Protein AF-A0A453RH53-F1 (afdb_monomer_lite)

Organism: Aegilops tauschii subsp. strangulata (NCBI:txid200361)

Radius of gyration: 81.64 Å; chains: 1; bounding box: 183×97×210 Å

Secondary structure (DSSP, 8-state):
------------------PPPP----------------------------------PPPP-----------------------------PPPP---------S--------------HHHHHHHHHHHHHHHHHHHHHHHHHHHHHHHHHHHHHHHHHHHHT-TTS-TTSPPPHHHHHHHHHHHHHHHHHHHHHHHHHHHHHHHHHHHHHHHHHHHHHHHHHHHHHHHHHS-S-HHHHHHHT-HHHHHHHHHHHHHHHHHHHHHHHHHHHHHHHS--TTSHHHHHHHHHHHHHHHHHHHHHHHHHHHHHHHHHHHHHHHHHHHHHHHHHHHHHHHHHHHHHHHHHHHHHHHHHHHHHHHHHHHHHHHH-TT-SS-------------

pLDDT: mean 71.4, std 24.54, range [29.17, 98.38]

InterPro domains:
  IPR033757 Pre-mRNA-splicing regulator WTAP [PF17098] (197-351)
  IPR033757 Pre-mRNA-splicing regulator WTAP [PTHR15217] (89-352)

Structure (mmCIF, N/CA/C/O backbone):
data_AF-A0A453RH53-F1
#
_entry.id   AF-A0A453RH53-F1
#
loop_
_atom_site.group_PDB
_atom_site.id
_atom_site.type_symbol
_atom_site.label_atom_id
_atom_site.label_alt_id
_atom_site.label_comp_id
_atom_site.label_asym_id
_atom_site.label_entity_id
_atom_site.label_seq_id
_atom_site.pdbx_PDB_ins_code
_atom_site.Cartn_x
_atom_site.Cartn_y
_atom_site.Cartn_z
_atom_site.occupancy
_atom_site.B_iso_or_equiv
_atom_site.auth_seq_id
_atom_site.auth_comp_id
_atom_site.auth_asym_id
_atom_site.auth_atom_id
_atom_site.pdbx_PDB_model_num
ATOM 1 N N . SER A 1 1 ? -72.017 -2.218 98.468 1.00 35.94 1 SER A N 1
ATOM 2 C CA . SER A 1 1 ? -72.235 -3.646 98.781 1.00 35.94 1 SER A CA 1
ATOM 3 C C . SER A 1 1 ? -71.368 -4.534 97.909 1.00 35.94 1 SER A C 1
ATOM 5 O O . SER A 1 1 ? -71.440 -4.355 96.709 1.00 35.94 1 SER A O 1
ATOM 7 N N . ARG A 1 2 ? -70.596 -5.438 98.553 1.00 38.03 2 ARG A N 1
ATOM 8 C CA . ARG A 1 2 ? -70.050 -6.762 98.127 1.00 38.03 2 ARG A CA 1
ATOM 9 C C . ARG A 1 2 ? -69.553 -6.917 96.670 1.00 38.03 2 ARG A C 1
ATOM 11 O O . ARG A 1 2 ? -70.292 -6.630 95.754 1.00 38.03 2 ARG A O 1
ATOM 18 N N . ARG A 1 3 ? -68.418 -7.535 96.337 1.00 38.91 3 ARG A N 1
ATOM 19 C CA . ARG A 1 3 ? -67.275 -8.166 97.021 1.00 38.91 3 ARG A CA 1
ATOM 20 C C . ARG A 1 3 ? -66.236 -8.417 95.901 1.00 38.91 3 ARG A C 1
ATOM 22 O O . ARG A 1 3 ? -66.629 -8.709 94.780 1.00 38.91 3 ARG A O 1
ATOM 29 N N . CYS A 1 4 ? -64.963 -8.300 96.270 1.00 41.03 4 CYS A N 1
ATOM 30 C CA . CYS A 1 4 ? -63.705 -8.888 95.767 1.00 41.03 4 CYS A CA 1
ATOM 31 C C . CYS A 1 4 ? -63.775 -10.153 94.854 1.00 41.03 4 CYS A C 1
ATOM 33 O O . CYS A 1 4 ? -64.791 -10.845 94.919 1.00 41.03 4 CYS A O 1
ATOM 35 N N . PRO A 1 5 ? -62.673 -10.571 94.162 1.00 60.12 5 PRO A N 1
ATOM 36 C CA . PRO A 1 5 ? -61.279 -10.334 94.589 1.00 60.12 5 PRO A CA 1
ATOM 37 C C . PRO A 1 5 ? -60.157 -10.052 93.553 1.00 60.12 5 PRO A C 1
ATOM 39 O O . PRO A 1 5 ? -60.187 -10.459 92.399 1.00 60.12 5 PRO A O 1
ATOM 42 N N . PHE A 1 6 ? -59.147 -9.366 94.111 1.00 37.56 6 PHE A N 1
ATOM 43 C CA . PHE A 1 6 ? -57.708 -9.180 93.801 1.00 37.56 6 PHE A CA 1
ATOM 44 C C . PHE A 1 6 ? -56.891 -10.508 93.767 1.00 37.56 6 PHE A C 1
ATOM 46 O O . PHE A 1 6 ? -57.515 -11.536 94.045 1.00 37.56 6 PHE A O 1
ATOM 53 N N . PRO A 1 7 ? -55.532 -10.543 93.581 1.00 56.72 7 PRO A N 1
ATOM 54 C CA . PRO A 1 7 ? -54.509 -9.455 93.598 1.00 56.72 7 PRO A CA 1
ATOM 55 C C . PRO A 1 7 ? -53.497 -9.419 92.414 1.00 56.72 7 PRO A C 1
ATOM 57 O O . PRO A 1 7 ? -53.393 -10.392 91.680 1.00 56.72 7 PRO A O 1
ATOM 60 N N . ALA A 1 8 ? -52.920 -8.255 92.045 1.00 39.69 8 ALA A N 1
ATOM 61 C CA . ALA A 1 8 ? -51.662 -7.586 92.504 1.00 39.69 8 ALA A CA 1
ATOM 62 C C . ALA A 1 8 ? -50.370 -8.319 92.040 1.00 39.69 8 ALA A C 1
ATOM 64 O O . ALA A 1 8 ? -50.335 -9.537 92.083 1.00 39.69 8 ALA A O 1
ATOM 65 N N . GLU A 1 9 ? -49.306 -7.708 91.497 1.00 32.75 9 GLU A N 1
ATOM 66 C CA . GLU A 1 9 ? -48.512 -6.553 91.952 1.00 32.75 9 GLU A CA 1
ATOM 67 C C . GLU A 1 9 ? -47.663 -5.915 90.821 1.00 32.75 9 GLU A C 1
ATOM 69 O O . GLU A 1 9 ? -47.488 -6.465 89.736 1.00 32.75 9 GLU A O 1
ATOM 74 N N . ALA A 1 10 ? -47.127 -4.730 91.124 1.00 39.47 10 ALA A N 1
ATOM 75 C CA . ALA A 1 10 ? -46.311 -3.845 90.297 1.00 39.47 10 ALA A CA 1
ATOM 76 C C . ALA A 1 10 ? -44.801 -4.166 90.324 1.00 39.47 10 ALA A C 1
ATOM 78 O O . ALA A 1 10 ? -44.318 -4.697 91.314 1.00 39.47 10 ALA A O 1
ATOM 79 N N . HIS A 1 11 ? -44.034 -3.695 89.325 1.00 35.31 11 HIS A N 1
ATOM 80 C CA . HIS A 1 11 ? -42.730 -3.039 89.546 1.00 35.31 11 HIS A CA 1
ATOM 81 C C . HIS A 1 11 ? -42.187 -2.300 88.301 1.00 35.31 11 HIS A C 1
ATOM 83 O O . HIS A 1 11 ? -42.644 -2.487 87.179 1.00 35.31 11 HIS A O 1
ATOM 89 N N . LYS A 1 12 ? -41.261 -1.372 88.573 1.00 42.44 12 LYS A N 1
ATOM 90 C CA . LYS A 1 12 ? -40.758 -0.245 87.767 1.00 42.44 12 LYS A CA 1
ATOM 91 C C . LYS A 1 12 ? -39.607 -0.618 86.798 1.00 42.44 12 LYS A C 1
ATOM 93 O O . LYS A 1 12 ? -38.992 -1.659 86.966 1.00 42.44 12 LYS A O 1
ATOM 98 N N . GLN A 1 13 ? -39.236 0.380 85.973 1.00 33.38 13 GLN A N 1
ATOM 99 C CA . GLN A 1 13 ? -37.901 0.715 85.407 1.00 33.38 13 GLN A CA 1
ATOM 100 C C . GLN A 1 13 ? -37.521 0.234 83.983 1.00 33.38 13 GLN A C 1
ATOM 102 O O . GLN A 1 13 ? -37.319 -0.944 83.723 1.00 33.38 13 GLN A O 1
ATOM 107 N N . SER A 1 14 ? -37.314 1.215 83.088 1.00 36.53 14 SER A N 1
ATOM 108 C CA . SER A 1 14 ? -36.391 1.215 81.923 1.00 36.53 14 SER A CA 1
ATOM 109 C C . SER A 1 14 ? -34.909 1.132 82.397 1.00 36.53 14 SER A C 1
ATOM 111 O O . SER A 1 14 ? -34.725 1.389 83.590 1.00 36.53 14 SER A O 1
ATOM 113 N N . PRO A 1 15 ? -33.835 0.930 81.568 1.00 48.97 15 PRO A N 1
ATOM 114 C CA . PRO A 1 15 ? -33.708 1.239 80.123 1.00 48.97 15 PRO A CA 1
ATOM 115 C C . PRO A 1 15 ? -32.702 0.375 79.268 1.00 48.97 15 PRO A C 1
ATOM 117 O O . PRO A 1 15 ? -32.082 -0.558 79.755 1.00 48.97 15 PRO A O 1
ATOM 120 N N . LEU A 1 16 ? -32.490 0.794 78.002 1.00 33.28 16 LEU A N 1
ATOM 121 C CA . LEU A 1 16 ? -31.287 0.654 77.130 1.00 33.28 16 LEU A CA 1
ATOM 122 C C . LEU A 1 16 ? -30.893 -0.687 76.437 1.00 33.28 16 LEU A C 1
ATOM 124 O O . LEU A 1 16 ? -30.535 -1.675 77.060 1.00 33.28 16 LEU A O 1
ATOM 128 N N . LEU A 1 17 ? -30.770 -0.555 75.102 1.00 35.88 17 LEU A N 1
ATOM 129 C CA . LEU A 1 17 ? -29.735 -1.056 74.167 1.00 35.88 17 LEU A CA 1
ATOM 130 C C . LEU A 1 17 ? -29.563 -2.567 73.905 1.00 35.88 17 LEU A C 1
ATOM 132 O O . LEU A 1 17 ? -28.977 -3.309 74.685 1.00 35.88 17 LEU A O 1
ATOM 136 N N . THR A 1 18 ? -29.891 -2.961 72.671 1.00 40.31 18 THR A N 1
ATOM 137 C CA . THR A 1 18 ? -29.415 -4.181 71.999 1.00 40.31 18 THR A CA 1
ATOM 138 C C . THR A 1 18 ? -28.397 -3.827 70.897 1.00 40.31 18 THR A C 1
ATOM 140 O O . THR A 1 18 ? -28.629 -2.884 70.136 1.00 40.31 18 THR A O 1
ATOM 143 N N . PRO A 1 19 ? -27.263 -4.548 70.770 1.00 46.75 19 PRO A N 1
ATOM 144 C CA . PRO A 1 19 ? -26.304 -4.343 69.688 1.00 46.75 19 PRO A CA 1
ATOM 145 C C . PRO A 1 19 ? -26.539 -5.296 68.502 1.00 46.75 19 PRO A C 1
ATOM 147 O O . PRO A 1 19 ? -26.808 -6.485 68.664 1.00 46.75 19 PRO A O 1
ATOM 150 N N . VAL A 1 20 ? -26.372 -4.754 67.294 1.00 45.00 20 VAL A N 1
ATOM 151 C CA . VAL A 1 20 ? -26.364 -5.453 65.996 1.00 45.00 20 VAL A CA 1
ATOM 152 C C . VAL A 1 20 ? -24.944 -5.969 65.692 1.00 45.00 20 VAL A C 1
ATOM 154 O O . VAL A 1 20 ? -23.983 -5.223 65.900 1.00 45.00 20 VAL A O 1
ATOM 157 N N . PRO A 1 21 ? -24.753 -7.200 65.170 1.00 49.34 21 PRO A N 1
ATOM 158 C CA . PRO A 1 21 ? -23.423 -7.722 64.880 1.00 49.34 21 PRO A CA 1
ATOM 159 C C . PRO A 1 21 ? -22.918 -7.317 63.484 1.00 49.34 21 PRO A C 1
ATOM 161 O O . PRO A 1 21 ? -23.538 -7.588 62.458 1.00 49.34 21 PRO A O 1
ATOM 164 N N . SER A 1 22 ? -21.719 -6.733 63.459 1.00 34.31 22 SER A N 1
ATOM 165 C CA . SER A 1 22 ? -20.901 -6.501 62.262 1.00 34.31 22 SER A CA 1
ATOM 166 C C . SER A 1 22 ? -20.202 -7.793 61.812 1.00 34.31 22 SER A C 1
ATOM 168 O O . SER A 1 22 ? -19.449 -8.379 62.589 1.00 34.31 22 SER A O 1
ATOM 170 N N . ARG A 1 23 ? -20.341 -8.207 60.542 1.00 40.12 23 ARG A N 1
ATOM 171 C CA . ARG A 1 23 ? -19.445 -9.201 59.914 1.00 40.12 23 ARG A CA 1
ATOM 172 C C . ARG A 1 23 ? -18.500 -8.524 58.927 1.00 40.12 23 ARG A C 1
ATOM 174 O O . ARG A 1 23 ? -18.890 -8.079 57.852 1.00 40.12 23 ARG A O 1
ATOM 181 N N . ARG A 1 24 ? -17.231 -8.462 59.332 1.00 37.59 24 ARG A N 1
ATOM 182 C CA . ARG A 1 24 ? -16.094 -7.922 58.586 1.00 37.59 24 ARG A CA 1
ATOM 183 C C . ARG A 1 24 ? -15.341 -9.054 57.872 1.00 37.59 24 ARG A C 1
ATOM 185 O O . ARG A 1 24 ? -15.231 -10.169 58.371 1.00 37.59 24 ARG A O 1
ATOM 192 N N . ARG A 1 25 ? -14.838 -8.685 56.696 1.00 36.69 25 ARG A N 1
ATOM 193 C CA . ARG A 1 25 ? -14.014 -9.395 55.706 1.00 36.69 25 ARG A CA 1
ATOM 194 C C . ARG A 1 25 ? -12.963 -10.368 56.265 1.00 36.69 25 ARG A C 1
ATOM 196 O O . ARG A 1 25 ? -12.195 -10.015 57.155 1.00 36.69 25 ARG A O 1
ATOM 203 N N . GLN A 1 26 ? -12.861 -11.531 55.618 1.00 34.19 26 GLN A N 1
ATOM 204 C CA . GLN A 1 26 ? -11.754 -12.483 55.739 1.00 34.19 26 GLN A CA 1
ATOM 205 C C . GLN A 1 26 ? -10.547 -12.044 54.889 1.00 34.19 26 GLN A C 1
ATOM 207 O O . GLN A 1 26 ? -10.695 -11.658 53.730 1.00 34.19 26 GLN A O 1
ATOM 212 N N . ARG A 1 27 ? -9.347 -12.152 55.465 1.00 38.06 27 ARG A N 1
ATOM 213 C CA . ARG A 1 27 ? -8.060 -12.310 54.766 1.00 38.06 27 ARG A CA 1
ATOM 214 C C . ARG A 1 27 ? -7.533 -13.712 55.098 1.00 38.06 27 ARG A C 1
ATOM 216 O O . ARG A 1 27 ? -7.653 -14.089 56.263 1.00 38.06 27 ARG A O 1
ATOM 223 N N . PRO A 1 28 ? -6.879 -14.439 54.179 1.00 47.91 28 PRO A N 1
ATOM 224 C CA . PRO A 1 28 ? -6.075 -15.594 54.547 1.00 47.91 28 PRO A CA 1
ATOM 225 C C . PRO A 1 28 ? -4.583 -15.235 54.631 1.00 47.91 28 PRO A C 1
ATOM 227 O O . PRO A 1 28 ? -4.059 -14.462 53.830 1.00 47.91 28 PRO A O 1
ATOM 230 N N . ASN A 1 29 ? -3.915 -15.819 55.625 1.00 36.28 29 ASN A N 1
ATOM 231 C CA . ASN A 1 29 ? -2.473 -15.763 55.858 1.00 36.28 29 ASN A CA 1
ATOM 232 C C . ASN A 1 29 ? -1.880 -17.160 55.560 1.00 36.28 29 ASN A C 1
ATOM 234 O O . ASN A 1 29 ? -2.536 -18.152 55.889 1.00 36.28 29 ASN A O 1
ATOM 238 N N . PRO A 1 30 ? -0.669 -17.288 54.986 1.00 49.69 30 PRO A N 1
ATOM 239 C CA . PRO A 1 30 ? -0.076 -18.582 54.658 1.00 49.69 30 PRO A CA 1
ATOM 240 C C . PRO A 1 30 ? 0.939 -19.038 55.721 1.00 49.69 30 PRO A C 1
ATOM 242 O O . PRO A 1 30 ? 1.760 -18.233 56.158 1.00 49.69 30 PRO A O 1
ATOM 245 N N . ARG A 1 31 ? 0.919 -20.331 56.097 1.00 37.34 31 ARG A N 1
ATOM 246 C CA . ARG A 1 31 ? 2.086 -21.204 56.412 1.00 37.34 31 ARG A CA 1
ATOM 247 C C . ARG A 1 31 ? 1.686 -22.449 57.224 1.00 37.34 31 ARG A C 1
ATOM 249 O O . ARG A 1 31 ? 1.321 -22.323 58.387 1.00 37.34 31 ARG A O 1
ATOM 256 N N . ARG A 1 32 ? 1.963 -23.646 56.689 1.00 33.94 32 ARG A N 1
ATOM 257 C CA . ARG A 1 32 ? 2.806 -24.671 57.347 1.00 33.94 32 ARG A CA 1
ATOM 258 C C . ARG A 1 32 ? 3.237 -25.760 56.352 1.00 33.94 32 ARG A C 1
ATOM 260 O O . ARG A 1 32 ? 2.791 -25.787 55.218 1.00 33.94 32 ARG A O 1
ATOM 267 N N . ARG A 1 33 ? 4.209 -26.550 56.797 1.00 36.81 33 ARG A N 1
ATOM 268 C CA . ARG A 1 33 ? 5.350 -27.172 56.108 1.00 36.81 33 ARG A CA 1
ATOM 269 C C . ARG A 1 33 ? 5.340 -28.692 56.329 1.00 36.81 33 ARG A C 1
ATOM 271 O O . ARG A 1 33 ? 4.986 -29.100 57.429 1.00 36.81 33 ARG A O 1
ATOM 278 N N . SER A 1 34 ? 5.885 -29.459 55.382 1.00 30.41 34 SER A N 1
ATOM 279 C CA . SER A 1 34 ? 6.519 -30.790 55.568 1.00 30.41 34 SER A CA 1
ATOM 280 C C . SER A 1 34 ? 7.356 -31.098 54.305 1.00 30.41 34 SER A C 1
ATOM 282 O O . SER A 1 34 ? 6.794 -31.074 53.218 1.00 30.41 34 SER A O 1
ATOM 284 N N . THR A 1 35 ? 8.700 -31.002 54.320 1.00 34.38 35 THR A N 1
ATOM 285 C CA . THR A 1 35 ? 9.717 -32.081 54.537 1.00 34.38 35 THR A CA 1
ATOM 286 C C . THR A 1 35 ? 9.566 -33.242 53.537 1.00 34.38 35 THR A C 1
ATOM 288 O O . THR A 1 35 ? 8.480 -33.795 53.474 1.00 34.38 35 THR A O 1
ATOM 291 N N . THR A 1 36 ? 10.561 -33.650 52.730 1.00 34.19 36 THR A N 1
ATOM 292 C CA . THR A 1 36 ? 11.909 -34.156 53.101 1.00 34.19 36 THR A CA 1
ATOM 293 C C . THR A 1 36 ? 12.926 -34.178 51.927 1.00 34.19 36 THR A C 1
ATOM 295 O O . THR A 1 36 ? 12.523 -34.455 50.806 1.00 34.19 36 THR A O 1
ATOM 298 N N . SER A 1 37 ? 14.219 -33.959 52.262 1.00 33.69 37 SER A N 1
ATOM 299 C CA . SER A 1 37 ? 15.502 -34.544 51.748 1.00 33.69 37 SER A CA 1
ATOM 300 C C . SER A 1 37 ? 15.803 -34.670 50.241 1.00 33.69 37 SER A C 1
ATOM 302 O O . SER A 1 37 ? 14.928 -35.021 49.472 1.00 33.69 37 SER A O 1
ATOM 304 N N . SER A 1 38 ? 17.036 -34.661 49.725 1.00 32.47 38 SER A N 1
ATOM 305 C CA . SER A 1 38 ? 18.415 -34.277 50.095 1.00 32.47 38 SER A CA 1
ATOM 306 C C . SER A 1 38 ? 19.269 -34.791 48.919 1.00 32.47 38 SER A C 1
ATOM 308 O O . SER A 1 38 ? 19.054 -35.938 48.540 1.00 32.47 38 SER A O 1
ATOM 310 N N . ALA A 1 39 ? 20.196 -33.999 48.362 1.00 32.12 39 ALA A N 1
ATOM 311 C CA . ALA A 1 39 ? 21.547 -34.433 47.947 1.00 32.12 39 ALA A CA 1
ATOM 312 C C . ALA A 1 39 ? 22.236 -33.399 47.030 1.00 32.12 39 ALA A C 1
ATOM 314 O O . ALA A 1 39 ? 21.783 -33.123 45.927 1.00 32.12 39 ALA A O 1
ATOM 315 N N . ALA A 1 40 ? 23.328 -32.848 47.569 1.00 36.56 40 ALA A N 1
ATOM 316 C CA . ALA A 1 40 ? 24.627 -32.518 46.973 1.00 36.56 40 ALA A CA 1
ATOM 317 C C . ALA A 1 40 ? 24.772 -32.195 45.470 1.00 36.56 40 ALA A C 1
ATOM 319 O O . ALA A 1 40 ? 24.400 -32.983 44.608 1.00 36.56 40 ALA A O 1
ATOM 320 N N . GLY A 1 41 ? 25.552 -31.143 45.184 1.00 31.36 41 GLY A N 1
ATOM 321 C CA . GLY A 1 41 ? 26.382 -31.118 43.975 1.00 31.36 41 GLY A CA 1
ATOM 322 C C . GLY A 1 41 ? 26.675 -29.742 43.384 1.00 31.36 41 GLY A C 1
ATOM 323 O O . GLY A 1 41 ? 25.972 -29.300 42.493 1.00 31.36 41 GLY A O 1
ATOM 324 N N . THR A 1 42 ? 27.758 -29.130 43.864 1.00 34.78 42 THR A N 1
ATOM 325 C CA . THR A 1 42 ? 28.796 -28.439 43.074 1.00 34.78 42 THR A CA 1
ATOM 326 C C . THR A 1 42 ? 28.409 -27.302 42.115 1.00 34.78 42 THR A C 1
ATOM 328 O O . THR A 1 42 ? 27.867 -27.487 41.031 1.00 34.78 42 THR A O 1
ATOM 331 N N . VAL A 1 43 ? 28.870 -26.108 42.495 1.00 43.09 43 VAL A N 1
ATOM 332 C CA . VAL A 1 43 ? 29.023 -24.915 41.657 1.00 43.09 43 VAL A CA 1
ATOM 333 C C . VAL A 1 43 ? 30.058 -25.176 40.559 1.00 43.09 43 VAL A C 1
ATOM 335 O O . VAL A 1 43 ? 31.223 -25.431 40.858 1.00 43.09 43 VAL A O 1
ATOM 338 N N . VAL A 1 44 ? 29.644 -25.053 39.297 1.00 35.97 44 VAL A N 1
ATOM 339 C CA . VAL A 1 44 ? 30.531 -24.901 38.136 1.00 35.97 44 VAL A CA 1
ATOM 340 C C . VAL A 1 44 ? 29.947 -23.798 37.254 1.00 35.97 44 VAL A C 1
ATOM 342 O O . VAL A 1 44 ? 28.818 -23.897 36.779 1.00 35.97 44 VAL A O 1
ATOM 345 N N . HIS A 1 45 ? 30.713 -22.721 37.075 1.00 47.50 45 HIS A N 1
ATOM 346 C CA . HIS A 1 45 ? 30.467 -21.707 36.050 1.00 47.50 45 HIS A CA 1
ATOM 347 C C . HIS A 1 45 ? 30.446 -22.354 34.658 1.00 47.50 45 HIS A C 1
ATOM 349 O O . HIS A 1 45 ? 31.249 -23.249 34.397 1.00 47.50 45 HIS A O 1
ATOM 355 N N . PRO A 1 46 ? 29.691 -21.784 33.709 1.00 43.50 46 PRO A N 1
ATOM 356 C CA . PRO A 1 46 ? 30.301 -21.616 32.403 1.00 43.50 46 PRO A CA 1
ATOM 357 C C . PRO A 1 46 ? 30.228 -20.178 31.903 1.00 43.50 46 PRO A C 1
ATOM 359 O O . PRO A 1 46 ? 29.207 -19.495 31.949 1.00 43.50 46 PRO A O 1
ATOM 362 N N . ALA A 1 47 ? 31.398 -19.776 31.422 1.00 36.84 47 ALA A N 1
ATOM 363 C CA . ALA A 1 47 ? 31.679 -18.698 30.504 1.00 36.84 47 ALA A CA 1
ATOM 364 C C . ALA A 1 47 ? 30.544 -18.433 29.504 1.00 36.84 47 ALA A C 1
ATOM 366 O O . ALA A 1 47 ? 30.196 -19.291 28.694 1.00 36.84 47 ALA A O 1
ATOM 367 N N . VAL A 1 48 ? 30.053 -17.194 29.498 1.00 33.00 48 VAL A N 1
ATOM 368 C CA . VAL A 1 48 ? 29.478 -16.610 28.289 1.00 33.00 48 VAL A CA 1
ATOM 369 C C . VAL A 1 48 ? 30.641 -15.996 27.526 1.00 33.00 48 VAL A C 1
ATOM 371 O O . VAL A 1 48 ? 31.231 -14.998 27.932 1.00 33.00 48 VAL A O 1
ATOM 374 N N . SER A 1 49 ? 30.996 -16.666 26.438 1.00 31.39 49 SER A N 1
ATOM 375 C CA . SER A 1 49 ? 31.874 -16.174 25.392 1.00 31.39 49 SER A CA 1
ATOM 376 C C . SER A 1 49 ? 31.307 -14.879 24.814 1.00 31.39 49 SER A C 1
ATOM 378 O O . SER A 1 49 ? 30.294 -14.886 24.115 1.00 31.39 49 SER A O 1
ATOM 380 N N . THR A 1 50 ? 31.986 -13.773 25.087 1.00 37.03 50 THR A N 1
ATOM 381 C CA . THR A 1 50 ? 31.834 -12.514 24.364 1.00 37.03 50 THR A CA 1
ATOM 382 C C . THR A 1 50 ? 32.338 -12.721 22.935 1.00 37.03 50 THR A C 1
ATOM 384 O O . THR A 1 50 ? 33.528 -12.599 22.659 1.00 37.03 50 THR A O 1
ATOM 387 N N . THR A 1 51 ? 31.450 -13.066 22.007 1.00 35.91 51 THR A N 1
ATOM 388 C CA . THR A 1 51 ? 31.706 -12.831 20.582 1.00 35.91 51 THR A CA 1
ATOM 389 C C . THR A 1 51 ? 31.585 -11.329 20.335 1.00 35.91 51 THR A C 1
ATOM 391 O O . THR A 1 51 ? 30.559 -10.753 20.710 1.00 35.91 51 THR A O 1
ATOM 394 N N . PRO A 1 52 ? 32.580 -10.660 19.731 1.00 39.91 52 PRO A N 1
ATOM 395 C CA . PRO A 1 52 ? 32.444 -9.252 19.417 1.00 39.91 52 PRO A CA 1
ATOM 396 C C . PRO A 1 52 ? 31.361 -9.102 18.351 1.00 39.91 52 PRO A C 1
ATOM 398 O O . PRO A 1 52 ? 31.379 -9.777 17.319 1.00 39.91 52 PRO A O 1
ATOM 401 N N . ALA A 1 53 ? 30.412 -8.209 18.620 1.00 32.50 53 ALA A N 1
ATOM 402 C CA . ALA A 1 53 ? 29.508 -7.687 17.619 1.00 32.50 53 ALA A CA 1
ATOM 403 C C . ALA A 1 53 ? 30.348 -7.165 16.446 1.00 32.50 53 ALA A C 1
ATOM 405 O O . ALA A 1 53 ? 31.013 -6.134 16.543 1.00 32.50 53 ALA A O 1
ATOM 406 N N . LYS A 1 54 ? 30.330 -7.895 15.330 1.00 36.31 54 LYS A N 1
ATOM 407 C CA . LYS A 1 54 ? 30.728 -7.368 14.031 1.00 36.31 54 LYS A CA 1
ATOM 408 C C . LYS A 1 54 ? 29.615 -6.412 13.618 1.00 36.31 54 LYS A C 1
ATOM 410 O O . LYS A 1 54 ? 28.674 -6.807 12.938 1.00 36.31 54 LYS A O 1
ATOM 415 N N . ALA A 1 55 ? 29.685 -5.185 14.135 1.00 35.38 55 ALA A N 1
ATOM 416 C CA . ALA A 1 55 ? 28.904 -4.072 13.633 1.00 35.38 55 ALA A CA 1
ATOM 417 C C . ALA A 1 55 ? 29.201 -3.979 12.135 1.00 35.38 55 ALA A C 1
ATOM 419 O O . ALA A 1 55 ? 30.342 -3.760 11.722 1.00 35.38 55 ALA A O 1
ATOM 420 N N . MET A 1 56 ? 28.181 -4.281 11.337 1.00 38.59 56 MET A N 1
ATOM 421 C CA . MET A 1 56 ? 28.180 -4.037 9.908 1.00 38.59 56 MET A CA 1
ATOM 422 C C . MET A 1 56 ? 28.401 -2.539 9.748 1.00 38.59 56 MET A C 1
ATOM 424 O O . MET A 1 56 ? 27.568 -1.737 10.158 1.00 38.59 56 MET A O 1
ATOM 428 N N . ALA A 1 57 ? 29.583 -2.190 9.249 1.00 38.50 57 ALA A N 1
ATOM 429 C CA . ALA A 1 57 ? 29.854 -0.868 8.738 1.00 38.50 57 ALA A CA 1
ATOM 430 C C . ALA A 1 57 ? 28.782 -0.550 7.692 1.00 38.50 57 ALA A C 1
ATOM 432 O O . ALA A 1 57 ? 28.531 -1.364 6.796 1.00 38.50 57 ALA A O 1
ATOM 433 N N . ASP A 1 58 ? 28.150 0.610 7.842 1.00 42.12 58 ASP A N 1
ATOM 434 C CA . ASP A 1 58 ? 27.341 1.217 6.796 1.00 42.12 58 ASP A CA 1
ATOM 435 C C . ASP A 1 58 ? 28.128 1.188 5.475 1.00 42.12 58 ASP A C 1
ATOM 437 O O . ASP A 1 58 ? 29.319 1.529 5.466 1.00 42.12 58 ASP A O 1
ATOM 441 N N . PRO A 1 59 ? 27.520 0.776 4.350 1.00 47.88 59 PRO A N 1
ATOM 442 C CA . PRO A 1 59 ? 28.164 0.954 3.064 1.00 47.88 59 PRO A CA 1
ATOM 443 C C . PRO A 1 59 ? 28.280 2.464 2.805 1.00 47.88 59 PRO A C 1
ATOM 445 O O . PRO A 1 59 ? 27.272 3.173 2.893 1.00 47.88 59 PRO A O 1
ATOM 448 N N . PRO A 1 60 ? 29.476 2.993 2.495 1.00 44.75 60 PRO A N 1
ATOM 449 C CA . PRO A 1 60 ? 29.590 4.382 2.102 1.00 44.75 60 PRO A CA 1
ATOM 450 C C . PRO A 1 60 ? 28.847 4.549 0.778 1.00 44.75 60 PRO A C 1
ATOM 452 O O . PRO A 1 60 ? 29.030 3.766 -0.157 1.00 44.75 60 PRO A O 1
ATOM 455 N N . SER A 1 61 ? 27.990 5.566 0.711 1.00 45.19 61 SER A N 1
ATOM 456 C CA . SER A 1 61 ? 27.424 6.068 -0.538 1.00 45.19 61 SER A CA 1
ATOM 457 C C . SER A 1 61 ? 28.523 6.136 -1.604 1.00 45.19 61 SER A C 1
ATOM 459 O O . SER A 1 61 ? 29.608 6.638 -1.288 1.00 45.19 61 SER A O 1
ATOM 461 N N . PRO A 1 62 ? 28.290 5.692 -2.852 1.00 44.09 62 PRO A N 1
ATOM 462 C CA . PRO A 1 62 ? 29.237 5.949 -3.920 1.00 44.09 62 PRO A CA 1
ATOM 463 C C . PRO A 1 62 ? 29.281 7.465 -4.113 1.00 44.09 62 PRO A C 1
ATOM 465 O O . PRO A 1 62 ? 28.346 8.070 -4.638 1.00 44.09 62 PRO A O 1
ATOM 468 N N . ARG A 1 63 ? 30.352 8.089 -3.618 1.00 39.41 63 ARG A N 1
ATOM 469 C CA . ARG A 1 63 ? 30.819 9.360 -4.153 1.00 39.41 63 ARG A CA 1
ATOM 470 C C . ARG A 1 63 ? 31.119 9.088 -5.620 1.00 39.41 63 ARG A C 1
ATOM 472 O O . ARG A 1 63 ? 31.906 8.202 -5.935 1.00 39.41 63 ARG A O 1
ATOM 479 N N . LEU A 1 64 ? 30.421 9.796 -6.494 1.00 38.94 64 LEU A N 1
ATOM 480 C CA . LEU A 1 64 ? 30.865 9.954 -7.864 1.00 38.94 64 LEU A CA 1
ATOM 481 C C . LEU A 1 64 ? 32.136 10.799 -7.778 1.00 38.94 64 LEU A C 1
ATOM 483 O O . LEU A 1 64 ? 32.061 11.998 -7.519 1.00 38.94 64 LEU A O 1
ATOM 487 N N . ASP A 1 65 ? 33.288 10.143 -7.890 1.00 38.44 65 ASP A N 1
ATOM 488 C CA . ASP A 1 65 ? 34.519 10.805 -8.294 1.00 38.44 65 ASP A CA 1
ATOM 489 C C . ASP A 1 65 ? 34.306 11.220 -9.757 1.00 38.44 65 ASP A C 1
ATOM 491 O O . ASP A 1 65 ? 34.383 10.407 -10.679 1.00 38.44 65 ASP A O 1
ATOM 495 N N . GLU A 1 66 ? 33.914 12.476 -9.957 1.00 42.16 66 GLU A N 1
ATOM 496 C CA . GLU A 1 66 ? 34.030 13.147 -11.245 1.00 42.16 66 GLU A CA 1
ATOM 497 C C . GLU A 1 66 ? 35.483 13.599 -11.407 1.00 42.16 66 GLU A C 1
ATOM 499 O O . GLU A 1 66 ? 35.840 14.713 -11.036 1.00 42.16 66 GLU A O 1
ATOM 504 N N . ASP A 1 67 ? 36.314 12.723 -11.968 1.00 38.19 67 ASP A N 1
ATOM 505 C CA . ASP A 1 67 ? 37.615 13.085 -12.528 1.00 38.19 67 ASP A CA 1
ATOM 506 C C . ASP A 1 67 ? 37.578 12.879 -14.048 1.00 38.19 67 ASP A C 1
ATOM 508 O O . ASP A 1 67 ? 38.125 11.919 -14.580 1.00 38.19 67 ASP A O 1
ATOM 512 N N . ASP A 1 68 ? 36.954 13.821 -14.758 1.00 42.16 68 ASP A N 1
ATOM 513 C CA . ASP A 1 68 ? 37.302 14.132 -16.149 1.00 42.16 68 ASP A CA 1
ATOM 514 C C . ASP A 1 68 ? 37.898 15.547 -16.186 1.00 42.16 68 ASP A C 1
ATOM 516 O O . ASP A 1 68 ? 37.294 16.538 -16.601 1.00 42.16 68 ASP A O 1
ATOM 520 N N . THR A 1 69 ? 39.139 15.641 -15.708 1.00 40.50 69 THR A N 1
ATOM 521 C CA . THR A 1 69 ? 39.992 16.814 -15.898 1.00 40.50 69 THR A CA 1
ATOM 522 C C . THR A 1 69 ? 40.595 16.777 -17.302 1.00 40.50 69 THR A C 1
ATOM 524 O O . THR A 1 69 ? 41.642 16.169 -17.502 1.00 40.50 69 THR A O 1
ATOM 527 N N . PHE A 1 70 ? 39.994 17.494 -18.258 1.00 36.38 70 PHE A N 1
ATOM 528 C CA . PHE A 1 70 ? 40.751 18.358 -19.179 1.00 36.38 70 PHE A CA 1
ATOM 529 C C . PHE A 1 70 ? 39.832 19.374 -19.879 1.00 36.38 70 PHE A C 1
ATOM 531 O O . PHE A 1 70 ? 39.377 19.176 -21.003 1.00 36.38 70 PHE A O 1
ATOM 538 N N . GLY A 1 71 ? 39.574 20.502 -19.218 1.00 40.66 71 GLY A N 1
ATOM 539 C CA . GLY A 1 71 ? 38.813 21.612 -19.788 1.00 40.66 71 GLY A CA 1
ATOM 540 C C . GLY A 1 71 ? 39.315 22.944 -19.253 1.00 40.66 71 GLY A C 1
ATOM 541 O O . GLY A 1 71 ? 38.779 23.465 -18.283 1.00 40.66 71 GLY A O 1
ATOM 542 N N . ARG A 1 72 ? 40.374 23.469 -19.877 1.00 34.31 72 ARG A N 1
ATOM 543 C CA . ARG A 1 72 ? 40.914 24.811 -19.627 1.00 34.31 72 ARG A CA 1
ATOM 544 C C . ARG A 1 72 ? 39.848 25.891 -19.861 1.00 34.31 72 ARG A C 1
ATOM 546 O O . ARG A 1 72 ? 39.460 26.140 -20.995 1.00 34.31 72 ARG A O 1
ATOM 553 N N . ASP A 1 73 ? 39.464 26.527 -18.764 1.00 33.72 73 ASP A N 1
ATOM 554 C CA . ASP A 1 73 ? 39.692 27.941 -18.462 1.00 33.72 73 ASP A CA 1
ATOM 555 C C . ASP A 1 73 ? 39.047 29.094 -19.271 1.00 33.72 73 ASP A C 1
ATOM 557 O O . ASP A 1 73 ? 39.268 29.302 -20.461 1.00 33.72 73 ASP A O 1
ATOM 561 N N . PHE A 1 74 ? 38.445 29.958 -18.439 1.00 34.22 74 PHE A N 1
ATOM 562 C CA . PHE A 1 74 ? 38.224 31.408 -18.497 1.00 34.22 74 PHE A CA 1
ATOM 563 C C . PHE A 1 74 ? 37.019 31.979 -19.253 1.00 34.22 74 PHE A C 1
ATOM 565 O O . PHE A 1 74 ? 37.025 32.179 -20.463 1.00 34.22 74 PHE A O 1
ATOM 572 N N . ASN A 1 75 ? 36.061 32.476 -18.459 1.00 32.81 75 ASN A N 1
ATOM 573 C CA . ASN A 1 75 ? 35.392 33.734 -18.769 1.00 32.81 75 ASN A CA 1
ATOM 574 C C . ASN A 1 75 ? 35.149 34.552 -17.483 1.00 32.81 75 ASN A C 1
ATOM 576 O O . ASN A 1 75 ? 34.246 34.256 -16.703 1.00 32.81 75 ASN A O 1
ATOM 580 N N . ALA A 1 76 ? 35.969 35.581 -17.266 1.00 36.44 76 ALA A N 1
ATOM 581 C CA . ALA A 1 76 ? 35.669 36.712 -16.393 1.00 36.44 76 ALA A CA 1
ATOM 582 C C . ALA A 1 76 ? 36.045 37.985 -17.165 1.00 36.44 76 ALA A C 1
ATOM 584 O O . ALA A 1 76 ? 37.173 38.128 -17.635 1.00 36.44 76 ALA A O 1
ATOM 585 N N . SER A 1 77 ? 35.057 38.857 -17.352 1.00 47.09 77 SER A N 1
ATOM 586 C CA . SER A 1 77 ? 35.085 40.058 -18.192 1.00 47.09 77 SER A CA 1
ATOM 587 C C . SER A 1 77 ? 36.271 40.989 -17.915 1.00 47.09 77 SER A C 1
ATOM 589 O O . SER A 1 77 ? 36.610 41.201 -16.749 1.00 47.09 77 SER A O 1
ATOM 591 N N . PRO A 1 78 ? 36.800 41.679 -18.947 1.00 42.78 78 PRO A N 1
ATOM 592 C CA . PRO A 1 78 ? 37.178 43.071 -18.706 1.00 42.78 78 PRO A CA 1
ATOM 593 C C . PRO A 1 78 ? 36.962 44.054 -19.869 1.00 42.78 78 PRO A C 1
ATOM 595 O O . PRO A 1 78 ? 36.990 43.742 -21.057 1.00 42.78 78 PRO A O 1
ATOM 598 N N . SER A 1 79 ? 36.806 45.303 -19.434 1.00 32.47 79 SER A N 1
ATOM 599 C CA . SER A 1 79 ? 36.931 46.553 -20.176 1.00 32.47 79 SER A CA 1
ATOM 600 C C . SER A 1 79 ? 38.408 46.926 -20.413 1.00 32.47 79 SER A C 1
ATOM 602 O O . SER A 1 79 ? 39.235 46.728 -19.531 1.00 32.47 79 SER A O 1
ATOM 604 N N . ARG A 1 80 ? 38.658 47.550 -21.576 1.00 32.03 80 ARG A N 1
ATOM 605 C CA . ARG A 1 80 ? 39.703 48.532 -21.960 1.00 32.03 80 ARG A CA 1
ATOM 606 C C . ARG A 1 80 ? 41.212 48.214 -21.821 1.00 32.03 80 ARG A C 1
ATOM 608 O O . ARG A 1 80 ? 41.759 48.104 -20.735 1.00 32.03 80 ARG A O 1
ATOM 615 N N . ASN A 1 81 ? 41.865 48.387 -22.982 1.00 32.75 81 ASN A N 1
ATOM 616 C CA . ASN A 1 81 ? 43.251 48.812 -23.250 1.00 32.75 81 ASN A CA 1
ATOM 617 C C . ASN A 1 81 ? 44.379 47.762 -23.159 1.00 32.75 81 ASN A C 1
ATOM 619 O O . ASN A 1 81 ? 44.987 47.605 -22.110 1.00 32.75 81 ASN A O 1
ATOM 623 N N . ALA A 1 82 ? 44.755 47.168 -24.305 1.00 29.17 82 ALA A N 1
ATOM 624 C CA . ALA A 1 82 ? 46.056 47.384 -24.977 1.00 29.17 82 ALA A CA 1
ATOM 625 C C . ALA A 1 82 ? 46.317 46.359 -26.113 1.00 29.17 82 ALA A C 1
ATOM 627 O O . ALA A 1 82 ? 46.278 45.158 -25.889 1.00 29.17 82 ALA A O 1
ATOM 628 N N . ALA A 1 83 ? 46.603 46.899 -27.307 1.00 34.09 83 ALA A N 1
ATOM 629 C CA . ALA A 1 83 ? 47.352 46.383 -28.472 1.00 34.09 83 ALA A CA 1
ATOM 630 C C . ALA A 1 83 ? 47.181 44.919 -28.980 1.00 34.09 83 ALA A C 1
ATOM 632 O O . ALA A 1 83 ? 47.598 43.977 -28.312 1.00 34.09 83 ALA A O 1
ATOM 633 N N . PRO A 1 84 ? 46.743 44.724 -30.248 1.00 39.25 84 PRO A N 1
ATOM 634 C CA . PRO A 1 84 ? 46.863 43.461 -30.976 1.00 39.25 84 PRO A CA 1
ATOM 635 C C . PRO A 1 84 ? 48.100 43.436 -31.896 1.00 39.25 84 PRO A C 1
ATOM 637 O O . PRO A 1 84 ? 48.481 44.449 -32.486 1.00 39.25 84 PRO A O 1
ATOM 640 N N . ALA A 1 85 ? 48.695 42.255 -32.078 1.00 35.25 85 ALA A N 1
ATOM 641 C CA . ALA A 1 85 ? 49.751 42.006 -33.054 1.00 35.25 85 ALA A CA 1
ATOM 642 C C . ALA A 1 85 ? 49.225 41.165 -34.230 1.00 35.25 85 ALA A C 1
ATOM 644 O O . ALA A 1 85 ? 48.814 40.032 -34.011 1.00 35.25 85 ALA A O 1
ATOM 645 N N . ARG A 1 86 ? 49.360 41.730 -35.449 1.00 32.78 86 ARG A N 1
ATOM 646 C CA . ARG A 1 86 ? 49.462 41.094 -36.790 1.00 32.78 86 ARG A CA 1
ATOM 647 C C . ARG A 1 86 ? 48.248 40.266 -37.264 1.00 32.78 86 ARG A C 1
ATOM 649 O O . ARG A 1 86 ? 47.688 39.485 -36.524 1.00 32.78 86 ARG A O 1
ATOM 656 N N . SER A 1 87 ? 47.776 40.310 -38.508 1.00 34.41 87 SER A N 1
ATOM 657 C CA . SER A 1 87 ? 48.273 40.828 -39.784 1.00 34.41 87 SER A CA 1
ATOM 658 C C . SER A 1 87 ? 47.047 40.924 -40.701 1.00 34.41 87 SER A C 1
ATOM 660 O O . SER A 1 87 ? 46.474 39.898 -41.059 1.00 34.41 87 SER A O 1
ATOM 662 N N . GLY A 1 88 ? 46.602 42.136 -41.022 1.00 31.47 88 GLY A N 1
ATOM 663 C CA . GLY A 1 88 ? 45.567 42.372 -42.023 1.00 31.47 88 GLY A CA 1
ATOM 664 C C . GLY A 1 88 ? 46.223 42.812 -43.322 1.00 31.47 88 GLY A C 1
ATOM 665 O O . GLY A 1 88 ? 47.013 43.747 -43.304 1.00 31.47 88 GLY A O 1
ATOM 666 N N . GLU A 1 89 ? 45.867 42.176 -44.433 1.00 34.50 89 GLU A N 1
ATOM 667 C CA . GLU A 1 89 ? 46.234 42.645 -45.767 1.00 34.50 89 GLU A CA 1
ATOM 668 C C . GLU A 1 89 ? 44.943 42.796 -46.574 1.00 34.50 89 GLU A C 1
ATOM 670 O O . GLU A 1 89 ? 44.447 41.881 -47.231 1.00 34.50 89 GLU A O 1
ATOM 675 N N . LYS A 1 90 ? 44.321 43.969 -46.408 1.00 36.59 90 LYS A N 1
ATOM 676 C CA . LYS A 1 90 ? 43.305 44.475 -47.328 1.00 36.59 90 LYS A CA 1
ATOM 677 C C . LYS A 1 90 ? 44.016 45.312 -48.380 1.00 36.59 90 LYS A C 1
ATOM 679 O O . LYS A 1 90 ? 44.802 46.196 -48.060 1.00 36.59 90 LYS A O 1
ATOM 684 N N . ARG A 1 91 ? 43.680 44.982 -49.623 1.00 43.28 91 ARG A N 1
ATOM 685 C CA . ARG A 1 91 ? 44.103 45.590 -50.880 1.00 43.28 91 ARG A CA 1
ATOM 686 C C . ARG A 1 91 ? 43.996 47.113 -50.822 1.00 43.28 91 ARG A C 1
ATOM 688 O O . ARG A 1 91 ? 42.940 47.650 -50.488 1.00 43.28 91 ARG A O 1
ATOM 695 N N . GLN A 1 92 ? 45.100 47.762 -51.162 1.00 35.81 92 GLN A N 1
ATOM 696 C CA . GLN A 1 92 ? 45.215 49.198 -51.338 1.00 35.81 92 GLN A CA 1
ATOM 697 C C . GLN A 1 92 ? 44.765 49.548 -52.762 1.00 35.81 92 GLN A C 1
ATOM 699 O O . GLN A 1 92 ? 45.255 48.977 -53.733 1.00 35.81 92 GLN A O 1
ATOM 704 N N . PHE A 1 93 ? 43.782 50.440 -52.857 1.00 38.94 93 PHE A N 1
ATOM 705 C CA . PHE A 1 93 ? 43.443 51.174 -54.073 1.00 38.94 93 PHE A CA 1
ATOM 706 C C . PHE A 1 93 ? 44.614 52.128 -54.375 1.00 38.94 93 PHE A C 1
ATOM 708 O O . PHE A 1 93 ? 44.928 52.965 -53.531 1.00 38.94 93 PHE A O 1
ATOM 715 N N . GLY A 1 94 ? 45.256 51.968 -55.532 1.00 42.22 94 GLY A N 1
ATOM 716 C CA . GLY A 1 94 ? 46.019 53.014 -56.225 1.00 42.22 94 GLY A CA 1
ATOM 717 C C . GLY A 1 94 ? 45.264 53.259 -57.529 1.00 42.22 94 GLY A C 1
ATOM 718 O O . GLY A 1 94 ? 44.979 52.300 -58.243 1.00 42.22 94 GLY A O 1
ATOM 719 N N . ASP A 1 95 ? 44.553 54.371 -57.648 1.00 34.81 95 ASP A N 1
ATOM 720 C CA . ASP A 1 95 ? 45.047 55.711 -57.990 1.00 34.81 95 ASP A CA 1
ATOM 721 C C . ASP A 1 95 ? 45.418 55.781 -59.473 1.00 34.81 95 ASP A C 1
ATOM 723 O O . ASP A 1 95 ? 46.283 55.059 -59.965 1.00 34.81 95 ASP A O 1
ATOM 727 N N . LEU A 1 96 ? 44.589 56.551 -60.171 1.00 50.47 96 LEU A N 1
ATOM 728 C CA . LEU A 1 96 ? 44.584 56.760 -61.605 1.00 50.47 96 LEU A CA 1
ATOM 729 C C . LEU A 1 96 ? 45.572 57.882 -61.882 1.00 50.47 96 LEU A C 1
ATOM 731 O O . LEU A 1 96 ? 45.201 59.043 -61.737 1.00 50.47 96 LEU A O 1
ATOM 735 N N . ASP A 1 97 ? 46.776 57.524 -62.307 1.00 44.00 97 ASP A N 1
ATOM 736 C CA . ASP A 1 97 ? 47.663 58.478 -62.953 1.00 44.00 97 ASP A CA 1
ATOM 737 C C . ASP A 1 97 ? 47.643 58.232 -64.464 1.00 44.00 97 ASP A C 1
ATOM 739 O O . ASP A 1 97 ? 48.079 57.207 -64.993 1.00 44.00 97 ASP A O 1
ATOM 743 N N . ASP A 1 98 ? 46.971 59.194 -65.083 1.00 51.91 98 ASP A N 1
ATOM 744 C CA . ASP A 1 98 ? 47.019 59.660 -66.458 1.00 51.91 98 ASP A CA 1
ATOM 745 C C . ASP A 1 98 ? 48.484 59.833 -66.885 1.00 51.91 98 ASP A C 1
ATOM 747 O O . ASP A 1 98 ? 49.182 60.636 -66.281 1.00 51.91 98 ASP A O 1
ATOM 751 N N . ASP A 1 99 ? 48.944 59.100 -67.899 1.00 49.78 99 ASP A N 1
ATOM 752 C CA . ASP A 1 99 ? 50.120 59.480 -68.690 1.00 49.78 99 ASP A CA 1
ATOM 753 C C . ASP A 1 99 ? 50.003 58.845 -70.087 1.00 49.78 99 ASP A C 1
ATOM 755 O O . ASP A 1 99 ? 50.298 57.674 -70.342 1.00 49.78 99 ASP A O 1
ATOM 759 N N . GLU A 1 100 ? 49.485 59.673 -70.990 1.00 52.88 100 GLU A N 1
ATOM 760 C CA . GLU A 1 100 ? 49.649 59.615 -72.437 1.00 52.88 100 GLU A CA 1
ATOM 761 C C . GLU A 1 100 ? 51.148 59.606 -72.784 1.00 52.88 100 GLU A C 1
ATOM 763 O O . GLU A 1 100 ? 51.770 60.662 -72.894 1.00 52.88 100 GLU A O 1
ATOM 768 N N . ASP A 1 101 ? 51.743 58.425 -72.972 1.00 47.25 101 ASP A N 1
ATOM 769 C CA . ASP A 1 101 ? 53.114 58.322 -73.479 1.00 47.25 101 ASP A CA 1
ATOM 770 C C . ASP A 1 101 ? 53.138 58.107 -74.999 1.00 47.25 101 ASP A C 1
ATOM 772 O O . ASP A 1 101 ? 52.947 57.014 -75.545 1.00 47.25 101 ASP A O 1
ATOM 776 N N . ASP A 1 102 ? 53.417 59.230 -75.657 1.00 46.62 102 ASP A N 1
ATOM 777 C CA . ASP A 1 102 ? 53.768 59.440 -77.051 1.00 46.62 102 ASP A CA 1
ATOM 778 C C . ASP A 1 102 ? 54.547 58.282 -77.704 1.00 46.62 102 ASP A C 1
ATOM 780 O O . ASP A 1 102 ? 55.752 58.060 -77.519 1.00 46.62 102 ASP A O 1
ATOM 784 N N . VAL A 1 103 ? 53.862 57.647 -78.651 1.00 50.19 103 VAL A N 1
ATOM 785 C CA . VAL A 1 103 ? 54.421 56.909 -79.785 1.00 50.19 103 VAL A CA 1
ATOM 786 C C . VAL A 1 103 ? 55.198 57.889 -80.679 1.00 50.19 103 VAL A C 1
ATOM 788 O O . VAL A 1 103 ? 54.739 58.181 -81.764 1.00 50.19 103 VAL A O 1
ATOM 791 N N . PHE A 1 104 ? 56.341 58.455 -80.260 1.00 44.41 104 PHE A N 1
ATOM 792 C CA . PHE A 1 104 ? 57.383 59.000 -81.166 1.00 44.41 104 PHE A CA 1
ATOM 793 C C . PHE A 1 104 ? 58.669 59.470 -80.445 1.00 44.41 104 PHE A C 1
ATOM 795 O O . PHE A 1 104 ? 59.225 60.530 -80.738 1.00 44.41 104 PHE A O 1
ATOM 802 N N . ALA A 1 105 ? 59.259 58.656 -79.565 1.00 38.50 105 ALA A N 1
ATOM 803 C CA . ALA A 1 105 ? 60.634 58.898 -79.111 1.00 38.50 105 ALA A CA 1
ATOM 804 C C . ALA A 1 105 ? 61.657 58.526 -80.209 1.00 38.50 105 ALA A C 1
ATOM 806 O O . ALA A 1 105 ? 62.278 57.462 -80.206 1.00 38.50 105 ALA A O 1
ATOM 807 N N . SER A 1 106 ? 61.864 59.439 -81.161 1.00 49.09 106 SER A N 1
ATOM 808 C CA . SER A 1 106 ? 62.973 59.404 -82.122 1.00 49.09 106 SER A CA 1
ATOM 809 C C . SER A 1 106 ? 64.315 59.578 -81.405 1.00 49.09 106 SER A C 1
ATOM 811 O O . SER A 1 106 ? 64.895 60.666 -81.372 1.00 49.09 106 SER A O 1
ATOM 813 N N . LYS A 1 107 ? 64.864 58.496 -80.842 1.00 43.03 107 LYS A N 1
ATOM 814 C CA . LYS A 1 107 ? 66.240 58.496 -80.336 1.00 43.03 107 LYS A CA 1
ATOM 815 C C . LYS A 1 107 ? 67.216 58.302 -81.494 1.00 43.03 107 LYS A C 1
ATOM 817 O O . LYS A 1 107 ? 67.579 57.195 -81.881 1.00 43.03 107 LYS A O 1
ATOM 822 N N . LYS A 1 108 ? 67.653 59.443 -82.025 1.00 45.28 108 LYS A N 1
ATOM 823 C CA . LYS A 1 108 ? 68.778 59.643 -82.945 1.00 45.28 108 LYS A CA 1
ATOM 824 C C . LYS A 1 108 ? 70.076 59.102 -82.320 1.00 45.28 108 LYS A C 1
ATOM 826 O O . LYS A 1 108 ? 70.830 59.833 -81.684 1.00 45.28 108 LYS A O 1
ATOM 831 N N . GLY A 1 109 ? 70.317 57.802 -82.485 1.00 37.75 109 GLY A N 1
ATOM 832 C CA . GLY A 1 109 ? 71.562 57.113 -82.148 1.00 37.75 109 GLY A CA 1
ATOM 833 C C . GLY A 1 109 ? 72.570 57.236 -83.287 1.00 37.75 109 GLY A C 1
ATOM 834 O O . GLY A 1 109 ? 72.434 56.617 -84.336 1.00 37.75 109 GLY A O 1
ATOM 835 N N . LYS A 1 110 ? 73.565 58.091 -83.077 1.00 37.44 110 LYS A N 1
ATOM 836 C CA . LYS A 1 110 ? 74.646 58.439 -83.997 1.00 37.44 110 LYS A CA 1
ATOM 837 C C . LYS A 1 110 ? 75.572 57.234 -84.236 1.00 37.44 110 LYS A C 1
ATOM 839 O O . LYS A 1 110 ? 76.278 56.805 -83.332 1.00 37.44 110 LYS A O 1
ATOM 844 N N . THR A 1 111 ? 75.539 56.728 -85.467 1.00 42.38 111 THR A N 1
ATOM 845 C CA . THR A 1 111 ? 76.595 56.025 -86.221 1.00 42.38 111 THR A CA 1
ATOM 846 C C . THR A 1 111 ? 77.946 55.843 -85.511 1.00 42.38 111 THR A C 1
ATOM 848 O O . THR A 1 111 ? 78.748 56.778 -85.448 1.00 42.38 111 THR A O 1
ATOM 851 N N . LYS A 1 112 ? 78.257 54.599 -85.129 1.00 36.75 112 LYS A N 1
ATOM 852 C CA . LYS A 1 112 ? 79.596 54.037 -85.329 1.00 36.75 112 LYS A CA 1
ATOM 853 C C . LYS A 1 112 ? 79.494 53.035 -86.472 1.00 36.75 112 LYS A C 1
ATOM 855 O O . LYS A 1 112 ? 78.873 51.988 -86.344 1.00 36.75 112 LYS A O 1
ATOM 860 N N . VAL A 1 113 ? 80.044 53.454 -87.606 1.00 49.03 113 VAL A N 1
ATOM 861 C CA . VAL A 1 113 ? 80.430 52.596 -88.719 1.00 49.03 113 VAL A CA 1
ATOM 862 C C . VAL A 1 113 ? 81.466 51.634 -88.155 1.00 49.03 113 VAL A C 1
ATOM 864 O O . VAL A 1 113 ? 82.590 52.043 -87.879 1.00 49.03 113 VAL A O 1
ATOM 867 N N . GLU A 1 114 ? 81.066 50.394 -87.916 1.00 41.22 114 GLU A N 1
ATOM 868 C CA . GLU A 1 114 ? 82.004 49.291 -87.807 1.00 41.22 114 GLU A CA 1
ATOM 869 C C . GLU A 1 114 ? 81.695 48.356 -88.968 1.00 41.22 114 GLU A C 1
ATOM 871 O O . GLU A 1 114 ? 80.553 47.969 -89.220 1.00 41.22 114 GLU A O 1
ATOM 876 N N . GLU A 1 115 ? 82.738 48.170 -89.757 1.00 41.66 115 GLU A N 1
ATOM 877 C CA . GLU A 1 115 ? 82.836 47.404 -90.979 1.00 41.66 115 GLU A CA 1
ATOM 878 C C . GLU A 1 115 ? 81.991 46.127 -90.915 1.00 41.66 115 GLU A C 1
ATOM 880 O O . GLU A 1 115 ? 82.113 45.324 -89.991 1.00 41.66 115 GLU A O 1
ATOM 885 N N . SER A 1 116 ? 81.092 45.979 -91.892 1.00 48.31 116 SER A N 1
ATOM 886 C CA . SER A 1 116 ? 80.188 44.843 -92.049 1.00 48.31 116 SER A CA 1
ATOM 887 C C . SER A 1 116 ? 80.982 43.548 -92.218 1.00 48.31 116 SER A C 1
ATOM 889 O O . SER A 1 116 ? 81.174 43.055 -93.329 1.00 48.31 116 SER A O 1
ATOM 891 N N . ALA A 1 117 ? 81.400 42.964 -91.099 1.00 48.28 117 ALA A N 1
ATOM 892 C CA . ALA A 1 117 ? 81.781 41.573 -91.031 1.00 48.28 117 ALA A CA 1
ATOM 893 C C . ALA A 1 117 ? 80.519 40.730 -91.304 1.00 48.28 117 ALA A C 1
ATOM 895 O O . ALA A 1 117 ? 79.462 41.003 -90.721 1.00 48.28 117 ALA A O 1
ATOM 896 N N . PRO A 1 118 ? 80.594 39.681 -92.141 1.00 54.31 118 PRO A N 1
ATOM 897 C CA . PRO A 1 118 ? 79.442 38.863 -92.537 1.00 54.31 118 PRO A CA 1
ATOM 898 C C . PRO A 1 118 ? 78.687 38.195 -91.365 1.00 54.31 118 PRO A C 1
ATOM 900 O O . PRO A 1 118 ? 77.616 37.630 -91.571 1.00 54.31 118 PRO A O 1
ATOM 903 N N . GLY A 1 119 ? 79.188 38.290 -90.127 1.00 61.62 119 GLY A N 1
ATOM 904 C CA . GLY A 1 119 ? 78.529 37.810 -88.909 1.00 61.62 119 GLY A CA 1
ATOM 905 C C . GLY A 1 119 ? 77.472 38.745 -88.296 1.00 61.62 119 GLY A C 1
ATOM 906 O O . GLY A 1 119 ? 76.508 38.240 -87.729 1.00 61.62 119 GLY A O 1
ATOM 907 N N . ALA A 1 120 ? 77.578 40.077 -88.423 1.00 67.69 120 ALA A N 1
ATOM 908 C CA . ALA A 1 120 ? 76.685 41.012 -87.709 1.00 67.69 120 ALA A CA 1
ATOM 909 C C . ALA A 1 120 ? 75.285 41.124 -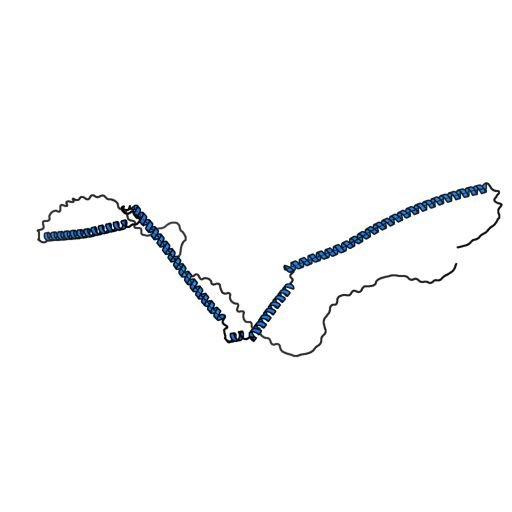88.345 1.00 67.69 120 ALA A C 1
ATOM 911 O O . ALA A 1 120 ? 74.268 41.040 -87.654 1.00 67.69 120 ALA A O 1
ATOM 912 N N . ALA A 1 121 ? 75.221 41.241 -89.677 1.00 71.62 121 ALA A N 1
ATOM 913 C CA . ALA A 1 121 ? 73.959 41.180 -90.419 1.00 71.62 121 ALA A CA 1
ATOM 914 C C . ALA A 1 121 ? 73.298 39.797 -90.280 1.00 71.62 121 ALA A C 1
ATOM 916 O O . ALA A 1 121 ? 72.086 39.701 -90.105 1.00 71.62 121 ALA A O 1
ATOM 917 N N . THR A 1 122 ? 74.103 38.730 -90.272 1.00 76.62 122 THR A N 1
ATOM 918 C CA . THR A 1 122 ? 73.627 37.357 -90.057 1.00 76.62 122 THR A CA 1
ATOM 919 C C . THR A 1 122 ? 73.032 37.176 -88.656 1.00 76.62 122 THR A C 1
ATOM 921 O O . THR A 1 122 ? 71.960 36.592 -88.537 1.00 76.62 122 THR A O 1
ATOM 924 N N . GLY A 1 123 ? 73.650 37.740 -87.611 1.00 81.62 123 GLY A N 1
ATOM 925 C CA . GLY A 1 123 ? 73.114 37.730 -86.244 1.00 81.62 123 GLY A CA 1
ATOM 926 C C . GLY A 1 123 ? 71.761 38.440 -86.118 1.00 81.62 123 GLY A C 1
ATOM 927 O O . GLY A 1 123 ? 70.820 37.857 -85.590 1.00 81.62 123 GLY A O 1
ATOM 928 N N . MET A 1 124 ? 71.617 39.646 -86.684 1.00 82.44 124 MET A N 1
ATOM 929 C CA . MET A 1 124 ? 70.331 40.368 -86.692 1.00 82.44 124 MET A CA 1
ATOM 930 C C . MET A 1 124 ? 69.238 39.616 -87.461 1.00 82.44 124 MET A C 1
ATOM 932 O O . MET A 1 124 ? 68.098 39.552 -87.007 1.00 82.44 124 MET A O 1
ATOM 936 N N . ILE A 1 125 ? 69.577 39.010 -88.603 1.00 83.94 125 ILE A N 1
ATOM 937 C CA . ILE A 1 125 ? 68.633 38.196 -89.379 1.00 83.94 125 ILE A CA 1
ATOM 938 C C . ILE A 1 125 ? 68.181 36.968 -88.575 1.00 83.94 125 ILE A C 1
ATOM 940 O O . ILE A 1 125 ? 67.002 36.623 -88.620 1.00 83.94 125 ILE A O 1
ATOM 944 N N . LEU A 1 126 ? 69.079 36.319 -87.826 1.00 86.56 126 LEU A N 1
ATOM 945 C CA . LEU A 1 126 ? 68.728 35.188 -86.963 1.00 86.56 126 LEU A CA 1
ATOM 946 C C . LEU A 1 126 ? 67.845 35.619 -85.785 1.00 86.56 126 LEU A C 1
ATOM 948 O O . LEU A 1 126 ? 66.809 34.996 -85.581 1.00 86.56 126 LEU A O 1
ATOM 952 N N . SER A 1 127 ? 68.166 36.714 -85.089 1.00 86.56 127 SER A N 1
ATOM 953 C CA . SER A 1 127 ? 67.336 37.231 -83.988 1.00 86.56 127 SER A CA 1
ATOM 954 C C . SER A 1 127 ? 65.946 37.678 -84.446 1.00 86.56 127 SER A C 1
ATOM 956 O O . SER A 1 127 ? 64.966 37.461 -83.739 1.00 86.56 127 SER A O 1
ATOM 958 N N . LEU A 1 128 ? 65.827 38.270 -85.640 1.00 90.00 128 LEU A N 1
ATOM 959 C CA . LEU A 1 128 ? 64.527 38.616 -86.222 1.00 90.00 128 LEU A CA 1
ATOM 960 C C . LEU A 1 128 ? 63.737 37.370 -86.630 1.00 90.00 128 LEU A C 1
ATOM 962 O O . LEU A 1 128 ? 62.526 37.340 -86.439 1.00 90.00 128 LEU A O 1
ATOM 966 N N . ARG A 1 129 ? 64.399 36.336 -87.164 1.00 89.12 129 ARG A N 1
ATOM 967 C CA . ARG A 1 129 ? 63.753 35.049 -87.472 1.00 89.12 129 ARG A CA 1
ATOM 968 C C . ARG A 1 129 ? 63.279 34.340 -86.212 1.00 89.12 129 ARG A C 1
ATOM 970 O O . ARG A 1 129 ? 62.161 33.848 -86.210 1.00 89.12 129 ARG A O 1
ATOM 977 N N . GLU A 1 130 ? 64.094 34.320 -85.164 1.00 90.31 130 GLU A N 1
ATOM 978 C CA . GLU A 1 130 ? 63.733 33.773 -83.856 1.00 90.31 130 GLU A CA 1
ATOM 979 C C . GLU A 1 130 ? 62.568 34.561 -83.249 1.00 90.31 130 GLU A C 1
ATOM 981 O O . GLU A 1 130 ? 61.556 33.967 -82.912 1.00 90.31 130 GLU A O 1
ATOM 986 N N . SER A 1 131 ? 62.623 35.897 -83.249 1.00 88.50 131 SER A N 1
ATOM 987 C CA . SER A 1 131 ? 61.522 36.744 -82.758 1.00 88.50 131 SER A CA 1
ATOM 988 C C . SER A 1 131 ? 60.233 36.565 -83.566 1.00 88.50 131 SER A C 1
ATOM 990 O O . SER A 1 131 ? 59.141 36.564 -83.003 1.00 88.50 131 SER A O 1
ATOM 992 N N . LEU A 1 132 ? 60.335 36.401 -84.888 1.00 92.06 132 LEU A N 1
ATOM 993 C CA . LEU A 1 132 ? 59.191 36.136 -85.761 1.00 92.06 132 LEU A CA 1
ATOM 994 C C . LEU A 1 132 ? 58.620 34.736 -85.515 1.00 92.06 132 LEU A C 1
ATOM 996 O O . LEU A 1 132 ? 57.403 34.572 -85.504 1.00 92.06 132 LEU A O 1
ATOM 1000 N N . GLN A 1 133 ? 59.486 33.753 -85.273 1.00 91.62 133 GLN A N 1
ATOM 1001 C CA . GLN A 1 133 ? 59.097 32.398 -84.902 1.00 91.62 133 GLN A CA 1
ATOM 1002 C C . GLN A 1 133 ? 58.403 32.378 -83.530 1.00 91.62 133 GLN A C 1
ATOM 1004 O O . GLN A 1 133 ? 57.311 31.832 -83.423 1.00 91.62 133 GLN A O 1
ATOM 1009 N N . THR A 1 134 ? 58.941 33.070 -82.523 1.00 91.75 134 THR A N 1
ATOM 1010 C CA . THR A 1 134 ? 58.304 33.248 -81.208 1.00 91.75 134 THR A CA 1
ATOM 1011 C C . THR A 1 134 ? 56.974 33.996 -81.314 1.00 91.75 134 THR A C 1
ATOM 1013 O O . THR A 1 134 ? 55.995 33.617 -80.681 1.00 91.75 134 THR A O 1
ATOM 1016 N N . CYS A 1 135 ? 56.890 35.041 -82.144 1.00 90.06 135 CYS A N 1
ATOM 1017 C CA . CYS A 1 135 ? 55.637 35.758 -82.390 1.00 90.06 135 CYS A CA 1
ATOM 1018 C C . CYS A 1 135 ? 54.578 34.838 -83.018 1.00 90.06 135 CYS A C 1
ATOM 1020 O O . CYS A 1 135 ? 53.412 34.868 -82.625 1.00 90.06 135 CYS A O 1
ATOM 1022 N N . LYS A 1 136 ? 54.993 33.978 -83.952 1.00 94.25 136 LYS A N 1
ATOM 1023 C CA . LYS A 1 136 ? 54.127 32.977 -84.571 1.00 94.25 136 LYS A CA 1
ATOM 1024 C C . LYS A 1 136 ? 53.642 31.934 -83.559 1.00 94.25 136 LYS A C 1
ATOM 1026 O O . LYS A 1 136 ? 52.449 31.663 -83.519 1.00 94.25 136 LYS A O 1
ATOM 1031 N N . GLU A 1 137 ? 54.530 31.408 -82.720 1.00 94.06 137 GLU A N 1
ATOM 1032 C CA . GLU A 1 137 ? 54.181 30.466 -81.646 1.00 94.06 137 GLU A CA 1
ATOM 1033 C C . GLU A 1 137 ? 53.219 31.095 -80.626 1.00 94.06 137 GLU A C 1
ATOM 1035 O O . GLU A 1 137 ? 52.224 30.478 -80.252 1.00 94.06 137 GLU A O 1
ATOM 1040 N N . ASN A 1 138 ? 53.441 32.355 -80.243 1.00 93.56 138 ASN A N 1
ATOM 1041 C CA . ASN A 1 138 ? 52.530 33.095 -79.366 1.00 93.56 138 ASN A CA 1
ATOM 1042 C C . ASN A 1 138 ? 51.159 33.320 -80.017 1.00 93.56 138 ASN A C 1
ATOM 1044 O O . ASN A 1 138 ? 50.138 33.230 -79.342 1.00 93.56 138 ASN A O 1
ATOM 1048 N N . LEU A 1 139 ? 51.112 33.600 -81.322 1.00 93.69 139 LEU A N 1
ATOM 1049 C CA . LEU A 1 139 ? 49.855 33.740 -82.056 1.00 93.69 139 LEU A CA 1
ATOM 1050 C C . LEU A 1 139 ? 49.096 32.409 -82.128 1.00 93.69 139 LEU A C 1
ATOM 1052 O O . LEU A 1 139 ? 47.884 32.391 -81.929 1.00 93.69 139 LEU A O 1
ATOM 1056 N N . GLU A 1 140 ? 49.802 31.301 -82.354 1.00 94.38 140 GLU A N 1
ATOM 1057 C CA . GLU A 1 140 ? 49.226 29.955 -82.309 1.00 94.38 140 GLU A CA 1
ATOM 1058 C C . GLU A 1 140 ? 48.705 29.616 -80.898 1.00 94.38 140 GLU A C 1
ATOM 1060 O O . GLU A 1 140 ? 47.579 29.135 -80.770 1.00 94.38 140 GLU A O 1
ATOM 1065 N N . SER A 1 141 ? 49.446 29.955 -79.836 1.00 93.31 141 SER A N 1
ATOM 1066 C CA . SER A 1 141 ? 49.000 29.795 -78.441 1.00 93.31 141 SER A CA 1
ATOM 1067 C C . SER A 1 141 ? 47.752 30.626 -78.138 1.00 93.31 141 SER A C 1
ATOM 1069 O O . SER A 1 141 ? 46.755 30.099 -77.649 1.00 93.31 141 SER A O 1
ATOM 1071 N N . ASN A 1 142 ? 47.761 31.909 -78.504 1.00 93.75 142 ASN A N 1
ATOM 1072 C CA . ASN A 1 142 ? 46.622 32.806 -78.309 1.00 93.75 142 ASN A CA 1
ATOM 1073 C C . ASN A 1 142 ? 45.388 32.333 -79.086 1.00 93.75 142 ASN A C 1
ATOM 1075 O O . ASN A 1 142 ? 44.262 32.478 -78.615 1.00 93.75 142 ASN A O 1
ATOM 1079 N N . GLN A 1 143 ? 45.579 31.745 -80.268 1.00 94.31 143 GLN A N 1
ATOM 1080 C CA . GLN A 1 143 ? 44.487 31.165 -81.043 1.00 94.31 143 GLN A CA 1
ATOM 1081 C C . GLN A 1 143 ? 43.882 29.946 -80.335 1.00 94.31 143 GLN A C 1
ATOM 1083 O O . GLN A 1 143 ? 42.659 29.804 -80.309 1.00 94.31 143 GLN A O 1
ATOM 1088 N N . VAL A 1 144 ? 44.708 29.088 -79.729 1.00 95.25 144 VAL A N 1
ATOM 1089 C CA . VAL A 1 144 ? 44.236 27.955 -78.918 1.00 95.25 144 VAL A CA 1
ATOM 1090 C C . VAL A 1 144 ? 43.480 28.445 -77.683 1.00 95.25 144 VAL A C 1
ATOM 1092 O O . VAL A 1 144 ? 42.387 27.952 -77.403 1.00 95.25 144 VAL A O 1
ATOM 1095 N N . GLU A 1 145 ? 44.009 29.443 -76.975 1.00 94.56 145 GLU A N 1
ATOM 1096 C CA . GLU A 1 145 ? 43.350 30.043 -75.809 1.00 94.56 145 GLU A CA 1
ATOM 1097 C C . GLU A 1 145 ? 42.020 30.710 -76.174 1.00 94.56 145 GLU A C 1
ATOM 1099 O O . GLU A 1 145 ? 41.037 30.566 -75.447 1.00 94.56 145 GLU A O 1
ATOM 1104 N N . LEU A 1 146 ? 41.947 31.379 -77.326 1.00 94.06 146 LEU A N 1
ATOM 1105 C CA . LEU A 1 146 ? 40.714 31.977 -77.826 1.00 94.06 146 LEU A CA 1
ATOM 1106 C C . LEU A 1 146 ? 39.649 30.916 -78.125 1.00 94.06 146 LEU A C 1
ATOM 1108 O O . LEU A 1 146 ? 38.490 31.088 -77.744 1.00 94.06 146 LEU A O 1
ATOM 1112 N N . GLU A 1 147 ? 40.012 29.820 -78.793 1.00 94.50 147 GLU A N 1
ATOM 1113 C CA . GLU A 1 147 ? 39.070 28.727 -79.063 1.00 94.50 147 GLU A CA 1
ATOM 1114 C C . GLU A 1 147 ? 38.657 27.990 -77.778 1.00 94.50 147 GLU A C 1
ATOM 1116 O O . GLU A 1 147 ? 37.490 27.611 -77.628 1.00 94.50 147 GLU A O 1
ATOM 1121 N N . ALA A 1 148 ? 39.560 27.865 -76.801 1.00 94.69 148 ALA A N 1
ATOM 1122 C CA . ALA A 1 148 ? 39.231 27.357 -75.472 1.00 94.69 148 ALA A CA 1
ATOM 1123 C C . ALA A 1 148 ? 38.246 28.287 -74.741 1.00 94.69 148 ALA A C 1
ATOM 1125 O O . ALA A 1 148 ? 37.241 27.820 -74.203 1.00 94.69 148 ALA A O 1
ATOM 1126 N N . ALA A 1 149 ? 38.470 29.604 -74.784 1.00 94.69 149 ALA A N 1
ATOM 1127 C CA . ALA A 1 149 ? 37.580 30.596 -74.189 1.00 94.69 149 ALA A CA 1
ATOM 1128 C C . ALA A 1 149 ? 36.195 30.601 -74.855 1.00 94.69 149 ALA A C 1
ATOM 1130 O O . ALA A 1 149 ? 35.180 30.631 -74.161 1.00 94.69 149 ALA A O 1
ATOM 1131 N N . LYS A 1 150 ? 36.126 30.501 -76.190 1.00 93.06 150 LYS A N 1
ATOM 1132 C CA . LYS A 1 150 ? 34.857 30.364 -76.926 1.00 93.06 150 LYS A CA 1
ATOM 1133 C C . LYS A 1 150 ? 34.107 29.093 -76.536 1.00 93.06 150 LYS A C 1
ATOM 1135 O O . LYS A 1 150 ? 32.899 29.149 -76.304 1.00 93.06 150 LYS A O 1
ATOM 1140 N N . SER A 1 151 ? 34.818 27.972 -76.425 1.00 93.75 151 SER A N 1
ATOM 1141 C CA . SER A 1 151 ? 34.237 26.696 -75.996 1.00 93.75 151 SER A CA 1
ATOM 1142 C C . SER A 1 151 ? 33.692 26.784 -74.567 1.00 93.75 151 SER A C 1
ATOM 1144 O O . SER A 1 151 ? 32.592 26.303 -74.291 1.00 93.75 151 SER A O 1
ATOM 1146 N N . GLU A 1 152 ? 34.407 27.461 -73.664 1.00 93.12 152 GLU A N 1
ATOM 1147 C CA . GLU A 1 152 ? 33.949 27.686 -72.291 1.00 93.12 152 GLU A CA 1
ATOM 1148 C C . GLU A 1 152 ? 32.725 28.618 -72.255 1.00 93.12 152 GLU A C 1
ATOM 1150 O O . GLU A 1 152 ? 31.746 28.309 -71.580 1.00 93.12 152 GLU A O 1
ATOM 1155 N N . ILE A 1 153 ? 32.700 29.702 -73.042 1.00 89.81 153 ILE A N 1
ATOM 1156 C CA . ILE A 1 153 ? 31.522 30.580 -73.182 1.00 89.81 153 ILE A CA 1
ATOM 1157 C C . ILE A 1 153 ? 30.308 29.790 -73.690 1.00 89.81 153 ILE A C 1
ATOM 1159 O O . ILE A 1 153 ? 29.213 29.905 -73.136 1.00 89.81 153 ILE A O 1
ATOM 1163 N N . GLN A 1 154 ? 30.485 28.943 -74.706 1.00 89.62 154 GLN A N 1
ATOM 1164 C CA . GLN A 1 154 ? 29.411 28.101 -75.237 1.00 89.62 154 GLN A CA 1
ATOM 1165 C C . GLN A 1 154 ? 28.888 27.105 -74.190 1.00 89.62 154 GLN A C 1
ATOM 1167 O O . GLN A 1 154 ? 27.677 26.872 -74.085 1.00 89.62 154 GLN A O 1
ATOM 1172 N N . LYS A 1 155 ? 29.787 26.539 -73.383 1.00 90.81 155 LYS A N 1
ATOM 1173 C CA . LYS A 1 155 ? 29.439 25.669 -72.258 1.00 90.81 155 LYS A CA 1
ATOM 1174 C C . LYS A 1 155 ? 28.635 26.421 -71.195 1.00 90.81 155 LYS A C 1
ATOM 1176 O O . LYS A 1 155 ? 27.612 25.900 -70.753 1.00 90.81 155 LYS A O 1
ATOM 1181 N N . TRP A 1 156 ? 29.017 27.651 -70.843 1.00 86.88 156 TRP A N 1
ATOM 1182 C CA . TRP A 1 156 ? 28.228 28.502 -69.944 1.00 86.88 156 TRP A CA 1
ATOM 1183 C C . TRP A 1 156 ? 26.846 28.819 -70.520 1.00 86.88 156 TRP A C 1
ATOM 1185 O O . TRP A 1 156 ? 25.852 28.650 -69.817 1.00 86.88 156 TRP A O 1
ATOM 1195 N N . HIS A 1 157 ? 26.743 29.184 -71.802 1.00 81.44 157 HIS A N 1
ATOM 1196 C CA . HIS A 1 157 ? 25.448 29.405 -72.457 1.00 81.44 157 HIS A CA 1
ATOM 1197 C C . HIS A 1 157 ? 24.537 28.176 -72.383 1.00 81.44 157 HIS A C 1
ATOM 1199 O O . HIS A 1 157 ? 23.364 28.298 -72.031 1.00 81.44 157 HIS A O 1
ATOM 1205 N N . SER A 1 158 ? 25.091 26.990 -72.643 1.00 84.06 158 SER A N 1
ATOM 1206 C CA . SER A 1 158 ? 24.355 25.726 -72.543 1.00 84.06 158 SER A CA 1
ATOM 1207 C C . SER A 1 158 ? 23.910 25.450 -71.102 1.00 84.06 158 SER A C 1
ATOM 1209 O O . SER A 1 158 ? 22.783 25.021 -70.870 1.00 84.06 158 SER A O 1
ATOM 1211 N N . ALA A 1 159 ? 24.763 25.724 -70.111 1.00 80.12 159 ALA A N 1
ATOM 1212 C CA . ALA A 1 159 ? 24.422 25.558 -68.700 1.00 80.12 159 ALA A CA 1
ATOM 1213 C C . ALA A 1 159 ? 23.278 26.490 -68.270 1.00 80.12 159 ALA A C 1
ATOM 1215 O O . ALA A 1 159 ? 22.340 26.031 -67.622 1.00 80.12 159 ALA A O 1
ATOM 1216 N N . PHE A 1 160 ? 23.306 27.764 -68.680 1.00 76.31 160 PHE A N 1
ATOM 1217 C CA . PHE A 1 160 ? 22.253 28.736 -68.363 1.00 76.31 160 PHE A CA 1
ATOM 1218 C C . PHE A 1 160 ? 20.917 28.420 -69.042 1.00 76.31 160 PHE A C 1
ATOM 1220 O O . PHE A 1 160 ? 19.867 28.622 -68.435 1.00 76.31 160 PHE A O 1
ATOM 1227 N N . GLN A 1 161 ? 20.941 27.875 -70.261 1.00 73.31 161 GLN A N 1
ATOM 1228 C CA . GLN A 1 161 ? 19.730 27.450 -70.969 1.00 73.31 161 GLN A CA 1
ATOM 1229 C C . GLN A 1 161 ? 19.015 26.282 -70.271 1.00 73.31 161 GLN A C 1
ATOM 1231 O O . GLN A 1 161 ? 17.800 26.146 -70.383 1.00 73.31 161 GLN A O 1
ATOM 1236 N N . ASN A 1 162 ? 19.760 25.461 -69.528 1.00 72.56 162 ASN A N 1
ATOM 1237 C CA . ASN A 1 162 ? 19.233 24.306 -68.805 1.00 72.56 162 ASN A CA 1
ATOM 1238 C C . ASN A 1 162 ? 18.774 24.635 -67.370 1.00 72.56 162 ASN A C 1
ATOM 1240 O O . ASN A 1 162 ? 18.368 23.728 -66.642 1.00 72.56 162 ASN A O 1
ATOM 1244 N N . ILE A 1 163 ? 18.835 25.901 -66.933 1.00 72.31 163 ILE A N 1
ATOM 1245 C CA . ILE A 1 163 ? 18.382 26.287 -65.591 1.00 72.31 163 ILE A CA 1
ATOM 1246 C C . ILE A 1 163 ? 16.843 26.294 -65.551 1.00 72.31 163 ILE A C 1
ATOM 1248 O O . ILE A 1 163 ? 16.224 27.046 -66.304 1.00 72.31 163 ILE A O 1
ATOM 1252 N N . PRO A 1 164 ? 16.199 25.553 -64.625 1.00 67.12 164 PRO A N 1
ATOM 1253 C CA . PRO A 1 164 ? 14.734 25.458 -64.538 1.00 67.12 164 PRO A CA 1
ATOM 1254 C C . PRO A 1 164 ? 13.994 26.779 -64.260 1.00 67.12 164 PRO A C 1
ATOM 1256 O O . PRO A 1 164 ? 12.770 26.825 -64.326 1.00 67.12 164 PRO A O 1
ATOM 1259 N N . ALA A 1 165 ? 14.719 27.838 -63.894 1.00 58.44 165 ALA A N 1
ATOM 1260 C CA . ALA A 1 165 ? 14.181 29.135 -63.492 1.00 58.44 165 ALA A CA 1
ATOM 1261 C C . ALA A 1 165 ? 13.873 30.089 -64.668 1.00 58.44 165 ALA A C 1
ATOM 1263 O O . ALA A 1 165 ? 13.411 31.201 -64.422 1.00 58.44 165 ALA A O 1
ATOM 1264 N N . VAL A 1 166 ? 14.123 29.694 -65.925 1.00 58.22 166 VAL A N 1
ATOM 1265 C CA . VAL A 1 166 ? 13.983 30.571 -67.104 1.00 58.22 166 VAL A CA 1
ATOM 1266 C C . VAL A 1 166 ? 12.963 29.987 -68.096 1.00 58.22 166 VAL A C 1
ATOM 1268 O O . VAL A 1 166 ? 13.086 28.819 -68.467 1.00 58.22 166 VAL A O 1
ATOM 1271 N N . PRO A 1 167 ? 11.966 30.761 -68.568 1.00 58.94 167 PRO A N 1
ATOM 1272 C CA . PRO A 1 167 ? 11.097 30.347 -69.670 1.00 58.94 167 PRO A CA 1
ATOM 1273 C C . PRO A 1 167 ? 11.912 30.077 -70.942 1.00 58.94 167 PRO A C 1
ATOM 1275 O O . PRO A 1 167 ? 12.807 30.847 -71.295 1.00 58.94 167 PRO A O 1
ATOM 1278 N N . ALA A 1 168 ? 11.603 28.987 -71.646 1.00 56.47 168 ALA A N 1
ATOM 1279 C CA . ALA A 1 168 ? 12.337 28.586 -72.843 1.00 56.47 168 ALA A CA 1
ATOM 1280 C C . ALA A 1 168 ? 12.351 29.714 -73.898 1.00 56.47 168 ALA A C 1
ATOM 1282 O O . ALA A 1 168 ? 11.303 30.103 -74.407 1.00 56.47 168 ALA A O 1
ATOM 1283 N N . GLY A 1 169 ? 13.545 30.220 -74.233 1.00 59.75 169 GLY A N 1
ATOM 1284 C CA . GLY A 1 169 ? 13.761 31.175 -75.330 1.00 59.75 169 GLY A CA 1
ATOM 1285 C C . GLY A 1 169 ? 14.160 32.604 -74.936 1.00 59.75 169 GLY A C 1
ATOM 1286 O O . GLY A 1 169 ? 14.425 33.403 -75.830 1.00 59.75 169 GLY A O 1
ATOM 1287 N N . THR A 1 170 ? 14.257 32.943 -73.645 1.00 60.50 170 THR A N 1
ATOM 1288 C CA . THR A 1 170 ? 14.734 34.268 -73.191 1.00 60.50 170 THR A CA 1
ATOM 1289 C C . THR A 1 170 ? 16.131 34.198 -72.574 1.00 60.50 170 THR A C 1
ATOM 1291 O O . THR A 1 170 ? 16.419 33.278 -71.812 1.00 60.50 170 THR A O 1
ATOM 1294 N N . ASN A 1 171 ? 16.993 35.179 -72.870 1.00 61.09 171 ASN A N 1
ATOM 1295 C CA . ASN A 1 171 ? 18.299 35.318 -72.217 1.00 61.09 171 ASN A CA 1
ATOM 1296 C C . ASN A 1 171 ? 18.082 35.650 -70.725 1.00 61.09 171 ASN A C 1
ATOM 1298 O O . ASN A 1 171 ? 17.411 36.647 -70.442 1.00 61.09 171 ASN A O 1
ATOM 1302 N N . PRO A 1 172 ? 18.571 34.832 -69.776 1.00 63.75 172 PRO A N 1
ATOM 1303 C CA . PRO A 1 172 ? 18.319 35.058 -68.361 1.00 63.75 172 PRO A CA 1
ATOM 1304 C C . PRO A 1 172 ? 18.888 36.389 -67.872 1.00 63.75 172 PRO A C 1
ATOM 1306 O O . PRO A 1 172 ? 20.063 36.697 -68.064 1.00 63.75 172 PRO A O 1
ATOM 1309 N N . GLU A 1 173 ? 18.057 37.160 -67.174 1.00 68.12 173 GLU A N 1
ATOM 1310 C CA . GLU A 1 173 ? 18.499 38.371 -66.493 1.00 68.12 173 GLU A CA 1
ATOM 1311 C C . GLU A 1 173 ? 19.510 38.007 -65.381 1.00 68.12 173 GLU A C 1
ATOM 1313 O O . GLU A 1 173 ? 19.203 37.155 -64.535 1.00 68.12 173 GLU A O 1
ATOM 1318 N N . PRO A 1 174 ? 20.693 38.654 -65.318 1.00 78.81 174 PRO A N 1
ATOM 1319 C CA . PRO A 1 174 ? 21.733 38.335 -64.336 1.00 78.81 174 PRO A CA 1
ATOM 1320 C C . PRO A 1 174 ? 21.240 38.329 -62.881 1.00 78.81 174 PRO A C 1
ATOM 1322 O O . PRO A 1 174 ? 21.625 37.464 -62.096 1.00 78.81 174 PRO A O 1
ATOM 1325 N N . VAL A 1 175 ? 20.341 39.252 -62.525 1.00 79.25 175 VAL A N 1
ATOM 1326 C CA . VAL A 1 175 ? 19.765 39.359 -61.173 1.00 79.25 175 VAL A CA 1
ATOM 1327 C C . VAL A 1 175 ? 18.909 38.138 -60.832 1.00 79.25 175 VAL A C 1
ATOM 1329 O O . VAL A 1 175 ? 18.991 37.614 -59.720 1.00 79.25 175 VAL A O 1
ATOM 1332 N N . SER A 1 176 ? 18.141 37.630 -61.796 1.00 79.31 176 SER A N 1
ATOM 1333 C CA . SER A 1 176 ? 17.279 36.457 -61.624 1.00 79.31 176 SER A CA 1
ATOM 1334 C C . SER A 1 176 ? 18.099 35.178 -61.402 1.00 79.31 176 SER A C 1
ATOM 1336 O O . SER A 1 176 ? 17.789 34.380 -60.514 1.00 79.31 176 SER A O 1
ATOM 1338 N N . VAL A 1 177 ? 19.210 35.022 -62.129 1.00 81.81 177 VAL A N 1
ATOM 1339 C CA . VAL A 1 177 ? 20.156 33.902 -61.957 1.00 81.81 177 VAL A CA 1
ATOM 1340 C C . VAL A 1 177 ? 20.851 33.963 -60.601 1.00 81.81 177 VAL A C 1
ATOM 1342 O O . VAL A 1 177 ? 20.899 32.961 -59.891 1.00 81.81 177 VAL A O 1
ATOM 1345 N N . VAL A 1 178 ? 21.357 35.136 -60.209 1.00 86.19 178 VAL A N 1
ATOM 1346 C CA . VAL A 1 178 ? 21.997 35.337 -58.898 1.00 86.19 178 VAL A CA 1
ATOM 1347 C C . VAL A 1 178 ? 21.011 35.049 -57.763 1.00 86.19 178 VAL A C 1
ATOM 1349 O O . VAL A 1 178 ? 21.367 34.373 -56.799 1.00 86.19 178 VAL A O 1
ATOM 1352 N N . THR A 1 179 ? 19.757 35.488 -57.898 1.00 87.88 179 THR A N 1
ATOM 1353 C CA . THR A 1 179 ? 18.692 35.201 -56.925 1.00 87.88 179 THR A CA 1
ATOM 1354 C C . THR A 1 179 ? 18.434 33.699 -56.808 1.00 87.88 179 THR A C 1
ATOM 1356 O O . THR A 1 179 ? 18.402 33.165 -55.699 1.00 87.88 179 THR A O 1
ATOM 1359 N N . TYR A 1 180 ? 18.321 32.989 -57.936 1.00 86.00 180 TYR A N 1
ATOM 1360 C CA . TYR A 1 180 ? 18.155 31.535 -57.949 1.00 86.00 180 TYR A CA 1
ATOM 1361 C C . TYR A 1 180 ? 19.346 30.810 -57.313 1.00 86.00 180 TYR A C 1
ATOM 1363 O O . TYR A 1 180 ? 19.142 29.931 -56.481 1.00 86.00 180 TYR A O 1
ATOM 1371 N N . LEU A 1 181 ? 20.579 31.207 -57.634 1.00 88.50 181 LEU A N 1
ATOM 1372 C CA . LEU A 1 181 ? 21.788 30.636 -57.035 1.00 88.50 181 LEU A CA 1
ATOM 1373 C C . LEU A 1 181 ? 21.838 30.859 -55.524 1.00 88.50 181 LEU A C 1
ATOM 1375 O O . LEU A 1 181 ? 22.212 29.952 -54.784 1.00 88.50 181 LEU A O 1
ATOM 1379 N N . ASN A 1 182 ? 21.429 32.036 -55.050 1.00 91.81 182 ASN A N 1
ATOM 1380 C CA . ASN A 1 182 ? 21.381 32.321 -53.623 1.00 91.81 182 ASN A CA 1
ATOM 1381 C C . ASN A 1 182 ? 20.311 31.479 -52.906 1.00 91.81 182 ASN A C 1
ATOM 1383 O O . ASN A 1 182 ? 20.575 30.938 -51.835 1.00 91.81 182 ASN A O 1
ATOM 1387 N N . ASN A 1 183 ? 19.137 31.303 -53.522 1.00 91.94 183 ASN A N 1
ATOM 1388 C CA . ASN A 1 183 ? 18.082 30.422 -53.011 1.00 91.94 183 ASN A CA 1
ATOM 1389 C C . ASN A 1 183 ? 18.500 28.945 -53.034 1.00 91.94 183 ASN A C 1
ATOM 1391 O O . ASN A 1 183 ? 18.212 28.198 -52.103 1.00 91.94 183 ASN A O 1
ATOM 1395 N N . LEU A 1 184 ? 19.204 28.514 -54.081 1.00 91.62 184 LEU A N 1
ATOM 1396 C CA . LEU A 1 184 ? 19.730 27.160 -54.175 1.00 91.62 184 LEU A CA 1
ATOM 1397 C C . LEU A 1 184 ? 20.775 26.926 -53.082 1.00 91.62 184 LEU A C 1
ATOM 1399 O O . LEU A 1 184 ? 20.693 25.927 -52.374 1.00 91.62 184 LEU A O 1
ATOM 1403 N N . LYS A 1 185 ? 21.681 27.885 -52.873 1.00 95.25 185 LYS A N 1
ATOM 1404 C CA . LYS A 1 185 ? 22.694 27.840 -51.814 1.00 95.25 185 LYS A CA 1
ATOM 1405 C C . LYS A 1 185 ? 22.070 27.787 -50.418 1.00 95.25 185 LYS A C 1
ATOM 1407 O O . LYS A 1 185 ? 22.493 26.975 -49.602 1.00 95.25 185 LYS A O 1
ATOM 1412 N N . SER A 1 186 ? 21.041 28.593 -50.148 1.00 95.69 186 SER A N 1
ATOM 1413 C CA . SER A 1 186 ? 20.336 28.547 -48.861 1.00 95.69 186 SER A CA 1
ATOM 1414 C C . SER A 1 186 ? 19.560 27.238 -48.675 1.00 95.69 186 SER A C 1
ATOM 1416 O O . SER A 1 186 ? 19.556 26.675 -47.580 1.00 95.69 186 SER A O 1
ATOM 1418 N N . SER A 1 187 ? 18.966 26.695 -49.744 1.00 95.50 187 SER A N 1
ATOM 1419 C CA . SER A 1 187 ? 18.309 25.383 -49.708 1.00 95.50 187 SER A CA 1
ATOM 1420 C C . SER A 1 187 ? 19.304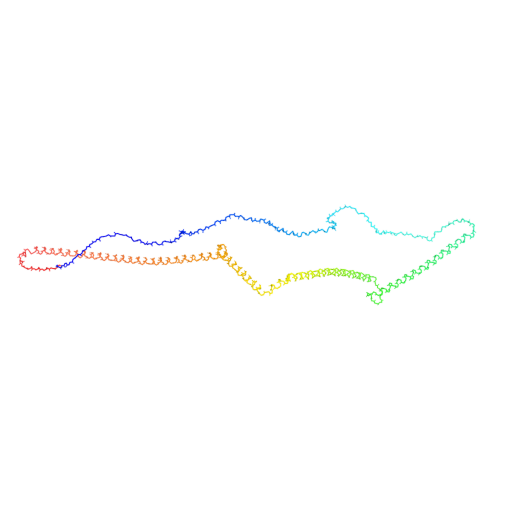 24.239 -49.477 1.00 95.50 187 SER A C 1
ATOM 1422 O O . SER A 1 187 ? 19.025 23.333 -48.694 1.00 95.50 187 SER A O 1
ATOM 1424 N N . GLU A 1 188 ? 20.493 24.308 -50.083 1.00 95.75 188 GLU A N 1
ATOM 1425 C CA . GLU A 1 188 ? 21.582 23.352 -49.887 1.00 95.75 188 GLU A CA 1
ATOM 1426 C C . GLU A 1 188 ? 22.076 23.385 -48.436 1.00 95.75 188 GLU A C 1
ATOM 1428 O O . GLU A 1 188 ? 22.236 22.337 -47.809 1.00 95.75 188 GLU A O 1
ATOM 1433 N N . GLU A 1 189 ? 22.278 24.580 -47.880 1.00 96.50 189 GLU A N 1
ATOM 1434 C CA . GLU A 1 189 ? 22.687 24.765 -46.487 1.00 96.50 189 GLU A CA 1
ATOM 1435 C C . GLU A 1 189 ? 21.622 24.241 -45.512 1.00 96.50 189 GLU A C 1
ATOM 1437 O O . GLU A 1 189 ? 21.945 23.497 -44.583 1.00 96.50 189 GLU A O 1
ATOM 1442 N N . SER A 1 190 ? 20.340 24.513 -45.782 1.00 97.06 190 SER A N 1
ATOM 1443 C CA . SER A 1 190 ? 19.225 23.974 -44.996 1.00 97.06 190 SER A CA 1
ATOM 1444 C C . SER A 1 190 ? 19.160 22.442 -45.041 1.00 97.06 190 SER A C 1
ATOM 1446 O O . SER A 1 190 ? 18.986 21.796 -44.004 1.00 97.06 190 SER A O 1
ATOM 1448 N N . LEU A 1 191 ? 19.337 21.830 -46.218 1.00 97.12 191 LEU A N 1
ATOM 1449 C CA . LEU A 1 191 ? 19.358 20.371 -46.361 1.00 97.12 191 LEU A CA 1
ATOM 1450 C C . LEU A 1 191 ? 20.558 19.745 -45.644 1.00 97.12 191 LEU A C 1
ATOM 1452 O O . LEU A 1 191 ? 20.401 18.708 -44.996 1.00 97.12 191 LEU A O 1
ATOM 1456 N N . LYS A 1 192 ? 21.736 20.381 -45.691 1.00 97.50 192 LYS A N 1
ATOM 1457 C CA . LYS A 1 192 ? 22.912 19.948 -44.918 1.00 97.50 192 LYS A CA 1
ATOM 1458 C C . LYS A 1 192 ? 22.641 19.997 -43.417 1.00 97.50 192 LYS A C 1
ATOM 1460 O O . LYS A 1 192 ? 22.956 19.038 -42.716 1.00 97.50 192 LYS A O 1
ATOM 1465 N N . GLU A 1 193 ? 22.003 21.052 -42.915 1.00 97.19 193 GLU A N 1
ATOM 1466 C CA . GLU A 1 193 ? 21.639 21.137 -41.498 1.00 97.19 193 GLU A CA 1
ATOM 1467 C C . GLU A 1 193 ? 20.643 20.032 -41.096 1.00 97.19 193 GLU A C 1
ATOM 1469 O O . GLU A 1 193 ? 20.794 19.397 -40.048 1.00 97.19 193 GLU A O 1
ATOM 1474 N N . GLN A 1 194 ? 19.641 19.751 -41.937 1.00 97.06 194 GLN A N 1
ATOM 1475 C CA . GLN A 1 194 ? 18.684 18.665 -41.704 1.00 97.06 194 GLN A CA 1
ATOM 1476 C C . GLN A 1 194 ? 19.352 17.286 -41.716 1.00 97.06 194 GLN A C 1
ATOM 1478 O O . GLN A 1 194 ? 19.033 16.456 -40.860 1.00 97.06 194 GLN A O 1
ATOM 1483 N N . LEU A 1 195 ? 20.298 17.060 -42.632 1.00 96.69 195 LEU A N 1
ATOM 1484 C CA . LEU A 1 195 ? 21.109 15.846 -42.698 1.00 96.69 195 LEU A CA 1
ATOM 1485 C C . LEU A 1 195 ? 21.913 15.660 -41.407 1.00 96.69 195 LEU A C 1
ATOM 1487 O O . LEU A 1 195 ? 21.873 14.589 -40.807 1.00 96.69 195 LEU A O 1
ATOM 1491 N N . GLU A 1 196 ? 22.592 16.702 -40.931 1.00 97.75 196 GLU A N 1
ATOM 1492 C CA . GLU A 1 196 ? 23.369 16.631 -39.690 1.00 97.75 196 GLU A CA 1
ATOM 1493 C C . GLU A 1 196 ? 22.471 16.415 -38.461 1.00 97.75 196 GLU A C 1
ATOM 1495 O O . GLU A 1 196 ? 22.796 15.617 -37.579 1.00 97.75 196 GLU A O 1
ATOM 1500 N N . LYS A 1 197 ? 21.282 17.032 -38.418 1.00 97.75 197 LYS A N 1
ATOM 1501 C CA . LYS A 1 197 ? 20.265 16.735 -37.390 1.00 97.75 197 LYS A CA 1
ATOM 1502 C C . LYS A 1 197 ? 19.750 15.297 -37.478 1.00 97.75 197 LYS A C 1
ATOM 1504 O O . LYS A 1 197 ? 19.423 14.713 -36.445 1.00 97.75 197 LYS A O 1
ATOM 1509 N N . ALA A 1 198 ? 19.616 14.730 -38.676 1.00 97.38 198 ALA A N 1
ATOM 1510 C CA . ALA A 1 198 ? 19.207 13.340 -38.866 1.00 97.38 198 ALA A CA 1
ATOM 1511 C C . ALA A 1 198 ? 20.300 12.372 -38.393 1.00 97.38 198 ALA A C 1
ATOM 1513 O O . ALA A 1 198 ? 20.005 11.505 -37.577 1.00 97.38 198 ALA A O 1
ATOM 1514 N N . LYS A 1 199 ? 21.562 12.596 -38.780 1.00 98.12 199 LYS A N 1
ATOM 1515 C CA . LYS A 1 199 ? 22.714 11.801 -38.322 1.00 98.12 199 LYS A CA 1
ATOM 1516 C C . LYS A 1 199 ? 22.876 11.825 -36.804 1.00 98.12 199 LYS A C 1
ATOM 1518 O O . LYS A 1 199 ? 23.087 10.785 -36.190 1.00 98.12 199 LYS A O 1
ATOM 1523 N N . LYS A 1 200 ? 22.724 12.994 -36.167 1.00 97.94 200 LYS A N 1
ATOM 1524 C CA . LYS A 1 200 ? 22.763 13.107 -34.696 1.00 97.94 200 LYS A CA 1
ATOM 1525 C C . LYS A 1 200 ? 21.635 12.317 -34.026 1.00 97.94 200 LYS A C 1
ATOM 1527 O O . LYS A 1 200 ? 21.869 11.671 -33.008 1.00 97.94 200 LYS A O 1
ATOM 1532 N N . ARG A 1 201 ? 20.422 12.342 -34.595 1.00 98.00 201 ARG A N 1
ATOM 1533 C CA . ARG A 1 201 ? 19.286 11.542 -34.105 1.00 98.00 201 ARG A CA 1
ATOM 1534 C C . ARG A 1 201 ? 19.524 10.044 -34.283 1.00 98.00 201 ARG A C 1
ATOM 1536 O O . ARG A 1 201 ? 19.256 9.287 -33.360 1.00 98.00 201 ARG A O 1
ATOM 1543 N N . GLU A 1 202 ? 20.049 9.628 -35.429 1.00 97.44 202 GLU A N 1
ATOM 1544 C CA . GLU A 1 202 ? 20.406 8.235 -35.699 1.00 97.44 202 GLU A CA 1
ATOM 1545 C C . GLU A 1 202 ? 21.470 7.728 -34.718 1.00 97.44 202 GLU A C 1
ATOM 1547 O O . GLU A 1 202 ? 21.274 6.695 -34.082 1.00 97.44 202 GLU A O 1
ATOM 1552 N N . ALA A 1 203 ? 22.538 8.500 -34.497 1.00 98.06 203 ALA A N 1
ATOM 1553 C CA . ALA A 1 203 ? 23.566 8.171 -33.513 1.00 98.06 203 ALA A CA 1
ATOM 1554 C C . ALA A 1 203 ? 22.988 8.039 -32.093 1.00 98.06 203 ALA A C 1
ATOM 1556 O O . ALA A 1 203 ? 23.310 7.089 -31.377 1.00 98.06 203 ALA A O 1
ATOM 1557 N N . ALA A 1 204 ? 22.082 8.941 -31.696 1.00 98.00 204 ALA A N 1
ATOM 1558 C CA . ALA A 1 204 ? 21.383 8.834 -30.418 1.00 98.00 204 ALA A CA 1
ATOM 1559 C C . ALA A 1 204 ? 20.545 7.546 -30.329 1.00 98.00 204 ALA A C 1
ATOM 1561 O O . ALA A 1 204 ? 20.583 6.862 -29.304 1.00 98.00 204 ALA A O 1
ATOM 1562 N N . PHE A 1 205 ? 19.840 7.167 -31.403 1.00 98.25 205 PHE A N 1
ATOM 1563 C CA . PHE A 1 205 ? 19.086 5.915 -31.434 1.00 98.25 205 PHE A CA 1
ATOM 1564 C C . PHE A 1 205 ? 19.986 4.688 -31.303 1.00 98.25 205 PHE A C 1
ATOM 1566 O O . PHE A 1 205 ? 19.673 3.823 -30.487 1.00 98.25 205 PHE A O 1
ATOM 1573 N N . ILE A 1 206 ? 21.117 4.639 -32.010 1.00 98.25 206 ILE A N 1
ATOM 1574 C CA . ILE A 1 206 ? 22.089 3.538 -31.908 1.00 98.25 206 ILE A CA 1
ATOM 1575 C C . ILE A 1 206 ? 22.548 3.355 -30.455 1.00 98.25 206 ILE A C 1
ATOM 1577 O O . ILE A 1 206 ? 22.503 2.241 -29.934 1.00 98.25 206 ILE A O 1
ATOM 1581 N N . VAL A 1 207 ? 22.903 4.443 -29.762 1.00 98.38 207 VAL A N 1
ATOM 1582 C CA . VAL A 1 207 ? 23.307 4.392 -28.345 1.00 98.38 207 VAL A CA 1
ATOM 1583 C C . VAL A 1 207 ? 22.168 3.882 -27.456 1.00 98.38 207 VAL A C 1
ATOM 1585 O O . VAL A 1 207 ? 22.381 3.009 -26.613 1.00 98.38 207 VAL A O 1
ATOM 1588 N N . THR A 1 208 ? 20.943 4.387 -27.638 1.00 97.81 208 THR A N 1
ATOM 1589 C CA . THR A 1 208 ? 19.792 3.925 -26.839 1.00 97.81 208 THR A CA 1
ATOM 1590 C C . THR A 1 208 ? 19.438 2.465 -27.101 1.00 97.81 208 THR A C 1
ATOM 1592 O O . THR A 1 208 ? 19.036 1.762 -26.173 1.00 97.81 208 THR A O 1
ATOM 1595 N N . PHE A 1 209 ? 19.605 2.001 -28.339 1.00 97.75 209 PHE A N 1
ATOM 1596 C CA . PHE A 1 209 ? 19.355 0.623 -28.728 1.00 97.75 209 PHE A CA 1
ATOM 1597 C C . PHE A 1 209 ? 20.390 -0.306 -28.095 1.00 97.75 209 PHE A C 1
ATOM 1599 O O . PHE A 1 209 ? 20.003 -1.240 -27.401 1.00 97.75 209 PHE A O 1
ATOM 1606 N N . ALA A 1 210 ? 21.679 0.030 -28.193 1.00 98.19 210 ALA A N 1
ATOM 1607 C CA . ALA A 1 210 ? 22.750 -0.719 -27.540 1.00 98.19 210 ALA A CA 1
ATOM 1608 C C . ALA A 1 210 ? 22.543 -0.815 -26.017 1.00 98.19 210 ALA A C 1
ATOM 1610 O O . ALA A 1 210 ? 22.669 -1.891 -25.433 1.00 98.19 210 ALA A O 1
ATOM 1611 N N . LYS A 1 211 ? 22.138 0.286 -25.365 1.00 98.06 211 LYS A N 1
ATOM 1612 C CA . LYS A 1 211 ? 21.827 0.287 -23.926 1.00 98.06 211 LYS A CA 1
ATOM 1613 C C . LYS A 1 211 ? 20.635 -0.617 -23.584 1.00 98.06 211 LYS A C 1
ATOM 1615 O O . LYS A 1 211 ? 20.685 -1.349 -22.600 1.00 98.06 211 LYS A O 1
ATOM 1620 N N . ARG A 1 212 ? 19.572 -0.590 -24.394 1.00 98.12 212 ARG A N 1
ATOM 1621 C CA . ARG A 1 212 ? 18.401 -1.475 -24.242 1.00 98.12 212 ARG A CA 1
ATOM 1622 C C . ARG A 1 212 ? 18.766 -2.944 -24.450 1.00 98.12 212 ARG A C 1
ATOM 1624 O O . ARG A 1 212 ? 18.281 -3.799 -23.717 1.00 98.12 212 ARG A O 1
ATOM 1631 N N . GLU A 1 213 ? 19.616 -3.253 -25.423 1.00 98.25 213 GLU A N 1
ATOM 1632 C CA . GLU A 1 213 ? 20.098 -4.617 -25.661 1.00 98.25 213 GLU A CA 1
ATOM 1633 C C . GLU A 1 213 ? 20.954 -5.134 -24.504 1.00 98.25 213 GLU A C 1
ATOM 1635 O O . GLU A 1 213 ? 20.790 -6.286 -24.090 1.00 98.25 213 GLU A O 1
ATOM 1640 N N . GLN A 1 214 ? 21.806 -4.276 -23.938 1.00 98.25 214 GLN A N 1
ATOM 1641 C CA . GLN A 1 214 ? 22.568 -4.585 -22.733 1.00 98.25 214 GLN A CA 1
ATOM 1642 C C . GLN A 1 214 ? 21.641 -4.889 -21.546 1.00 98.25 214 GLN A C 1
ATOM 1644 O O . GLN A 1 214 ? 21.784 -5.937 -20.919 1.00 98.25 214 GLN A O 1
ATOM 1649 N N . GLU A 1 215 ? 20.645 -4.039 -21.284 1.00 97.75 215 GLU A N 1
ATOM 1650 C CA . GLU A 1 215 ? 19.656 -4.255 -20.217 1.00 97.75 215 GLU A CA 1
ATOM 1651 C C . GLU A 1 215 ? 18.909 -5.589 -20.404 1.00 97.75 215 GLU A C 1
ATOM 1653 O O . GLU A 1 215 ? 18.749 -6.370 -19.465 1.00 97.75 215 GLU A O 1
ATOM 1658 N N . ILE A 1 216 ? 18.510 -5.916 -21.638 1.00 98.00 216 ILE A N 1
ATOM 1659 C CA . ILE A 1 216 ? 17.889 -7.209 -21.956 1.00 98.00 216 ILE A CA 1
ATOM 1660 C C . ILE A 1 216 ? 18.844 -8.374 -21.652 1.00 98.00 216 ILE A C 1
ATOM 1662 O O . ILE A 1 216 ? 18.400 -9.417 -21.161 1.00 98.00 216 ILE A O 1
ATOM 1666 N N . ALA A 1 217 ? 20.137 -8.246 -21.954 1.00 98.12 217 ALA A N 1
ATOM 1667 C CA . ALA A 1 217 ? 21.128 -9.281 -21.667 1.00 98.12 217 ALA A CA 1
ATOM 1668 C C . ALA A 1 217 ? 21.336 -9.481 -20.154 1.00 98.12 217 ALA A C 1
ATOM 1670 O O . ALA A 1 217 ? 21.373 -10.627 -19.692 1.00 98.12 217 ALA A O 1
ATOM 1671 N N . GLU A 1 218 ? 21.393 -8.390 -19.389 1.00 98.00 218 GLU A N 1
ATOM 1672 C CA . GLU A 1 218 ? 21.485 -8.393 -17.925 1.00 98.00 218 GLU A CA 1
ATOM 1673 C C . GLU A 1 218 ? 20.248 -9.047 -17.295 1.00 98.00 218 GLU A C 1
ATOM 1675 O O . GLU A 1 218 ? 20.377 -9.991 -16.510 1.00 98.00 218 GLU A O 1
ATOM 1680 N N . LEU A 1 219 ? 19.042 -8.657 -17.725 1.00 98.00 219 LEU A N 1
ATOM 1681 C CA . LEU A 1 219 ? 17.784 -9.267 -17.279 1.00 98.00 219 LEU A CA 1
ATOM 1682 C C . LEU A 1 219 ? 17.716 -10.760 -17.624 1.00 98.00 219 LEU A C 1
ATOM 1684 O O . LEU A 1 219 ? 17.326 -11.579 -16.789 1.00 98.00 219 LEU A O 1
ATOM 1688 N N . LYS A 1 220 ? 18.147 -11.158 -18.830 1.00 98.25 220 LYS A N 1
ATOM 1689 C CA . LYS A 1 220 ? 18.248 -12.579 -19.210 1.00 98.25 220 LYS A CA 1
ATOM 1690 C C . LYS A 1 220 ? 19.214 -13.344 -18.303 1.00 98.25 220 LYS A C 1
ATOM 1692 O O . LYS A 1 220 ? 18.961 -14.518 -18.028 1.00 98.25 220 LYS A O 1
ATOM 1697 N N . SER A 1 221 ? 20.307 -12.722 -17.857 1.00 97.38 221 SER A N 1
ATOM 1698 C CA . SER A 1 221 ? 21.233 -13.338 -16.900 1.00 97.38 221 SER A CA 1
ATOM 1699 C C . SER A 1 221 ? 20.595 -13.507 -15.530 1.00 97.38 221 SER A C 1
ATOM 1701 O O . SER A 1 221 ? 20.556 -14.627 -15.027 1.00 97.38 221 SER A O 1
ATOM 1703 N N . ALA A 1 222 ? 19.990 -12.448 -14.990 1.00 96.88 222 ALA A N 1
ATOM 1704 C CA . ALA A 1 222 ? 19.298 -12.495 -13.705 1.00 96.88 222 ALA A CA 1
ATOM 1705 C C . ALA A 1 222 ? 18.210 -13.582 -13.677 1.00 96.88 222 ALA A C 1
ATOM 1707 O O . ALA A 1 222 ? 18.087 -14.323 -12.705 1.00 96.88 222 ALA A O 1
ATOM 1708 N N . VAL A 1 223 ? 17.459 -13.752 -14.772 1.00 96.69 223 VAL A N 1
ATOM 1709 C CA . VAL A 1 223 ? 16.470 -14.835 -14.900 1.00 96.69 223 VAL A CA 1
ATOM 1710 C C . VAL A 1 223 ? 17.124 -16.218 -14.852 1.00 96.69 223 VAL A C 1
ATOM 1712 O O . VAL A 1 223 ? 16.588 -17.121 -14.207 1.00 96.69 223 VAL A O 1
ATOM 1715 N N . ARG A 1 224 ? 18.268 -16.419 -15.521 1.00 95.75 224 ARG A N 1
ATOM 1716 C CA . ARG A 1 224 ? 19.001 -17.693 -15.438 1.00 95.75 224 ARG A CA 1
ATOM 1717 C C . ARG A 1 224 ? 19.475 -17.956 -14.013 1.00 95.75 224 ARG A C 1
ATOM 1719 O O . ARG A 1 224 ? 19.276 -19.069 -13.536 1.00 95.75 224 ARG A O 1
ATOM 1726 N N . ASP A 1 225 ? 20.013 -16.950 -13.336 1.00 92.62 225 ASP A N 1
ATOM 1727 C CA . ASP A 1 225 ? 20.523 -17.076 -11.969 1.00 92.62 225 ASP A CA 1
ATOM 1728 C C . ASP A 1 225 ? 19.399 -17.341 -10.960 1.00 92.62 225 ASP A C 1
ATOM 1730 O O . ASP A 1 225 ? 19.504 -18.224 -10.115 1.00 92.62 225 ASP A O 1
ATOM 1734 N N . LEU A 1 226 ? 18.254 -16.671 -11.085 1.00 91.19 226 LEU A N 1
ATOM 1735 C CA . LEU A 1 226 ? 17.079 -16.985 -10.268 1.00 91.19 226 LEU A CA 1
ATOM 1736 C C . LEU A 1 226 ? 16.565 -18.402 -10.541 1.00 91.19 226 LEU A C 1
ATOM 1738 O O . LEU A 1 226 ? 16.189 -19.122 -9.617 1.00 91.19 226 LEU A O 1
ATOM 1742 N N . LYS A 1 227 ? 16.585 -18.846 -11.801 1.00 88.56 227 LYS A N 1
ATOM 1743 C CA . LYS A 1 227 ? 16.198 -20.213 -12.170 1.00 88.56 227 LYS A CA 1
ATOM 1744 C C . LYS A 1 227 ? 17.158 -21.258 -11.595 1.00 88.56 227 LYS A C 1
ATOM 1746 O O . LYS A 1 227 ? 16.709 -22.355 -11.260 1.00 88.56 227 LYS A O 1
ATOM 1751 N N . THR A 1 228 ? 18.453 -20.955 -11.472 1.00 85.38 228 THR A N 1
ATOM 1752 C CA . THR A 1 228 ? 19.408 -21.846 -10.796 1.00 85.38 228 THR A CA 1
ATOM 1753 C C . THR A 1 228 ? 19.226 -21.824 -9.282 1.00 85.38 228 THR A C 1
ATOM 1755 O O . THR A 1 228 ? 19.260 -22.895 -8.686 1.00 85.38 228 THR A O 1
ATOM 1758 N N . GLN A 1 229 ? 18.943 -20.670 -8.671 1.00 80.94 229 GLN A N 1
ATOM 1759 C CA . GLN A 1 229 ? 18.631 -20.567 -7.238 1.00 80.94 229 GLN A CA 1
ATOM 1760 C C . GLN A 1 229 ? 17.343 -21.308 -6.856 1.00 80.94 229 GLN A C 1
ATOM 1762 O O . GLN A 1 229 ? 17.290 -21.971 -5.824 1.00 80.94 229 GLN A O 1
ATOM 1767 N N . LEU A 1 230 ? 16.309 -21.239 -7.701 1.00 76.19 230 LEU A N 1
ATOM 1768 C CA . LEU A 1 230 ? 15.049 -21.954 -7.486 1.00 76.19 230 LEU A CA 1
ATOM 1769 C C . LEU A 1 230 ? 15.199 -23.471 -7.672 1.00 76.19 230 LEU A C 1
ATOM 1771 O O . LEU A 1 230 ? 14.365 -24.245 -7.202 1.00 76.19 230 LEU A O 1
ATOM 1775 N N . ARG A 1 231 ? 16.254 -23.925 -8.356 1.00 76.88 231 ARG A N 1
ATOM 1776 C CA . ARG A 1 231 ? 16.549 -25.349 -8.485 1.00 76.88 231 ARG A CA 1
ATOM 1777 C C . ARG A 1 231 ? 17.126 -25.839 -7.152 1.00 76.88 231 ARG A C 1
ATOM 1779 O O . ARG A 1 231 ? 18.213 -25.405 -6.783 1.00 76.88 231 ARG A O 1
ATOM 1786 N N . PRO A 1 232 ? 16.471 -26.781 -6.444 1.00 71.81 232 PRO A N 1
ATOM 1787 C CA . PRO A 1 232 ? 16.992 -27.255 -5.170 1.00 71.81 232 PRO A CA 1
ATOM 1788 C C . PRO A 1 232 ? 18.417 -27.817 -5.350 1.00 71.81 232 PRO A C 1
ATOM 1790 O O . PRO A 1 232 ? 18.616 -28.627 -6.268 1.00 71.81 232 PRO A O 1
ATOM 1793 N N . PRO A 1 233 ? 19.391 -27.434 -4.495 1.00 72.25 233 PRO A N 1
ATOM 1794 C CA . PRO A 1 233 ? 20.817 -27.720 -4.696 1.00 72.25 233 PRO A CA 1
ATOM 1795 C C . PRO A 1 233 ? 21.179 -29.206 -4.812 1.00 72.25 233 PRO A C 1
ATOM 1797 O O . PRO A 1 233 ? 22.225 -29.541 -5.359 1.00 72.25 233 PRO A O 1
ATOM 1800 N N . SER A 1 234 ? 20.327 -30.124 -4.334 1.00 71.31 234 SER A N 1
ATOM 1801 C CA . SER A 1 234 ? 20.594 -31.565 -4.389 1.00 71.31 234 SER A CA 1
ATOM 1802 C C . SER A 1 234 ? 19.374 -32.401 -4.811 1.00 71.31 234 SER A C 1
ATOM 1804 O O . SER A 1 234 ? 18.215 -32.054 -4.566 1.00 71.31 234 SER A O 1
ATOM 1806 N N . MET A 1 235 ? 19.625 -33.548 -5.461 1.00 66.06 235 MET A N 1
ATOM 1807 C CA . MET A 1 235 ? 18.598 -34.575 -5.720 1.00 66.06 235 MET A CA 1
ATOM 1808 C C . MET A 1 235 ? 17.995 -35.129 -4.420 1.00 66.06 235 MET A C 1
ATOM 1810 O O . MET A 1 235 ? 16.830 -35.511 -4.419 1.00 66.06 235 MET A O 1
ATOM 1814 N N . GLN A 1 236 ? 18.761 -35.160 -3.325 1.00 67.38 236 GLN A N 1
ATOM 1815 C CA . GLN A 1 236 ? 18.272 -35.584 -2.012 1.00 67.38 236 GLN A CA 1
ATOM 1816 C C . GLN A 1 236 ? 17.255 -34.591 -1.450 1.00 67.38 236 GLN A C 1
ATOM 1818 O O . GLN A 1 236 ? 16.180 -35.013 -1.057 1.00 67.38 236 GLN A O 1
ATOM 1823 N N . THR A 1 237 ? 17.516 -33.284 -1.513 1.00 64.75 237 THR A N 1
ATOM 1824 C CA . THR A 1 237 ? 16.541 -32.250 -1.126 1.00 64.75 237 THR A CA 1
ATOM 1825 C C . THR A 1 237 ? 15.275 -32.342 -1.980 1.00 64.75 237 THR A C 1
ATOM 1827 O O . THR A 1 237 ? 14.179 -32.231 -1.448 1.00 64.75 237 THR A O 1
ATOM 1830 N N . ARG A 1 238 ? 15.394 -32.636 -3.286 1.00 67.12 238 ARG A N 1
ATOM 1831 C CA . ARG A 1 238 ? 14.225 -32.928 -4.139 1.00 67.12 238 ARG A CA 1
ATOM 1832 C C . ARG A 1 238 ? 13.455 -34.165 -3.679 1.00 67.12 238 ARG A C 1
ATOM 1834 O O . ARG A 1 238 ? 12.238 -34.111 -3.638 1.00 67.12 238 ARG A O 1
ATOM 1841 N N . ARG A 1 239 ? 14.140 -35.259 -3.328 1.00 67.12 239 ARG A N 1
ATOM 1842 C CA . ARG A 1 239 ? 13.497 -36.478 -2.806 1.00 67.12 239 ARG A CA 1
ATOM 1843 C C . ARG A 1 239 ? 12.825 -36.244 -1.455 1.00 67.12 239 ARG A C 1
ATOM 1845 O O . ARG A 1 239 ? 11.715 -36.712 -1.277 1.00 67.12 239 ARG A O 1
ATOM 1852 N N . LEU A 1 240 ? 13.457 -35.485 -0.560 1.00 68.88 240 LEU A N 1
ATOM 1853 C CA . LEU A 1 240 ? 12.906 -35.134 0.750 1.00 68.88 240 LEU A CA 1
ATOM 1854 C C . LEU A 1 240 ? 11.685 -34.206 0.626 1.00 68.88 240 LEU A C 1
ATOM 1856 O O . LEU A 1 240 ? 10.721 -34.371 1.353 1.00 68.88 240 LEU A O 1
ATOM 1860 N N . LEU A 1 241 ? 11.679 -33.265 -0.326 1.00 66.12 241 LEU A N 1
ATOM 1861 C CA . LEU A 1 241 ? 10.503 -32.424 -0.607 1.00 66.12 241 LEU A CA 1
ATOM 1862 C C . LEU A 1 241 ? 9.369 -33.177 -1.327 1.00 66.12 241 LEU A C 1
ATOM 1864 O O . LEU A 1 241 ? 8.240 -32.695 -1.345 1.00 66.12 241 LEU A O 1
ATOM 1868 N N . LEU A 1 242 ? 9.668 -34.328 -1.935 1.00 73.06 242 LEU A N 1
ATOM 1869 C CA . LEU A 1 242 ? 8.688 -35.237 -2.539 1.00 73.06 242 LEU A CA 1
ATOM 1870 C C . LEU A 1 242 ? 8.252 -36.356 -1.579 1.00 73.06 242 LEU A C 1
ATOM 1872 O O . LEU A 1 242 ? 7.410 -37.167 -1.955 1.00 73.06 242 LEU A O 1
ATOM 1876 N N . ASP A 1 243 ? 8.821 -36.420 -0.375 1.00 83.56 243 ASP A N 1
ATOM 1877 C CA . ASP A 1 243 ? 8.459 -37.399 0.644 1.00 83.56 243 ASP A CA 1
ATOM 1878 C C . ASP A 1 243 ? 7.150 -36.957 1.331 1.00 83.56 243 ASP A C 1
ATOM 1880 O O . ASP A 1 243 ? 7.113 -35.883 1.947 1.00 83.56 243 ASP A O 1
ATOM 1884 N N . PRO A 1 244 ? 6.067 -37.754 1.244 1.00 84.31 244 PRO A N 1
ATOM 1885 C CA . PRO A 1 244 ? 4.795 -37.415 1.875 1.00 84.31 244 PRO A CA 1
ATOM 1886 C C . PRO A 1 244 ? 4.892 -37.194 3.393 1.00 84.31 244 PRO A C 1
ATOM 1888 O O . PRO A 1 244 ? 4.212 -36.311 3.910 1.00 84.31 244 PRO A O 1
ATOM 1891 N N . ALA A 1 245 ? 5.760 -37.925 4.101 1.00 88.50 245 ALA A N 1
ATOM 1892 C CA . ALA A 1 245 ? 5.931 -37.781 5.547 1.00 88.50 245 ALA A CA 1
ATOM 1893 C C . ALA A 1 245 ? 6.628 -36.460 5.906 1.00 88.50 245 ALA A C 1
ATOM 1895 O O . ALA A 1 245 ? 6.296 -35.809 6.895 1.00 88.50 245 ALA A O 1
ATOM 1896 N N . ILE A 1 246 ? 7.566 -36.012 5.069 1.00 87.62 246 ILE A N 1
ATOM 1897 C CA . ILE A 1 246 ? 8.239 -34.720 5.258 1.00 87.62 246 ILE A CA 1
ATOM 1898 C C . ILE A 1 246 ? 7.294 -33.567 4.924 1.00 87.62 246 ILE A C 1
ATOM 1900 O O . ILE A 1 246 ? 7.302 -32.550 5.619 1.00 87.62 246 ILE A O 1
ATOM 1904 N N . HIS A 1 247 ? 6.453 -33.719 3.899 1.00 86.69 247 HIS A N 1
ATOM 1905 C CA . HIS A 1 247 ? 5.400 -32.750 3.603 1.00 86.69 247 HIS A CA 1
ATOM 1906 C C . HIS A 1 247 ? 4.413 -32.608 4.770 1.00 86.69 247 HIS A C 1
ATOM 1908 O O . HIS A 1 247 ? 4.025 -31.489 5.118 1.00 86.69 247 HIS A O 1
ATOM 1914 N N . GLU A 1 248 ? 4.041 -33.723 5.396 1.00 90.00 248 GLU A N 1
ATOM 1915 C CA . GLU A 1 248 ? 3.169 -33.737 6.567 1.00 90.00 248 GLU A CA 1
ATOM 1916 C C . GLU A 1 248 ? 3.817 -33.035 7.769 1.00 90.00 248 GLU A C 1
ATOM 1918 O O . GLU A 1 248 ? 3.199 -32.138 8.342 1.00 90.00 248 GLU A O 1
ATOM 1923 N N . GLU A 1 249 ? 5.082 -33.325 8.097 1.00 91.38 249 GLU A N 1
ATOM 1924 C CA . GLU A 1 249 ? 5.790 -32.622 9.178 1.00 91.38 249 GLU A CA 1
ATOM 1925 C C . GLU A 1 249 ? 5.997 -31.135 8.879 1.00 91.38 249 GLU A C 1
ATOM 1927 O O . GLU A 1 249 ? 5.827 -30.299 9.767 1.00 91.38 249 GLU A O 1
ATOM 1932 N N . PHE A 1 250 ? 6.301 -30.761 7.633 1.00 87.75 250 PHE A N 1
ATOM 1933 C CA . PHE A 1 250 ? 6.402 -29.353 7.250 1.00 87.75 250 PHE A CA 1
ATOM 1934 C C . PHE A 1 250 ? 5.058 -28.637 7.402 1.00 87.75 250 PHE A C 1
ATOM 1936 O O . PHE A 1 250 ? 5.004 -27.528 7.928 1.00 87.75 250 PHE A O 1
ATOM 1943 N N . THR A 1 251 ? 3.964 -29.282 6.997 1.00 89.94 251 THR A N 1
ATOM 1944 C CA . THR A 1 251 ? 2.606 -28.751 7.163 1.00 89.94 251 THR A CA 1
ATOM 1945 C C . THR A 1 251 ? 2.241 -28.639 8.641 1.00 89.94 251 THR A C 1
ATOM 1947 O O . THR A 1 251 ? 1.724 -27.610 9.069 1.00 89.94 251 THR A O 1
ATOM 1950 N N . ARG A 1 252 ? 2.579 -29.644 9.455 1.00 95.19 252 ARG A N 1
ATOM 1951 C CA . ARG A 1 252 ? 2.382 -29.630 10.909 1.00 95.19 252 ARG A CA 1
ATOM 1952 C C . ARG A 1 252 ? 3.160 -28.499 11.574 1.00 95.19 252 ARG A C 1
ATOM 1954 O O . ARG A 1 252 ? 2.593 -27.769 12.381 1.00 95.19 252 ARG A O 1
ATOM 1961 N N . LEU A 1 253 ? 4.434 -28.327 11.220 1.00 94.94 253 LEU A N 1
ATOM 1962 C CA . LEU A 1 253 ? 5.292 -27.256 11.729 1.00 94.94 253 LEU A CA 1
ATOM 1963 C C . LEU A 1 253 ? 4.814 -25.879 11.274 1.00 94.94 253 LEU A C 1
ATOM 1965 O O . LEU A 1 253 ? 4.804 -24.955 12.082 1.00 94.94 253 LEU A O 1
ATOM 1969 N N . LYS A 1 254 ? 4.378 -25.744 10.020 1.00 94.00 254 LYS A N 1
ATOM 1970 C CA . LYS A 1 254 ? 3.782 -24.514 9.494 1.00 94.00 254 LYS A CA 1
ATOM 1971 C C . LYS A 1 254 ? 2.515 -24.149 10.267 1.00 94.00 254 LYS A C 1
ATOM 1973 O O . LYS A 1 254 ? 2.419 -23.032 10.760 1.00 94.00 254 LYS A O 1
ATOM 1978 N N . ASN A 1 255 ? 1.597 -25.098 10.450 1.00 95.25 255 ASN A N 1
ATOM 1979 C CA . ASN A 1 255 ? 0.367 -24.886 11.213 1.00 95.25 255 ASN A CA 1
ATOM 1980 C C . ASN A 1 255 ? 0.667 -24.540 12.678 1.00 95.25 255 ASN A C 1
ATOM 1982 O O . ASN A 1 255 ? 0.061 -23.626 13.227 1.00 95.25 255 ASN A O 1
ATOM 1986 N N . LEU A 1 256 ? 1.632 -25.223 13.303 1.00 96.69 256 LEU A N 1
ATOM 1987 C CA . LEU A 1 256 ? 2.065 -24.920 14.667 1.00 96.69 256 LEU A CA 1
ATOM 1988 C C . LEU A 1 256 ? 2.684 -23.519 14.756 1.00 96.69 256 LEU A C 1
ATOM 1990 O O . LEU A 1 256 ? 2.414 -22.795 15.709 1.00 96.69 256 LEU A O 1
ATOM 1994 N N . ALA A 1 257 ? 3.495 -23.116 13.777 1.00 95.75 257 ALA A N 1
ATOM 1995 C CA . ALA A 1 257 ? 4.065 -21.775 13.718 1.00 95.75 257 ALA A CA 1
ATOM 1996 C C . ALA A 1 257 ? 2.969 -20.710 13.561 1.00 95.75 257 ALA A C 1
ATOM 1998 O O . ALA A 1 257 ? 2.945 -19.758 14.337 1.00 95.75 257 ALA A O 1
ATOM 1999 N N . GLU A 1 258 ? 2.020 -20.907 12.641 1.00 95.88 258 GLU A N 1
ATOM 2000 C CA . GLU A 1 258 ? 0.857 -20.028 12.453 1.00 95.88 258 GLU A CA 1
ATOM 2001 C C . GLU A 1 258 ? -0.012 -19.942 13.722 1.00 95.88 258 GLU A C 1
ATOM 2003 O O . GLU A 1 258 ? -0.441 -18.855 14.116 1.00 95.88 258 GLU A O 1
ATOM 2008 N N . GLU A 1 259 ? -0.222 -21.062 14.420 1.00 96.50 259 GLU A N 1
ATOM 2009 C CA . GLU A 1 259 ? -0.936 -21.109 15.700 1.00 96.50 259 GLU A CA 1
ATOM 2010 C C . GLU A 1 259 ? -0.197 -20.317 16.790 1.00 96.50 259 GLU A C 1
ATOM 2012 O O . GLU A 1 259 ? -0.808 -19.520 17.508 1.00 96.50 259 GLU A O 1
ATOM 2017 N N . LYS A 1 260 ? 1.125 -20.495 16.918 1.00 96.12 260 LYS A N 1
ATOM 2018 C CA . LYS A 1 260 ? 1.940 -19.744 17.885 1.00 96.12 260 LYS A CA 1
ATOM 2019 C C . LYS A 1 260 ? 1.990 -18.258 17.548 1.00 96.12 260 LYS A C 1
ATOM 2021 O O . LYS A 1 260 ? 1.887 -17.449 18.463 1.00 96.12 260 LYS A O 1
ATOM 2026 N N . GLU A 1 261 ? 2.081 -17.889 16.274 1.00 96.88 261 GLU A N 1
ATOM 2027 C CA . GLU A 1 261 ? 2.025 -16.500 15.807 1.00 96.88 261 GLU A CA 1
ATOM 2028 C C . GLU A 1 261 ? 0.679 -15.857 16.161 1.00 96.88 261 GLU A C 1
ATOM 2030 O O . GLU A 1 261 ? 0.636 -14.757 16.718 1.00 96.88 261 GLU A O 1
ATOM 2035 N N . LYS A 1 262 ? -0.430 -16.572 15.935 1.00 97.25 262 LYS A N 1
ATOM 2036 C CA . LYS A 1 262 ? -1.757 -16.140 16.384 1.00 97.25 262 LYS A CA 1
ATOM 2037 C C . LYS A 1 262 ? -1.796 -15.969 17.903 1.00 97.25 262 LYS A C 1
ATOM 2039 O O . LYS A 1 262 ? -2.282 -14.948 18.381 1.00 97.25 262 LYS A O 1
ATOM 2044 N N . LYS A 1 263 ? -1.228 -16.908 18.668 1.00 96.50 263 LYS A N 1
ATOM 2045 C CA . LYS A 1 263 ? -1.161 -16.811 20.134 1.00 96.50 263 LYS A CA 1
ATOM 2046 C C . LYS A 1 263 ? -0.324 -15.623 20.604 1.00 96.50 263 LYS A C 1
ATOM 2048 O O . LYS A 1 263 ? -0.701 -14.972 21.574 1.00 96.50 263 LYS A O 1
ATOM 2053 N N . ILE A 1 264 ? 0.783 -15.325 19.927 1.00 96.31 264 ILE A N 1
ATOM 2054 C CA . ILE A 1 264 ? 1.612 -14.148 20.202 1.00 96.31 264 ILE A CA 1
ATOM 2055 C C . ILE A 1 264 ? 0.804 -12.876 19.955 1.00 96.31 264 ILE A C 1
ATOM 2057 O O . ILE A 1 264 ? 0.777 -12.023 20.837 1.00 96.31 264 ILE A O 1
ATOM 2061 N N . LYS A 1 265 ? 0.101 -12.770 18.820 1.00 94.69 265 LYS A N 1
ATOM 2062 C CA . LYS A 1 265 ? -0.769 -11.621 18.519 1.00 94.69 265 LYS A CA 1
ATOM 2063 C C . LYS A 1 265 ? -1.878 -11.460 19.557 1.00 94.69 265 LYS A C 1
ATOM 2065 O O . LYS A 1 265 ? -2.012 -10.383 20.120 1.00 94.69 265 LYS A O 1
ATOM 2070 N N . GLU A 1 266 ? -2.588 -12.533 19.904 1.00 92.12 266 GLU A N 1
ATOM 2071 C CA . GLU A 1 266 ? -3.605 -12.515 20.966 1.00 92.12 266 GLU A CA 1
ATOM 2072 C C . GLU A 1 266 ? -3.021 -12.066 22.314 1.00 92.12 266 GLU A C 1
ATOM 2074 O O . GLU A 1 266 ? -3.632 -11.284 23.036 1.00 92.12 266 GLU A O 1
ATOM 2079 N N . LEU A 1 267 ? -1.840 -12.561 22.700 1.00 90.06 267 LEU A N 1
ATOM 2080 C CA . LEU A 1 267 ? -1.190 -12.154 23.947 1.00 90.06 267 LEU A CA 1
ATOM 2081 C C . LEU A 1 267 ? -0.713 -10.699 23.893 1.00 90.06 267 LEU A C 1
ATOM 2083 O O . LEU A 1 267 ? -0.845 -10.000 24.892 1.00 90.06 267 LEU A O 1
ATOM 2087 N N . GLN A 1 268 ? -0.213 -10.219 22.754 1.00 88.50 268 GLN A N 1
ATOM 2088 C CA . GLN A 1 268 ? 0.143 -8.812 22.549 1.00 88.50 268 GLN A CA 1
ATOM 2089 C C . GLN A 1 268 ? -1.087 -7.903 22.618 1.00 88.50 268 GLN A C 1
ATOM 2091 O O . GLN A 1 268 ? -1.029 -6.868 23.275 1.00 88.50 268 GLN A O 1
ATOM 2096 N N . GLU A 1 269 ? -2.204 -8.299 22.007 1.00 84.25 269 GLU A N 1
ATOM 2097 C CA . GLU A 1 269 ? -3.488 -7.599 22.098 1.00 84.25 269 GLU A CA 1
ATOM 2098 C C . GLU A 1 269 ? -4.009 -7.582 23.535 1.00 84.25 269 GLU A C 1
ATOM 2100 O O . GLU A 1 269 ? -4.419 -6.533 24.021 1.00 84.25 269 GLU A O 1
ATOM 2105 N N . ASN A 1 270 ? -3.925 -8.704 24.255 1.00 84.06 270 ASN A N 1
ATOM 2106 C CA . ASN A 1 270 ? -4.293 -8.771 25.669 1.00 84.06 270 ASN A CA 1
ATOM 2107 C C . ASN A 1 270 ? -3.383 -7.896 26.536 1.00 84.06 270 ASN A C 1
ATOM 2109 O O . ASN A 1 270 ? -3.874 -7.190 27.408 1.00 84.06 270 ASN A O 1
ATOM 2113 N N . VAL A 1 271 ? -2.070 -7.893 26.294 1.00 84.19 271 VAL A N 1
ATOM 2114 C CA . VAL A 1 271 ? -1.135 -6.992 26.981 1.00 84.19 271 VAL A CA 1
ATOM 2115 C C . VAL A 1 271 ? -1.461 -5.537 26.650 1.00 84.19 271 VAL A C 1
ATOM 2117 O O . VAL A 1 271 ? -1.489 -4.715 27.555 1.00 84.19 271 VAL A O 1
ATOM 2120 N N . ALA A 1 272 ? -1.776 -5.200 25.399 1.00 75.31 272 ALA A N 1
ATOM 2121 C CA . ALA A 1 272 ? -2.202 -3.857 25.009 1.00 75.31 272 ALA A CA 1
ATOM 2122 C C . ALA A 1 272 ? -3.544 -3.455 25.649 1.00 75.31 272 ALA A C 1
ATOM 2124 O O . ALA A 1 272 ? -3.705 -2.310 26.065 1.00 75.31 272 ALA A O 1
ATOM 2125 N N . ALA A 1 273 ? -4.481 -4.396 25.778 1.00 69.50 273 ALA A N 1
ATOM 2126 C CA . ALA A 1 273 ? -5.762 -4.198 26.447 1.00 69.50 273 ALA A CA 1
ATOM 2127 C C . ALA A 1 273 ? -5.597 -4.013 27.964 1.00 69.50 273 ALA A C 1
ATOM 2129 O O . ALA A 1 273 ? -6.247 -3.151 28.555 1.00 69.50 273 ALA A O 1
ATOM 2130 N N . VAL A 1 274 ? -4.705 -4.785 28.594 1.00 69.31 274 VAL A N 1
ATOM 2131 C CA . VAL A 1 274 ? -4.354 -4.659 30.018 1.00 69.31 274 VAL A CA 1
ATOM 2132 C C . VAL A 1 274 ? -3.539 -3.388 30.272 1.00 69.31 274 VAL A C 1
ATOM 2134 O O . VAL A 1 274 ? -3.715 -2.747 31.306 1.00 69.31 274 VAL A O 1
ATOM 2137 N N . ASN A 1 275 ? -2.740 -2.945 29.301 1.00 68.06 275 ASN A N 1
ATOM 2138 C CA . ASN A 1 275 ? -2.073 -1.642 29.281 1.00 68.06 275 ASN A CA 1
ATOM 2139 C C . ASN A 1 275 ? -3.050 -0.518 28.909 1.00 68.06 275 ASN A C 1
ATOM 2141 O O . ASN A 1 275 ? -2.729 0.381 28.125 1.00 68.06 275 ASN A O 1
ATOM 2145 N N . PHE A 1 276 ? -4.249 -0.558 29.487 1.00 65.56 276 PHE A N 1
ATOM 2146 C CA . PHE A 1 276 ? -5.185 0.545 29.452 1.00 65.56 276 PHE A CA 1
ATOM 2147 C C . PHE A 1 276 ? -4.457 1.821 29.885 1.00 65.56 276 PHE A C 1
ATOM 2149 O O . PHE A 1 276 ? -4.086 1.997 31.046 1.00 65.56 276 PHE A O 1
ATOM 2156 N N . THR A 1 277 ? -4.253 2.728 28.936 1.00 69.38 277 THR A N 1
ATOM 2157 C CA . THR A 1 277 ? -3.751 4.066 29.226 1.00 69.38 277 THR A CA 1
ATOM 2158 C C . THR A 1 277 ? -4.940 5.020 29.192 1.00 69.38 277 THR A C 1
ATOM 2160 O O . THR A 1 277 ? -5.600 5.121 28.149 1.00 69.38 277 THR A O 1
ATOM 2163 N N . PRO A 1 278 ? -5.216 5.763 30.283 1.00 69.56 278 PRO A N 1
ATOM 2164 C CA . PRO A 1 278 ? -6.264 6.788 30.304 1.00 69.56 278 PRO A CA 1
ATOM 2165 C C . PRO A 1 278 ? -6.123 7.835 29.184 1.00 69.56 278 PRO A C 1
ATOM 2167 O O . PRO A 1 278 ? -7.077 8.540 28.865 1.00 69.56 278 PRO A O 1
ATOM 2170 N N . SER A 1 279 ? -4.935 7.939 28.579 1.00 71.81 279 SER A N 1
ATOM 2171 C CA . SER A 1 279 ? -4.596 8.847 27.484 1.00 71.81 279 SER A CA 1
ATOM 2172 C C . SER A 1 279 ? -4.842 8.290 26.070 1.00 71.81 279 SER A C 1
ATOM 2174 O O . SER A 1 279 ? -4.923 9.090 25.133 1.00 71.81 279 SER A O 1
ATOM 2176 N N . SER A 1 280 ? -4.987 6.970 25.884 1.00 82.94 280 SER A N 1
ATOM 2177 C CA . SER A 1 280 ? -5.292 6.368 24.572 1.00 82.94 280 SER A CA 1
ATOM 2178 C C . SER A 1 280 ? -6.686 6.758 24.071 1.00 82.94 280 SER A C 1
ATOM 2180 O O . SER A 1 280 ? -7.566 7.093 24.858 1.00 82.94 280 SER A O 1
ATOM 2182 N N . LYS A 1 281 ? -6.933 6.694 22.753 1.00 80.50 281 LYS A N 1
ATOM 2183 C CA . LYS A 1 281 ? -8.249 7.028 22.166 1.00 80.50 281 LYS A CA 1
ATOM 2184 C C . LYS A 1 281 ? -9.388 6.204 22.787 1.00 80.50 281 LYS A C 1
ATOM 2186 O O . LYS A 1 281 ? -10.416 6.766 23.156 1.00 80.50 281 LYS A O 1
ATOM 2191 N N . HIS A 1 282 ? -9.185 4.893 22.938 1.00 80.38 282 HIS A N 1
ATOM 2192 C CA . HIS A 1 282 ? -10.152 4.004 23.584 1.00 80.38 282 HIS A CA 1
ATOM 2193 C C . HIS A 1 282 ? -10.247 4.272 25.096 1.00 80.38 282 HIS A C 1
ATOM 2195 O O . HIS A 1 282 ? -11.349 4.348 25.634 1.00 80.38 282 HIS A O 1
ATOM 2201 N N . GLY A 1 283 ? -9.116 4.521 25.769 1.00 84.38 283 GLY A N 1
ATOM 2202 C CA . GLY A 1 283 ? -9.096 4.838 27.197 1.00 84.38 283 GLY A CA 1
ATOM 2203 C C . GLY A 1 283 ? -9.800 6.144 27.558 1.00 84.38 283 GLY A C 1
ATOM 2204 O O . GLY A 1 283 ? -10.575 6.182 28.511 1.00 84.38 283 GLY A O 1
ATOM 2205 N N . LYS A 1 284 ? -9.627 7.190 26.744 1.00 85.50 284 LYS A N 1
ATOM 2206 C CA . LYS A 1 284 ? -10.344 8.466 26.866 1.00 85.50 284 LYS A CA 1
ATOM 2207 C C . LYS A 1 284 ? -11.849 8.293 26.692 1.00 85.50 284 LYS A C 1
ATOM 2209 O O . LYS A 1 284 ? -12.611 8.868 27.464 1.00 85.50 284 LYS A O 1
ATOM 2214 N N . MET A 1 285 ? -12.270 7.500 25.705 1.00 86.44 285 MET A N 1
ATOM 2215 C CA . MET A 1 285 ? -13.684 7.223 25.445 1.00 86.44 285 MET A CA 1
ATOM 2216 C C . MET A 1 285 ? -14.328 6.444 26.595 1.00 86.44 285 MET A C 1
ATOM 2218 O O . MET A 1 285 ? -15.411 6.809 27.044 1.00 86.44 285 MET A O 1
ATOM 2222 N N . LEU A 1 286 ? -13.645 5.422 27.122 1.00 87.56 286 LEU A N 1
ATOM 2223 C CA . LEU A 1 286 ? -14.132 4.667 28.275 1.00 87.56 286 LEU A CA 1
ATOM 2224 C C . LEU A 1 286 ? -14.209 5.550 29.527 1.00 87.56 286 LEU A C 1
ATOM 2226 O O . LEU A 1 286 ? -15.225 5.542 30.207 1.00 87.56 286 LEU A O 1
ATOM 2230 N N . MET A 1 287 ? -13.184 6.364 29.795 1.00 89.44 287 MET A N 1
ATOM 2231 C CA . MET A 1 287 ? -13.190 7.305 30.921 1.00 89.44 287 MET A CA 1
ATOM 2232 C C . MET A 1 287 ? -14.288 8.363 30.798 1.00 89.44 287 MET A C 1
ATOM 2234 O O . MET A 1 287 ? -14.888 8.726 31.804 1.00 89.44 287 MET A O 1
ATOM 2238 N N . ALA A 1 288 ? -14.566 8.851 29.586 1.00 89.50 288 ALA A N 1
ATOM 2239 C CA . ALA A 1 288 ? -15.702 9.733 29.340 1.00 89.50 288 ALA A CA 1
ATOM 2240 C C . ALA A 1 288 ? -17.023 9.021 29.656 1.00 89.50 288 ALA A C 1
ATOM 2242 O O . ALA A 1 288 ? -17.821 9.566 30.405 1.00 89.50 288 ALA A O 1
ATOM 2243 N N . LYS A 1 289 ? -17.201 7.777 29.191 1.00 94.69 289 LYS A N 1
ATOM 2244 C CA . LYS A 1 289 ? -18.392 6.972 29.491 1.00 94.69 289 LYS A CA 1
ATOM 2245 C C . LYS A 1 289 ? -18.546 6.663 30.986 1.00 94.69 289 LYS A C 1
ATOM 2247 O O . LYS A 1 289 ? -19.657 6.658 31.498 1.00 94.69 289 LYS A O 1
ATOM 2252 N N . CYS A 1 290 ? -17.450 6.415 31.703 1.00 92.12 290 CYS A N 1
ATOM 2253 C CA . CYS A 1 290 ? -17.493 6.240 33.154 1.00 92.12 290 CYS A CA 1
ATOM 2254 C C . CYS A 1 290 ? -17.918 7.530 33.863 1.00 92.12 290 CYS A C 1
ATOM 2256 O O . CYS A 1 290 ? -18.716 7.450 34.786 1.00 92.12 290 CYS A O 1
ATOM 2258 N N . ARG A 1 291 ? -17.428 8.701 33.426 1.00 94.00 291 ARG A N 1
ATOM 2259 C CA . ARG A 1 291 ? -17.860 9.994 33.983 1.00 94.00 291 ARG A CA 1
ATOM 2260 C C . ARG A 1 291 ? -19.342 10.254 33.740 1.00 94.00 291 ARG A C 1
ATOM 2262 O O . ARG A 1 291 ? -20.036 10.561 34.694 1.00 94.00 291 ARG A O 1
ATOM 2269 N N . THR A 1 292 ? -19.839 10.035 32.523 1.00 93.19 292 THR A N 1
ATOM 2270 C CA . THR A 1 292 ? -21.267 10.238 32.229 1.00 93.19 292 THR A CA 1
ATOM 2271 C C . THR A 1 292 ? -22.151 9.292 33.039 1.00 93.19 292 THR A C 1
ATOM 2273 O O . THR A 1 292 ? -23.128 9.727 33.625 1.00 93.19 292 THR A O 1
ATOM 2276 N N . LEU A 1 293 ? -21.784 8.010 33.158 1.00 95.25 293 LEU A N 1
ATOM 2277 C CA . LEU A 1 293 ? -22.536 7.061 33.991 1.00 95.25 293 LEU A CA 1
ATOM 2278 C C . LEU A 1 293 ? -22.470 7.406 35.487 1.00 95.25 293 LEU A C 1
ATOM 2280 O O . LEU A 1 293 ? -23.400 7.106 36.232 1.00 95.25 293 LEU A O 1
ATOM 2284 N N . GLN A 1 294 ? -21.365 7.991 35.950 1.00 94.69 294 GLN A N 1
ATOM 2285 C CA . GLN A 1 294 ? -21.236 8.478 37.322 1.00 94.69 294 GLN A CA 1
ATOM 2286 C C . GLN A 1 294 ? -22.186 9.660 37.559 1.00 94.69 294 GLN A C 1
ATOM 2288 O O . GLN A 1 294 ? -22.939 9.633 38.526 1.00 94.69 294 GLN A O 1
ATOM 2293 N N . GLU A 1 295 ? -22.191 10.635 36.646 1.00 95.25 295 GLU A N 1
ATOM 2294 C CA . GLU A 1 295 ? -23.076 11.806 36.671 1.00 95.25 295 GLU A CA 1
ATOM 2295 C C . GLU A 1 295 ? -24.556 11.387 36.634 1.00 95.25 295 GLU A C 1
ATO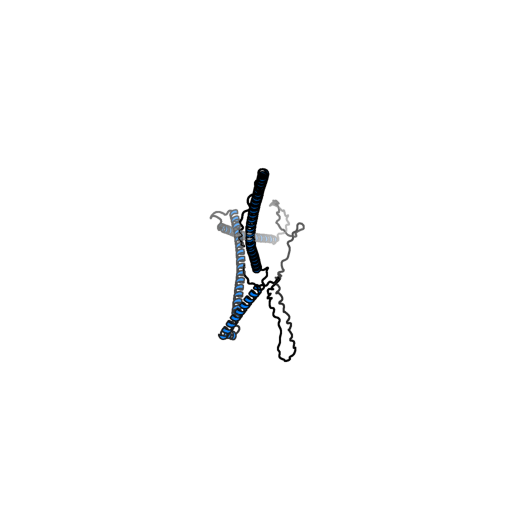M 2297 O O . GLU A 1 295 ? -25.330 11.815 37.484 1.00 95.25 295 GLU A O 1
ATOM 2302 N N . GLU A 1 296 ? -24.938 10.469 35.739 1.00 93.56 296 GLU A N 1
ATOM 2303 C CA . GLU A 1 296 ? -26.303 9.924 35.662 1.00 93.56 296 GLU A CA 1
ATOM 2304 C C . GLU A 1 296 ? -26.719 9.222 36.966 1.00 93.56 296 GLU A C 1
ATOM 2306 O O . GLU A 1 296 ? -27.842 9.383 37.439 1.00 93.56 296 GLU A O 1
ATOM 2311 N N . ASN A 1 297 ? -25.824 8.450 37.591 1.00 93.94 297 ASN A N 1
ATOM 2312 C CA . ASN A 1 297 ? -26.125 7.787 38.863 1.00 93.94 297 ASN A CA 1
ATOM 2313 C C . ASN A 1 297 ? -26.267 8.780 40.021 1.00 93.94 297 ASN A C 1
ATOM 2315 O O . ASN A 1 297 ? -27.112 8.585 40.899 1.00 93.94 297 ASN A O 1
ATOM 2319 N N . GLU A 1 298 ? -25.437 9.823 40.042 1.00 93.38 298 GLU A N 1
ATOM 2320 C CA . GLU A 1 298 ? -25.550 10.916 41.005 1.00 93.38 298 GLU A CA 1
ATOM 2321 C C . GLU A 1 298 ? -26.876 11.663 40.821 1.00 93.38 298 GLU A C 1
ATOM 2323 O O . GLU A 1 298 ? -27.558 11.925 41.810 1.00 93.38 298 GLU A O 1
ATOM 2328 N N . GLU A 1 299 ? -27.300 11.903 39.578 1.00 91.75 299 GLU A N 1
ATOM 2329 C CA . GLU A 1 299 ? -28.593 12.509 39.249 1.00 91.75 299 GLU A CA 1
ATOM 2330 C C . GLU A 1 299 ? -29.772 11.615 39.662 1.00 91.75 299 GLU A C 1
ATOM 2332 O O . GLU A 1 299 ? -30.702 12.087 40.313 1.00 91.75 299 GLU A O 1
ATOM 2337 N N . ILE A 1 300 ? -29.724 10.307 39.382 1.00 90.50 300 ILE A N 1
ATOM 2338 C CA . ILE A 1 300 ? -30.746 9.348 39.839 1.00 90.50 300 ILE A CA 1
ATOM 2339 C C . ILE A 1 300 ? -30.823 9.335 41.371 1.00 90.50 300 ILE A C 1
ATOM 2341 O O . ILE A 1 300 ? -31.917 9.345 41.941 1.00 90.50 300 ILE A O 1
ATOM 2345 N N . GLY A 1 301 ? -29.673 9.330 42.050 1.00 87.94 301 GLY A N 1
ATOM 2346 C CA . GLY A 1 301 ? -29.599 9.414 43.507 1.00 87.94 301 GLY A CA 1
ATOM 2347 C C . GLY A 1 301 ? -30.188 10.720 44.045 1.00 87.94 301 GLY A C 1
ATOM 2348 O O . GLY A 1 301 ? -30.955 10.695 45.014 1.00 87.94 301 GLY A O 1
ATOM 2349 N N . ALA A 1 302 ? -29.886 11.842 43.390 1.00 87.50 302 ALA A N 1
ATOM 2350 C CA . ALA A 1 302 ? -30.432 13.151 43.716 1.00 87.50 302 ALA A CA 1
ATOM 2351 C C . ALA A 1 302 ? -31.956 13.167 43.546 1.00 87.50 302 ALA A C 1
ATOM 2353 O O . ALA A 1 302 ? -32.652 13.438 44.523 1.00 87.50 302 ALA A O 1
ATOM 2354 N N . MET A 1 303 ? -32.480 12.758 42.386 1.00 85.75 303 MET A N 1
ATOM 2355 C CA . MET A 1 303 ? -33.921 12.670 42.109 1.00 85.75 303 MET A CA 1
ATOM 2356 C C . MET A 1 303 ? -34.654 11.765 43.107 1.00 85.75 303 MET A C 1
ATOM 2358 O O . MET A 1 303 ? -35.724 12.115 43.609 1.00 85.75 303 MET A O 1
ATOM 2362 N N . ALA A 1 304 ? -34.077 10.610 43.453 1.00 86.06 304 ALA A N 1
ATOM 2363 C CA . ALA A 1 304 ? -34.659 9.707 44.445 1.00 86.06 304 ALA A CA 1
ATOM 2364 C C . ALA A 1 304 ? -34.723 10.349 45.843 1.00 86.06 304 ALA A C 1
ATOM 2366 O O . ALA A 1 304 ? -35.707 10.182 46.571 1.00 86.06 304 ALA A O 1
ATOM 2367 N N . SER A 1 305 ? -33.683 11.097 46.225 1.00 86.25 305 SER A N 1
ATOM 2368 C CA . SER A 1 305 ? -33.655 11.822 47.497 1.00 86.25 305 SER A CA 1
ATOM 2369 C C . SER A 1 305 ? -34.615 13.018 47.509 1.00 86.25 305 SER A C 1
ATOM 2371 O O . SER A 1 305 ? -35.322 13.224 48.498 1.00 86.25 305 SER A O 1
ATOM 2373 N N . GLU A 1 306 ? -34.717 13.743 46.394 1.00 85.44 306 GLU A N 1
ATOM 2374 C CA . GLU A 1 306 ? -35.605 14.887 46.211 1.00 85.44 306 GLU A CA 1
ATOM 2375 C C . GLU A 1 306 ? -37.076 14.468 46.292 1.00 85.44 306 GLU A C 1
ATOM 2377 O O . GLU A 1 306 ? -37.851 15.097 47.012 1.00 85.44 306 GLU A O 1
ATOM 2382 N N . GLY A 1 307 ? -37.449 13.342 45.671 1.00 86.19 307 GLY A N 1
ATOM 2383 C CA . GLY A 1 307 ? -38.808 12.803 45.755 1.00 86.19 307 GLY A CA 1
ATOM 2384 C C . GLY A 1 307 ? -39.245 12.521 47.197 1.00 86.19 307 GLY A C 1
ATOM 2385 O O . GLY A 1 307 ? -40.340 12.909 47.612 1.00 86.19 307 GLY A O 1
ATOM 2386 N N . LYS A 1 308 ? -38.363 11.920 48.008 1.00 88.56 308 LYS A N 1
ATOM 2387 C CA . LYS A 1 308 ? -38.652 11.646 49.425 1.00 88.56 308 LYS A CA 1
ATOM 2388 C C . LYS A 1 308 ? -38.718 12.922 50.266 1.00 88.56 308 LYS A C 1
ATOM 2390 O O . LYS A 1 308 ? -39.543 13.012 51.176 1.00 88.56 308 LYS A O 1
ATOM 2395 N N . ILE A 1 309 ? -37.872 13.909 49.973 1.00 90.56 309 ILE A N 1
ATOM 2396 C CA . ILE A 1 309 ? -37.912 15.224 50.627 1.00 90.56 309 ILE A CA 1
ATOM 2397 C C . ILE A 1 309 ? -39.230 15.939 50.305 1.00 90.56 309 ILE A C 1
ATOM 2399 O O . ILE A 1 309 ? -39.875 16.453 51.219 1.00 90.56 309 ILE A O 1
ATOM 2403 N N . HIS A 1 310 ? -39.668 15.924 49.044 1.00 92.25 310 HIS A N 1
ATOM 2404 C CA . HIS A 1 310 ? -40.928 16.533 48.624 1.00 92.25 310 HIS A CA 1
ATOM 2405 C C . HIS A 1 310 ? -42.142 15.867 49.292 1.00 92.25 310 HIS A C 1
ATOM 2407 O O . HIS A 1 310 ? -42.986 16.560 49.862 1.00 92.25 310 HIS A O 1
ATOM 2413 N N . GLU A 1 311 ? -42.197 14.529 49.320 1.00 92.19 311 GLU A N 1
ATOM 2414 C CA . GLU A 1 311 ? -43.266 13.773 49.992 1.00 92.19 311 GLU A CA 1
ATOM 2415 C C . GLU A 1 311 ? -43.352 14.109 51.491 1.00 92.19 311 GLU A C 1
ATOM 2417 O O . GLU A 1 311 ? -44.435 14.371 52.026 1.00 92.19 311 GLU A O 1
ATOM 2422 N N . LEU A 1 312 ? -42.208 14.133 52.185 1.00 93.19 312 LEU A N 1
ATOM 2423 C CA . LEU A 1 312 ? -42.155 14.535 53.592 1.00 93.19 312 LEU A CA 1
ATOM 2424 C C . LEU A 1 312 ? -42.585 15.997 53.773 1.00 93.19 312 LEU A C 1
ATOM 2426 O O . LEU A 1 312 ? -43.319 16.296 54.715 1.00 93.19 312 LEU A O 1
ATOM 2430 N N . GLY A 1 313 ? -42.198 16.888 52.858 1.00 94.25 313 GLY A N 1
ATOM 2431 C CA . GLY A 1 313 ? -42.647 18.280 52.828 1.00 94.25 313 GLY A CA 1
ATOM 2432 C C . GLY A 1 313 ? -44.171 18.407 52.740 1.00 94.25 313 GLY A C 1
ATOM 2433 O O . GLY A 1 313 ? -44.772 19.148 53.521 1.00 94.25 313 GLY A O 1
ATOM 2434 N N . MET A 1 314 ? -44.814 17.622 51.870 1.00 95.50 314 MET A N 1
ATOM 2435 C CA . MET A 1 314 ? -46.276 17.569 51.761 1.00 95.50 314 MET A CA 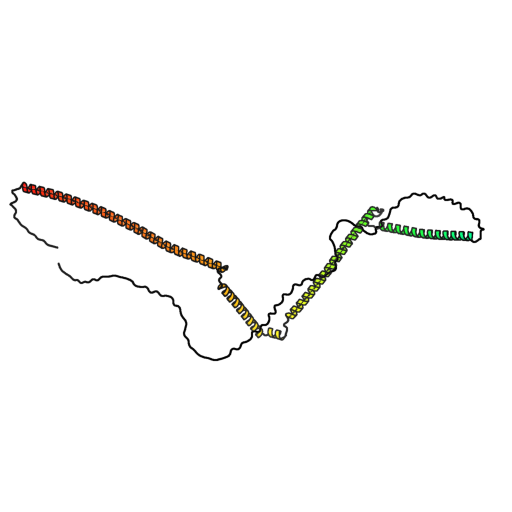1
ATOM 2436 C C . MET A 1 314 ? -46.931 17.054 53.049 1.00 95.50 314 MET A C 1
ATOM 2438 O O . MET A 1 314 ? -47.885 17.661 53.537 1.00 95.50 314 MET A O 1
ATOM 2442 N N . LYS A 1 315 ? -46.401 15.978 53.652 1.00 96.75 315 LYS A N 1
ATOM 2443 C CA . LYS A 1 315 ? -46.911 15.454 54.935 1.00 96.75 315 LYS A CA 1
ATOM 2444 C C . LYS A 1 315 ? -46.800 16.488 56.055 1.00 96.75 315 LYS A C 1
ATOM 2446 O O . LYS A 1 315 ? -47.747 16.665 56.818 1.00 96.75 315 LYS A O 1
ATOM 2451 N N . ILE A 1 316 ? -45.677 17.205 56.135 1.00 97.25 316 ILE A N 1
ATOM 2452 C CA . ILE A 1 316 ? -45.488 18.299 57.097 1.00 97.25 316 ILE A CA 1
ATOM 2453 C C . ILE A 1 316 ? -46.526 19.406 56.870 1.00 97.25 316 ILE A C 1
ATOM 2455 O O . ILE A 1 316 ? -47.085 19.911 57.842 1.00 97.25 316 ILE A O 1
ATOM 2459 N N . ALA A 1 317 ? -46.810 19.780 55.620 1.00 96.75 317 ALA A N 1
ATOM 2460 C CA . ALA A 1 317 ? -47.818 20.793 55.308 1.00 96.75 317 ALA A CA 1
ATOM 2461 C C . ALA A 1 317 ? -49.223 20.370 55.771 1.00 96.75 317 ALA A C 1
ATOM 2463 O O . ALA A 1 317 ? -49.895 21.144 56.449 1.00 96.75 317 ALA A O 1
ATOM 2464 N N . VAL A 1 318 ? -49.632 19.124 55.500 1.00 97.12 318 VAL A N 1
ATOM 2465 C CA . VAL A 1 318 ? -50.920 18.579 55.971 1.00 97.12 318 VAL A CA 1
ATOM 2466 C C . VAL A 1 318 ? -50.996 18.581 57.497 1.00 97.12 318 VAL A C 1
ATOM 2468 O O . VAL A 1 318 ? -51.982 19.056 58.060 1.00 97.12 318 VAL A O 1
ATOM 2471 N N . LEU A 1 319 ? -49.941 18.121 58.179 1.00 96.44 319 LEU A N 1
ATOM 2472 C CA . LEU A 1 319 ? -49.887 18.120 59.643 1.00 96.44 319 LEU A CA 1
ATOM 2473 C C . LEU A 1 319 ? -49.951 19.535 60.229 1.00 96.44 319 LEU A C 1
ATOM 2475 O O . LEU A 1 319 ? -50.559 19.731 61.282 1.00 96.44 319 LEU A O 1
ATOM 2479 N N . LYS A 1 320 ? -49.350 20.536 59.573 1.00 97.75 320 LYS A N 1
ATOM 2480 C CA . LYS A 1 320 ? -49.479 21.943 59.981 1.00 97.75 320 LYS A CA 1
ATOM 2481 C C . LYS A 1 320 ? -50.925 22.420 59.869 1.00 97.75 320 LYS A C 1
ATOM 2483 O O . LYS A 1 320 ? -51.417 23.033 60.814 1.00 97.75 320 LYS A O 1
ATOM 2488 N N . THR A 1 321 ? -51.610 22.104 58.772 1.00 97.31 321 THR A N 1
ATOM 2489 C CA . THR A 1 321 ? -53.023 22.461 58.577 1.00 97.31 321 THR A CA 1
ATOM 2490 C C . THR A 1 321 ? -53.919 21.788 59.615 1.00 97.31 321 THR A C 1
ATOM 2492 O O . THR A 1 321 ? -54.725 22.463 60.245 1.00 97.31 321 THR A O 1
ATOM 2495 N N . GLN A 1 322 ? -53.733 20.489 59.870 1.00 96.56 322 GLN A N 1
ATOM 2496 C CA . GLN A 1 322 ? -54.488 19.755 60.894 1.00 96.56 322 GLN A CA 1
ATOM 2497 C C . GLN A 1 322 ? -54.244 20.298 62.308 1.00 96.56 322 GLN A C 1
ATOM 2499 O O . GLN A 1 322 ? -55.187 20.452 63.077 1.00 96.56 322 GLN A O 1
ATOM 2504 N N . ASN A 1 323 ? -52.997 20.638 62.654 1.00 97.69 323 ASN A N 1
ATOM 2505 C CA . ASN A 1 323 ? -52.699 21.290 63.933 1.00 97.69 323 ASN A CA 1
ATOM 2506 C C . ASN A 1 323 ? -53.377 22.657 64.052 1.00 97.69 323 ASN A C 1
ATOM 2508 O O . ASN A 1 323 ? -53.821 23.025 65.137 1.00 97.69 323 ASN A O 1
ATOM 2512 N N . ASN A 1 324 ? -53.437 23.420 62.959 1.00 97.25 324 ASN A N 1
ATOM 2513 C CA . ASN A 1 324 ? -54.112 24.710 62.958 1.00 97.25 324 ASN A CA 1
ATOM 2514 C C . ASN A 1 324 ? -55.626 24.548 63.150 1.00 97.25 324 ASN A C 1
ATOM 2516 O O . ASN A 1 324 ? -56.216 25.263 63.948 1.00 97.25 324 ASN A O 1
ATOM 2520 N N . GLU A 1 325 ? -56.229 23.556 62.496 1.00 97.50 325 GLU A N 1
ATOM 2521 C CA . GLU A 1 325 ? -57.642 23.217 62.675 1.00 97.50 325 GLU A CA 1
ATOM 2522 C C . GLU A 1 325 ? -57.947 22.796 64.117 1.00 97.50 325 GLU A C 1
ATOM 2524 O O . GLU A 1 325 ? -58.875 23.318 64.723 1.00 97.50 325 GLU A O 1
ATOM 2529 N N . LEU A 1 326 ? -57.122 21.932 64.718 1.00 97.38 326 LEU A N 1
ATOM 2530 C CA . LEU A 1 326 ? -57.275 21.563 66.129 1.00 97.38 326 LEU A CA 1
ATOM 2531 C C . LEU A 1 326 ? -57.172 22.778 67.054 1.00 97.38 326 LEU A C 1
ATOM 2533 O O . LEU A 1 326 ? -57.965 22.906 67.982 1.00 97.38 326 LEU A O 1
ATOM 2537 N N . ARG A 1 327 ? -56.226 23.692 66.804 1.00 97.50 327 ARG A N 1
ATOM 2538 C CA . ARG A 1 327 ? -56.130 24.949 67.563 1.00 97.50 327 ARG A CA 1
ATOM 2539 C C . ARG A 1 327 ? -57.392 25.797 67.420 1.00 97.50 327 ARG A C 1
ATOM 2541 O O . ARG A 1 327 ? -57.870 26.300 68.429 1.00 97.50 327 ARG A O 1
ATOM 2548 N N . ASN A 1 328 ? -57.946 25.907 66.213 1.00 97.19 328 ASN A N 1
ATOM 2549 C CA . ASN A 1 328 ? -59.201 26.622 65.971 1.00 97.19 328 ASN A CA 1
ATOM 2550 C C . ASN A 1 328 ? -60.383 25.958 66.694 1.00 97.19 328 ASN A C 1
ATOM 2552 O O . ASN A 1 328 ? -61.210 26.650 67.281 1.00 97.19 328 ASN A O 1
ATOM 2556 N N . GLN A 1 329 ? -60.450 24.624 66.698 1.00 96.94 329 GLN A N 1
ATOM 2557 C CA . GLN A 1 329 ? -61.479 23.878 67.426 1.00 96.94 329 GLN A CA 1
ATOM 2558 C C . GLN A 1 329 ? -61.361 24.074 68.938 1.00 96.94 329 GLN A C 1
ATOM 2560 O O . GLN A 1 329 ? -62.372 24.308 69.597 1.00 96.94 329 GLN A O 1
ATOM 2565 N N . PHE A 1 330 ? -60.145 24.035 69.492 1.00 96.62 330 PHE A N 1
ATOM 2566 C CA . PHE A 1 330 ? -59.921 24.344 70.904 1.00 96.62 330 PHE A CA 1
ATOM 2567 C C . PHE A 1 330 ? -60.311 25.783 71.240 1.00 96.62 330 PHE A C 1
ATOM 2569 O O . PHE A 1 330 ? -60.996 25.990 72.234 1.00 96.62 330 PHE A O 1
ATOM 2576 N N . ASP A 1 331 ? -59.939 26.762 70.414 1.00 97.25 331 ASP A N 1
ATOM 2577 C CA . ASP A 1 331 ? -60.348 28.161 70.592 1.00 97.25 331 ASP A CA 1
ATOM 2578 C C . ASP A 1 331 ? -61.882 28.314 70.575 1.00 97.25 331 ASP A C 1
ATOM 2580 O O . ASP A 1 331 ? -62.459 28.977 71.437 1.00 97.25 331 ASP A O 1
ATOM 2584 N N . GLY A 1 332 ? -62.564 27.622 69.657 1.00 96.56 332 GLY A N 1
ATOM 2585 C CA . GLY A 1 332 ? -64.026 27.554 69.621 1.00 96.56 332 GLY A CA 1
ATOM 2586 C C . GLY A 1 332 ? -64.637 26.934 70.883 1.00 96.56 332 GLY A C 1
ATOM 2587 O O . GLY A 1 332 ? -65.595 27.478 71.433 1.00 96.56 332 GLY A O 1
ATOM 2588 N N . LEU A 1 333 ? -64.064 25.834 71.384 1.00 96.75 333 LEU A N 1
ATOM 2589 C CA . LEU A 1 333 ? -64.495 25.196 72.634 1.00 96.75 333 LEU A CA 1
ATOM 2590 C C . LEU A 1 333 ? -64.267 26.095 73.852 1.00 96.75 333 LEU A C 1
ATOM 2592 O O . LEU A 1 333 ? -65.148 26.177 74.705 1.00 96.75 333 LEU A O 1
ATOM 2596 N N . TYR A 1 334 ? -63.128 26.789 73.926 1.00 96.88 334 TYR A N 1
ATOM 2597 C CA . TYR A 1 334 ? -62.852 27.759 74.987 1.00 96.88 334 TYR A CA 1
ATOM 2598 C C . TYR A 1 334 ? -63.899 28.872 75.000 1.00 96.88 334 TYR A C 1
ATOM 2600 O O . TYR A 1 334 ? -64.455 29.159 76.056 1.00 96.88 334 TYR A O 1
ATOM 2608 N N . LYS A 1 335 ? -64.236 29.434 73.833 1.00 96.88 335 LYS A N 1
ATOM 2609 C CA . LYS A 1 335 ? -65.296 30.448 73.702 1.00 96.88 335 LYS A CA 1
ATOM 2610 C C . LYS A 1 335 ? -66.667 29.924 74.131 1.00 96.88 335 LYS A C 1
ATOM 2612 O O . LYS A 1 335 ? -67.410 30.632 74.800 1.00 96.88 335 LYS A O 1
ATOM 2617 N N . HIS A 1 336 ? -67.008 28.686 73.773 1.00 96.50 336 HIS A N 1
ATOM 2618 C CA . HIS A 1 336 ? -68.268 28.070 74.192 1.00 96.50 336 HIS A CA 1
ATOM 2619 C C . HIS A 1 336 ? -68.325 27.832 75.710 1.00 96.50 336 HIS A C 1
ATOM 2621 O O . HIS A 1 336 ? -69.343 28.101 76.341 1.00 96.50 336 HIS A O 1
ATOM 2627 N N . MET A 1 337 ? -67.231 27.350 76.307 1.00 96.81 337 MET A N 1
ATOM 2628 C CA . MET A 1 337 ? -67.122 27.135 77.752 1.00 96.81 337 MET A CA 1
ATOM 2629 C C . MET A 1 337 ? -67.191 28.451 78.536 1.00 96.81 337 MET A C 1
ATOM 2631 O O . MET A 1 337 ? -67.846 28.501 79.574 1.00 96.81 337 MET A O 1
ATOM 2635 N N . ASP A 1 338 ? -66.551 29.508 78.036 1.00 95.75 338 ASP A N 1
ATOM 2636 C CA . ASP A 1 338 ? -66.647 30.857 78.600 1.00 95.75 338 ASP A CA 1
ATOM 2637 C C . ASP A 1 338 ? -68.097 31.364 78.569 1.00 95.75 338 ASP A C 1
ATOM 2639 O O . ASP A 1 338 ? -68.637 31.761 79.597 1.00 95.75 338 ASP A O 1
ATOM 2643 N N . GLY A 1 339 ? -68.783 31.220 77.428 1.00 96.06 339 GLY A N 1
ATOM 2644 C CA . GLY A 1 339 ? -70.214 31.517 77.308 1.00 96.06 339 GLY A CA 1
ATOM 2645 C C . GLY A 1 339 ? -71.077 30.760 78.323 1.00 96.06 339 GLY A C 1
ATOM 2646 O O . GLY A 1 339 ? -71.882 31.372 79.017 1.00 96.06 339 GLY A O 1
ATOM 2647 N N . LEU A 1 340 ? -70.857 29.451 78.479 1.00 96.06 340 LEU A N 1
ATOM 2648 C CA . LEU A 1 340 ? -71.586 28.642 79.460 1.00 96.06 340 LEU A CA 1
ATOM 2649 C C . LEU A 1 340 ? -71.274 29.054 80.907 1.00 96.06 340 LEU A C 1
ATOM 2651 O O . LEU A 1 340 ? -72.158 29.021 81.759 1.00 96.06 340 LEU A O 1
ATOM 2655 N N . THR A 1 341 ? -70.031 29.443 81.193 1.00 96.56 341 THR A N 1
ATOM 2656 C CA . THR A 1 341 ? -69.628 29.943 82.516 1.00 96.56 341 THR A CA 1
ATOM 2657 C C . THR A 1 341 ? -70.358 31.247 82.830 1.00 96.56 341 THR A C 1
ATOM 2659 O O . THR A 1 341 ? -70.977 31.348 83.886 1.00 96.56 341 THR A O 1
ATOM 2662 N N . ASN A 1 342 ? -70.396 32.181 81.874 1.00 96.19 342 ASN A N 1
ATOM 2663 C CA . ASN A 1 342 ? -71.156 33.428 81.981 1.00 96.19 342 ASN A CA 1
ATOM 2664 C C . ASN A 1 342 ? -72.665 33.167 82.184 1.00 96.19 342 ASN A C 1
ATOM 2666 O O . ASN A 1 342 ? -73.303 33.821 83.009 1.00 96.19 342 ASN A O 1
ATOM 2670 N N . ASP A 1 343 ? -73.249 32.190 81.479 1.00 96.38 343 ASP A N 1
ATOM 2671 C CA . ASP A 1 343 ? -74.657 31.800 81.652 1.00 96.38 343 ASP A CA 1
ATOM 2672 C C . ASP A 1 343 ? -74.934 31.210 83.046 1.00 96.38 343 ASP A C 1
ATOM 2674 O O . ASP A 1 343 ? -75.965 31.511 83.655 1.00 96.38 343 ASP A O 1
ATOM 2678 N N . VAL A 1 344 ? -74.016 30.394 83.580 1.00 95.62 344 VAL A N 1
ATOM 2679 C CA . VAL A 1 344 ? -74.105 29.848 84.945 1.00 95.62 344 VAL A CA 1
ATOM 2680 C C . VAL A 1 344 ? -73.989 30.958 85.986 1.00 95.62 344 VAL A C 1
ATOM 2682 O O . VAL A 1 344 ? -74.781 30.977 86.926 1.00 95.62 344 VAL A O 1
ATOM 2685 N N . GLU A 1 345 ? -73.051 31.893 85.826 1.00 94.00 345 GLU A N 1
ATOM 2686 C CA . GLU A 1 345 ? -72.915 33.058 86.707 1.00 94.00 345 GLU A CA 1
ATOM 2687 C C . GLU A 1 345 ? -74.197 33.893 86.706 1.00 94.00 345 GLU A C 1
ATOM 2689 O O . GLU A 1 345 ? -74.761 34.150 87.768 1.00 94.00 345 GLU A O 1
ATOM 2694 N N . ARG A 1 346 ? -74.746 34.193 85.525 1.00 94.69 346 ARG A N 1
ATOM 2695 C CA . ARG A 1 346 ? -76.017 34.911 85.386 1.00 94.69 346 ARG A CA 1
ATOM 2696 C C . ARG A 1 346 ? -77.192 34.155 86.007 1.00 94.69 346 ARG A C 1
ATOM 2698 O O . ARG A 1 346 ? -78.039 34.755 86.668 1.00 94.69 346 ARG A O 1
ATOM 2705 N N . SER A 1 347 ? -77.272 32.838 85.814 1.00 94.12 347 SER A N 1
ATOM 2706 C CA . SER A 1 347 ? -78.294 32.006 86.457 1.00 94.12 347 SER A CA 1
ATOM 2707 C C . SER A 1 347 ? -78.135 32.001 87.980 1.00 94.12 347 SER A C 1
ATOM 2709 O O . SER A 1 347 ? -79.135 32.062 88.693 1.00 94.12 347 SER A O 1
ATOM 2711 N N . ASN A 1 348 ? -76.905 31.951 88.494 1.00 93.94 348 ASN A N 1
ATOM 2712 C CA . ASN A 1 348 ? -76.621 32.017 89.927 1.00 93.94 348 ASN A CA 1
ATOM 2713 C C . ASN A 1 348 ? -76.996 33.381 90.516 1.00 93.94 348 ASN A C 1
ATOM 2715 O O . ASN A 1 348 ? -77.599 33.421 91.587 1.00 93.94 348 ASN A O 1
ATOM 2719 N N . GLU A 1 349 ? -76.710 34.482 89.814 1.00 92.81 349 GLU A N 1
ATOM 2720 C CA . GLU A 1 349 ? -77.179 35.821 90.185 1.00 92.81 349 GLU A CA 1
ATOM 2721 C C . GLU A 1 349 ? -78.708 35.848 90.286 1.00 92.81 349 GLU A C 1
ATOM 2723 O O . GLU A 1 349 ? -79.249 36.273 91.306 1.00 92.81 349 GLU A O 1
ATOM 2728 N N . MET A 1 350 ? -79.417 35.317 89.281 1.00 90.81 350 MET A N 1
ATOM 2729 C CA . MET A 1 350 ? -80.883 35.228 89.281 1.00 90.81 350 MET A CA 1
ATOM 2730 C C . MET A 1 350 ? -81.426 34.393 90.448 1.00 90.81 350 MET A C 1
ATOM 2732 O O . MET A 1 350 ? -82.378 34.811 91.107 1.00 90.81 350 MET A O 1
ATOM 2736 N N . VAL A 1 351 ? -80.824 33.235 90.740 1.00 90.38 351 VAL A N 1
ATOM 2737 C CA . VAL A 1 351 ? -81.190 32.410 91.906 1.00 90.38 351 VAL A CA 1
ATOM 2738 C C . VAL A 1 351 ? -80.934 33.170 93.211 1.00 90.38 351 VAL A C 1
ATOM 2740 O O . VAL A 1 351 ? -81.779 33.139 94.104 1.00 90.38 351 VAL A O 1
ATOM 2743 N N . GLY A 1 352 ? -79.817 33.896 93.310 1.00 90.06 352 GLY A N 1
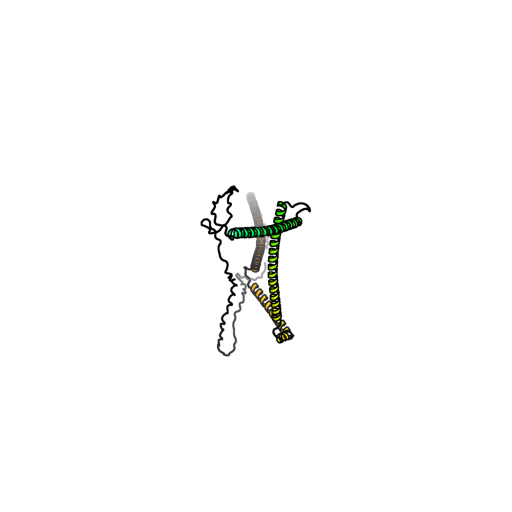ATOM 2744 C CA . GLY A 1 352 ? -79.499 34.765 94.442 1.00 90.06 352 GLY A CA 1
ATOM 2745 C C . GLY A 1 352 ? -80.544 35.862 94.650 1.00 90.06 352 GLY A C 1
ATOM 2746 O O . GLY A 1 352 ? -81.026 36.031 95.769 1.00 90.06 352 GLY A O 1
ATOM 2747 N N . PHE A 1 353 ? -80.966 36.545 93.580 1.00 90.50 353 PHE A N 1
ATOM 2748 C CA . PHE A 1 353 ? -82.057 37.524 93.624 1.00 90.50 353 PHE A CA 1
ATOM 2749 C C . PHE A 1 353 ? -83.370 36.900 94.105 1.00 90.50 353 PHE A C 1
ATOM 2751 O O . PHE A 1 353 ? -84.014 37.448 94.997 1.00 90.50 353 PHE A O 1
ATOM 2758 N N . VAL A 1 354 ? -83.760 35.742 93.560 1.00 90.12 354 VAL A N 1
ATOM 2759 C CA . VAL A 1 354 ? -84.978 35.030 93.986 1.00 90.12 354 VAL A CA 1
ATOM 2760 C C . VAL A 1 354 ? -84.897 34.635 95.461 1.00 90.12 354 VAL A C 1
ATOM 2762 O O . VAL A 1 354 ? -85.882 34.787 96.180 1.00 90.12 354 VAL A O 1
ATOM 2765 N N . PHE A 1 355 ? -83.737 34.173 95.933 1.00 89.88 355 PHE A N 1
ATOM 2766 C CA . PHE A 1 355 ? -83.527 33.842 97.341 1.00 89.88 355 PHE A CA 1
ATOM 2767 C C . PHE A 1 355 ? -83.659 35.078 98.238 1.00 89.88 355 PHE A C 1
ATOM 2769 O O . PHE A 1 355 ? -84.356 35.014 99.244 1.00 89.88 355 PHE A O 1
ATOM 2776 N N . LEU A 1 356 ? -83.068 36.211 97.849 1.00 89.75 356 LEU A N 1
ATOM 2777 C CA . LEU A 1 356 ? -83.183 37.486 98.565 1.00 89.75 356 LEU A CA 1
ATOM 2778 C C . LEU A 1 356 ? -84.646 37.924 98.688 1.00 89.75 356 LEU A C 1
ATOM 2780 O O . LEU A 1 356 ? -85.132 38.124 99.801 1.00 89.75 356 LEU A O 1
ATOM 2784 N N . VAL A 1 357 ? -85.380 37.945 97.571 1.00 91.06 357 VAL A N 1
ATOM 2785 C CA . VAL A 1 357 ? -86.816 38.267 97.551 1.00 91.06 357 VAL A CA 1
ATOM 2786 C C . VAL A 1 357 ? -87.615 37.278 98.403 1.00 91.06 357 VAL A C 1
ATOM 2788 O O . VAL A 1 357 ? -88.484 37.690 99.167 1.00 91.06 357 VAL A O 1
ATOM 2791 N N . ALA A 1 358 ? -87.317 35.977 98.335 1.00 88.56 358 ALA A N 1
ATOM 2792 C CA . ALA A 1 358 ? -87.975 34.970 99.165 1.00 88.56 358 ALA A CA 1
ATOM 2793 C C . ALA A 1 358 ? -87.689 35.178 100.661 1.00 88.56 358 ALA A C 1
ATOM 2795 O O . ALA A 1 358 ? -88.605 35.048 101.470 1.00 88.56 358 ALA A O 1
ATOM 2796 N N . THR A 1 359 ? -86.455 35.535 101.040 1.00 88.69 359 THR A N 1
ATOM 2797 C CA . THR A 1 359 ? -86.109 35.852 102.434 1.00 88.69 359 THR A CA 1
ATOM 2798 C C . THR A 1 359 ? -86.764 37.142 102.920 1.00 88.69 359 THR A C 1
ATOM 2800 O O . THR A 1 359 ? -87.238 37.170 104.052 1.00 88.69 359 THR A O 1
ATOM 2803 N N . GLU A 1 360 ? -86.871 38.176 102.079 1.00 86.50 360 GLU A N 1
ATOM 2804 C CA . GLU A 1 360 ? -87.599 39.408 102.402 1.00 86.50 360 GLU A CA 1
ATOM 2805 C C . GLU A 1 360 ? -89.101 39.153 102.551 1.00 86.50 360 GLU A C 1
ATOM 2807 O O . GLU A 1 360 ? -89.701 39.609 103.521 1.00 86.50 360 GLU A O 1
ATOM 2812 N N . LEU A 1 361 ? -89.709 38.368 101.654 1.00 85.00 361 LEU A N 1
ATOM 2813 C CA . LEU A 1 361 ? -91.111 37.956 101.763 1.00 85.00 361 LEU A CA 1
ATOM 2814 C C . LEU A 1 361 ? -91.356 37.088 103.002 1.00 85.00 361 LEU A C 1
ATOM 2816 O O . LEU A 1 361 ? -92.366 37.276 103.675 1.00 85.00 361 LEU A O 1
ATOM 2820 N N . LEU A 1 362 ? -90.444 36.169 103.338 1.00 82.62 362 LEU A N 1
ATOM 2821 C CA . LEU A 1 362 ? -90.523 35.362 104.558 1.00 82.62 362 LEU A CA 1
ATOM 2822 C C . LEU A 1 362 ? -90.400 36.244 105.809 1.00 82.62 362 LEU A C 1
ATOM 2824 O O . LEU A 1 362 ? -91.188 36.094 106.738 1.00 82.62 362 LEU A O 1
ATOM 2828 N N . ALA A 1 363 ? -89.450 37.184 105.833 1.00 81.50 363 ALA A N 1
ATOM 2829 C CA . ALA A 1 363 ? -89.287 38.137 106.928 1.00 81.50 363 ALA A CA 1
ATOM 2830 C C . ALA A 1 363 ? -90.524 39.035 107.074 1.00 81.50 363 ALA A C 1
ATOM 2832 O O . ALA A 1 363 ? -91.028 39.211 108.183 1.00 81.50 363 ALA A O 1
ATOM 2833 N N . TYR A 1 364 ? -91.065 39.534 105.959 1.00 83.31 364 TYR A N 1
ATOM 2834 C CA . TYR A 1 364 ? -92.319 40.278 105.925 1.00 83.31 364 TYR A CA 1
ATOM 2835 C C . TYR A 1 364 ? -93.484 39.431 106.448 1.00 83.31 364 TYR A C 1
ATOM 2837 O O . TYR A 1 364 ? -94.257 39.906 107.277 1.00 83.31 364 TYR A O 1
ATOM 2845 N N . PHE A 1 365 ? -93.590 38.165 106.040 1.00 79.88 365 PHE A N 1
ATOM 2846 C CA . PHE A 1 365 ? -94.619 37.232 106.501 1.00 79.88 365 PHE A CA 1
ATOM 2847 C C . PHE A 1 365 ? -94.514 36.943 108.007 1.00 79.88 365 PHE A C 1
ATOM 2849 O O . PHE A 1 365 ? -95.525 36.988 108.702 1.00 79.88 365 PHE A O 1
ATOM 2856 N N . ILE A 1 366 ? -93.304 36.718 108.534 1.00 76.06 366 ILE A N 1
ATOM 2857 C CA . ILE A 1 366 ? -93.056 36.537 109.976 1.00 76.06 366 ILE A CA 1
ATOM 2858 C C . ILE A 1 366 ? -93.405 37.817 110.753 1.00 76.06 366 ILE A C 1
ATOM 2860 O O . ILE A 1 366 ? -93.997 37.742 111.827 1.00 76.06 366 ILE A O 1
ATOM 2864 N N . HIS A 1 367 ? -93.069 38.996 110.220 1.00 72.31 367 HIS A N 1
ATOM 2865 C CA . HIS A 1 367 ? -93.317 40.270 110.898 1.00 72.31 367 HIS A CA 1
ATOM 2866 C C . HIS A 1 367 ? -94.795 40.697 110.869 1.00 72.31 367 HIS A C 1
ATOM 2868 O O . HIS A 1 367 ? -95.286 41.274 111.836 1.00 72.31 367 HIS A O 1
ATOM 2874 N N . THR A 1 368 ? -95.519 40.386 109.789 1.00 67.56 368 THR A N 1
ATOM 2875 C CA . THR A 1 368 ? -96.952 40.701 109.631 1.00 67.56 368 THR A CA 1
ATOM 2876 C C . THR A 1 368 ? -97.885 39.651 110.232 1.00 67.56 368 THR A C 1
ATOM 2878 O O . THR A 1 368 ? -99.017 39.986 110.575 1.00 67.56 368 THR A O 1
ATOM 2881 N N . ASN A 1 369 ? -97.419 38.414 110.438 1.00 58.31 369 ASN A N 1
ATOM 2882 C CA . ASN A 1 369 ? -98.140 37.370 111.171 1.00 58.31 369 ASN A CA 1
ATOM 2883 C C . ASN A 1 369 ? -97.401 36.942 112.455 1.00 58.31 369 ASN A C 1
ATOM 2885 O O . ASN A 1 369 ? -96.951 35.799 112.557 1.00 58.31 369 ASN A O 1
ATOM 2889 N N . PRO A 1 370 ? -97.358 37.778 113.511 1.00 53.19 370 PRO A N 1
ATOM 2890 C CA . PRO A 1 370 ? -96.854 37.353 114.819 1.00 53.19 370 PRO A CA 1
ATOM 2891 C C . PRO A 1 370 ? -97.753 36.310 115.524 1.00 53.19 370 PRO A C 1
ATOM 2893 O O . PRO A 1 370 ? -97.456 35.909 116.646 1.00 53.19 370 PRO A O 1
ATOM 2896 N N . PHE A 1 371 ? -98.839 35.844 114.891 1.00 49.28 371 PHE A N 1
ATOM 2897 C CA . PHE A 1 371 ? -99.844 34.960 115.496 1.00 49.28 371 PHE A CA 1
ATOM 2898 C C . PHE A 1 371 ? -99.879 33.515 114.972 1.00 49.28 371 PHE A C 1
ATOM 2900 O O . PHE A 1 371 ? -100.707 32.734 115.434 1.00 49.28 371 PHE A O 1
ATOM 2907 N N . THR A 1 372 ? -98.979 33.110 114.070 1.00 49.69 372 THR A N 1
ATOM 2908 C CA . THR A 1 372 ? -98.979 31.739 113.509 1.00 49.69 372 THR A CA 1
ATOM 2909 C C . THR A 1 372 ? -97.691 30.949 113.757 1.00 49.69 372 THR A C 1
ATOM 2911 O O . THR A 1 372 ? -97.533 29.850 113.236 1.00 49.69 372 THR A O 1
ATOM 2914 N N . ALA A 1 373 ? -96.801 31.427 114.637 1.00 44.75 373 ALA A N 1
ATOM 2915 C CA . ALA A 1 373 ? -95.643 30.655 115.114 1.00 44.75 373 ALA A CA 1
ATOM 2916 C C . ALA A 1 373 ? -96.010 29.514 116.094 1.00 44.75 373 ALA A C 1
ATOM 2918 O O . ALA A 1 373 ? -95.135 28.785 116.547 1.00 44.75 373 ALA A O 1
ATOM 2919 N N . ASN A 1 374 ? -97.295 29.326 116.408 1.00 46.31 374 ASN A N 1
ATOM 2920 C CA . ASN A 1 374 ? -97.773 28.330 117.368 1.00 46.31 374 ASN A CA 1
ATOM 2921 C C . ASN A 1 374 ? -98.941 27.512 116.805 1.00 46.31 374 ASN A C 1
ATOM 2923 O O . ASN A 1 374 ? -100.027 27.502 117.377 1.00 46.31 374 ASN A O 1
ATOM 2927 N N . SER A 1 375 ? -98.775 26.841 115.665 1.00 44.56 375 SER A N 1
ATOM 2928 C CA . SER A 1 375 ? -99.661 25.716 115.302 1.00 44.56 375 SER A CA 1
ATOM 2929 C C . SER A 1 375 ? -99.153 24.961 114.076 1.00 44.56 375 SER A C 1
ATOM 2931 O O . SER A 1 375 ? -99.538 25.258 112.956 1.00 44.56 375 SER A O 1
ATOM 2933 N N . SER A 1 376 ? -98.287 23.968 114.293 1.00 43.16 376 SER A N 1
ATOM 2934 C CA . SER A 1 376 ? -98.295 22.692 113.552 1.00 43.16 376 SER A CA 1
ATOM 2935 C C . SER A 1 376 ? -97.103 21.834 113.985 1.00 43.16 376 SER A C 1
ATOM 2937 O O . SER A 1 376 ? -96.135 21.617 113.257 1.00 43.16 376 SER A O 1
ATOM 2939 N N . LEU A 1 377 ? -97.208 21.315 115.208 1.00 42.97 377 LEU A N 1
ATOM 2940 C CA . LEU A 1 377 ? -96.668 20.005 115.549 1.00 42.97 377 LEU A CA 1
ATOM 2941 C C . LEU A 1 377 ? -97.354 18.989 114.616 1.00 42.97 377 LEU A C 1
ATOM 2943 O O . LEU A 1 377 ? -98.579 18.891 114.654 1.00 42.97 377 LEU A O 1
ATOM 2947 N N . GLY A 1 378 ? -96.616 18.240 113.793 1.00 39.34 378 GLY A N 1
ATOM 2948 C CA . GLY A 1 378 ? -97.266 17.194 112.995 1.00 39.34 378 GLY A CA 1
ATOM 2949 C C . GLY A 1 378 ? -96.491 16.595 111.825 1.00 39.34 378 GLY A C 1
ATOM 2950 O O . GLY A 1 378 ? -96.868 16.797 110.685 1.00 39.34 378 GLY A O 1
ATOM 2951 N N . PHE A 1 379 ? -95.534 15.724 112.154 1.00 37.94 379 PHE A N 1
ATOM 2952 C CA . PHE A 1 379 ? -95.435 14.361 111.603 1.00 37.94 379 PHE A CA 1
ATOM 2953 C C . PHE A 1 379 ? -94.918 14.061 110.164 1.00 37.94 379 PHE A C 1
ATOM 2955 O O . PHE A 1 379 ? -95.455 14.519 109.164 1.00 37.94 379 PHE A O 1
ATOM 2962 N N . HIS A 1 380 ? -93.999 13.070 110.147 1.00 45.84 380 HIS A N 1
ATOM 2963 C CA . HIS A 1 380 ? -93.427 12.224 109.065 1.00 45.84 380 HIS A CA 1
ATOM 2964 C C . HIS A 1 380 ? -92.171 12.782 108.370 1.00 45.84 380 HIS A C 1
ATOM 2966 O O . HIS A 1 380 ? -92.245 13.743 107.625 1.00 45.84 380 HIS A O 1
ATOM 2972 N N . SER A 1 381 ? -90.940 12.292 108.584 1.00 42.94 381 SER A N 1
ATOM 2973 C CA . SER A 1 381 ? -90.399 10.929 108.791 1.00 42.94 381 SER A CA 1
ATOM 2974 C C . SER A 1 381 ? -90.645 9.951 107.634 1.00 42.94 381 SER A C 1
ATOM 2976 O O . SER A 1 381 ? -91.554 9.129 107.687 1.00 42.94 381 SER A O 1
ATOM 2978 N N . ALA A 1 382 ? -89.779 10.033 106.621 1.00 51.47 382 ALA A N 1
ATOM 2979 C CA . ALA A 1 382 ? -89.317 8.957 105.729 1.00 51.47 382 ALA A CA 1
ATOM 2980 C C . ALA A 1 382 ? -88.077 9.535 105.012 1.00 51.47 382 ALA A C 1
ATOM 2982 O O . ALA A 1 382 ? -88.192 10.551 104.343 1.00 51.47 382 ALA A O 1
ATOM 2983 N N . ARG A 1 383 ? -86.815 9.149 105.232 1.00 43.50 383 ARG A N 1
ATOM 2984 C CA . ARG A 1 383 ? -86.136 7.842 105.279 1.00 43.50 383 ARG A CA 1
ATOM 2985 C C . ARG A 1 383 ? -86.281 7.037 103.977 1.00 43.50 383 ARG A C 1
ATOM 2987 O O . ARG A 1 383 ? -87.208 6.258 103.823 1.00 43.50 383 ARG A O 1
ATOM 2994 N N . GLY A 1 384 ? -85.289 7.198 103.100 1.00 46.44 384 GLY A N 1
ATOM 2995 C CA . GLY A 1 384 ? -84.972 6.358 101.935 1.00 46.44 384 GLY A CA 1
ATOM 2996 C C . GLY A 1 384 ? -83.711 6.938 101.279 1.00 46.44 384 GLY A C 1
ATOM 2997 O O . GLY A 1 384 ? -83.800 7.988 100.668 1.00 46.44 384 GLY A O 1
ATOM 2998 N N . VAL A 1 385 ? -82.484 6.559 101.653 1.00 49.25 385 VAL A N 1
ATOM 2999 C CA . VAL A 1 385 ? -81.755 5.292 101.429 1.00 49.25 385 VAL A CA 1
ATOM 3000 C C . VAL A 1 385 ? -81.389 5.060 99.958 1.00 49.25 385 VAL A C 1
ATOM 3002 O O . VAL A 1 385 ? -82.241 4.688 99.162 1.00 49.25 385 VAL A O 1
ATOM 3005 N N . GLY A 1 386 ? -80.078 5.130 99.696 1.00 50.56 386 GLY A N 1
ATOM 3006 C CA . GLY A 1 386 ? -79.3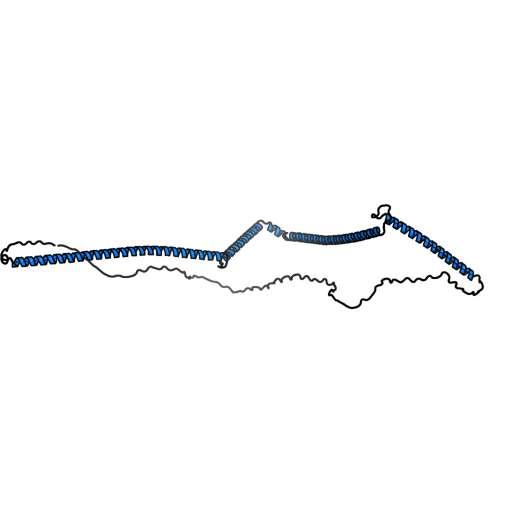74 4.415 98.625 1.00 50.56 386 GLY A CA 1
ATOM 3007 C C . GLY A 1 386 ? -78.997 5.285 97.424 1.00 50.56 386 GLY A C 1
ATOM 3008 O O . GLY A 1 386 ? -79.841 5.993 96.899 1.00 50.56 386 GLY A O 1
ATOM 3009 N N . SER A 1 387 ? -77.769 5.257 96.912 1.00 43.50 387 SER A N 1
ATOM 3010 C CA . SER A 1 387 ? -76.513 4.656 97.367 1.00 43.50 387 SER A CA 1
ATOM 3011 C C . SER A 1 387 ? -75.365 5.310 96.608 1.00 43.50 387 SER A C 1
ATOM 3013 O O . SER A 1 387 ? -75.642 5.883 95.533 1.00 43.50 387 SER A O 1
#

Foldseek 3Di:
DDDDDDDDDDDDDDDDDDDDDDDDDDDDDDDDDDDDDDDDDDDDDDDDDPDDPPPPDDDDDPDPPPPPPDDDDDDDDDDDDDDDDDDDDDDDDDDDDDDDDDPDPPPPDDDDDDDDDVVPVVVVVVVVVVVVVVVVVVVVVVVVVVVVVVVVVVVVVVVQQPDPQDDHPDDDDPVSVVVVVVVVVVVVVVVVVVVVVVVVVVVVVVVVVVVVVVVVVVVVVVVVVVVVVVPPPDPVVVVLVVDPVSVVVVVVVVVVVVVVVVVVVVVVVVVVVVVLDCPDPVNVVVVVVVVVVVVVVVVVVVVVVVVVVVVVVVVVVVVVVVVVVVVVVVVVVVVVVVVVVVVVVVVVVVVVVVVVVVVVVVVVVCVVCVPPPPDDPDDDDDDDDDD

Sequence (387 aa):
SRRCPFPAEAHKQSPLLTPVPSRRRQRPNPRRRSTTSSAAGTVVHPAVSTTPAKAMADPPSPRLDEDDTFGRDFNASPSRNAAPARSGEKRQFGDLDDDEDDVFASKKGKTKVEESAPGAATGMILSLRESLQTCKENLESNQVELEAAKSEIQKWHSAFQNIPAVPAGTNPEPVSVVTYLNNLKSSEESLKEQLEKAKKREAAFIVTFAKREQEIAELKSAVRDLKTQLRPPSMQTRRLLLDPAIHEEFTRLKNLAEEKEKKIKELQENVAAVNFTPSSKHGKMLMAKCRTLQEENEEIGAMASEGKIHELGMKIAVLKTQNNELRNQFDGLYKHMDGLTNDVERSNEMVGFVFLVATELLAYFIHTNPFTANSSLGFHSARGVGS